Protein AF-0000000084943952 (afdb_homodimer)

Nearest PDB structures (foldseek):
  1yv9-assembly1_B  TM=9.563E-01  e=2.090E-33  Enterococcus faecalis V583
  3epr-assembly1_A  TM=9.615E-01  e=1.352E-32  Streptococcus agalactiae serogroup V
  1wvi-assembly1_D  TM=9.642E-01  e=2.519E-32  Streptococcus mutans UA159
  1ys9-assembly1_A  TM=9.718E-01  e=5.657E-32  Streptococcus pyogenes M1 GAS
  1ydf-assembly1_A  TM=9.696E-01  e=1.531E-31  Streptococcus pneumoniae TIGR4

Secondary structure (DSSP, 8-state):
--SEEEE--BTTTEETTEE-HHHHHHHHHHHHTT--EEEEE---SS-HHHHHHHHHHHSS----GGGEEEHHHHHHHHHHHH----EEEEES-HHHHHHHHHTTPEE-SSS-SEEEE---TT-BHHHHHHHHHHHHTT-EEEES----EE--TTS-EE-HHHHHHHHHHHH--PPEE-STTSHHHHHHHHHHHHHH-TTT---GGGEEEEES-IIIIIHHHHHHT-EEEEESSSS--HHHHTT-SS--SEEESSGGG---/--SEEEE--BTTTEETTEE-HHHHHHHHHHHHTT--EEEEE---SS-HHHHHHHHHHHSS----GGGEEEHHHHHHHHHHHH----EEEEES-HHHHHHHHHTTPEE-SSS-SEEEE---TT-BHHHHHHHHHHHHTT-EEEES----EE--TTS-EE-HHHHHHHHHHHH--PPEE-STTSHHHHHHHHHHHHHH-TTT---GGGEEEEES-IIIIIHHHHHHT-EEEEESSSS--HHHHTT-SS--SEEESSGGG---

Organism: NCBI:txid638301

Structure (mmCIF, N/CA/C/O backbone):
data_AF-0000000084943952-model_v1
#
loop_
_entity.id
_entity.type
_entity.pdbx_description
1 polymer 'HAD hydrolase, TIGR01457 family'
#
loop_
_atom_site.group_PDB
_atom_site.id
_atom_site.type_symbol
_atom_site.label_atom_id
_atom_site.label_alt_id
_atom_site.label_comp_id
_atom_site.label_asym_id
_atom_site.label_entity_id
_atom_site.label_seq_id
_atom_site.pdbx_PDB_ins_code
_atom_site.Cartn_x
_atom_site.Cartn_y
_atom_site.Cartn_z
_atom_site.occupancy
_atom_site.B_iso_or_equiv
_atom_site.auth_seq_id
_atom_site.auth_comp_id
_atom_site.auth_asym_id
_atom_site.auth_atom_id
_atom_site.pdbx_PDB_model_num
ATOM 1 N N . MET A 1 1 ? -8.977 29.422 29.906 1 86.12 1 MET A N 1
ATOM 2 C CA . MET A 1 1 ? -9.055 29.984 28.547 1 86.12 1 MET A CA 1
ATOM 3 C C . MET A 1 1 ? -7.738 29.797 27.812 1 86.12 1 MET A C 1
ATOM 5 O O . MET A 1 1 ? -6.668 30.031 28.375 1 86.12 1 MET A O 1
ATOM 9 N N . TYR A 1 2 ? -7.801 29.281 26.562 1 97.88 2 TYR A N 1
ATOM 10 C CA . TYR A 1 2 ? -6.582 29.016 25.812 1 97.88 2 TYR A CA 1
ATOM 11 C C . TYR A 1 2 ? -6.023 30.312 25.219 1 97.88 2 TYR A C 1
ATOM 13 O O . TYR A 1 2 ? -6.781 31.219 24.859 1 97.88 2 TYR A O 1
ATOM 21 N N . LYS A 1 3 ? -4.734 30.344 25.094 1 98.19 3 LYS A N 1
ATOM 22 C CA . LYS A 1 3 ? -4.07 31.547 24.594 1 98.19 3 LYS A CA 1
ATOM 23 C C . LYS A 1 3 ? -3.959 31.516 23.078 1 98.19 3 LYS A C 1
ATOM 25 O O . LYS A 1 3 ? -3.713 32.562 22.438 1 98.19 3 LYS A O 1
ATOM 30 N N . ALA A 1 4 ? -4.094 30.375 22.5 1 98.62 4 ALA A N 1
ATOM 31 C CA . ALA A 1 4 ? -4.059 30.188 21.047 1 98.62 4 ALA A CA 1
ATOM 32 C C . ALA A 1 4 ? -4.785 28.906 20.641 1 98.62 4 ALA A C 1
ATOM 34 O O . ALA A 1 4 ? -5.156 28.109 21.484 1 98.62 4 ALA A O 1
ATOM 35 N N . TYR A 1 5 ? -4.988 28.766 19.312 1 98.88 5 TYR A N 1
ATOM 36 C CA . TYR A 1 5 ? -5.711 27.594 18.812 1 98.88 5 TYR A CA 1
ATOM 37 C C . TYR A 1 5 ? -5.027 27.031 17.562 1 98.88 5 TYR A C 1
ATOM 39 O O . TYR A 1 5 ? -4.57 27.781 16.703 1 98.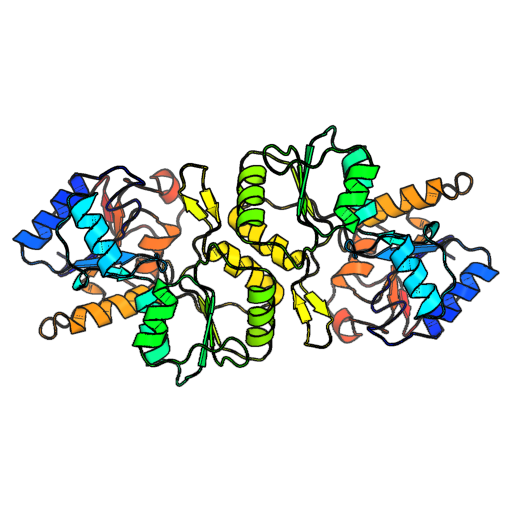88 5 TYR A O 1
ATOM 47 N N . PHE A 1 6 ? -4.816 25.75 17.516 1 98.94 6 PHE A N 1
ATOM 48 C CA . PHE A 1 6 ? -4.598 25.016 16.281 1 98.94 6 PHE A CA 1
ATOM 49 C C . PHE A 1 6 ? -5.918 24.5 15.711 1 98.94 6 PHE A C 1
ATOM 51 O O . PHE A 1 6 ? -6.742 23.953 16.453 1 98.94 6 PHE A O 1
ATOM 58 N N . ILE A 1 7 ? -6.129 24.703 14.43 1 98.94 7 ILE A N 1
ATOM 59 C CA . ILE A 1 7 ? -7.453 24.438 13.883 1 98.94 7 ILE A CA 1
ATOM 60 C C . ILE A 1 7 ? -7.328 23.625 12.594 1 98.94 7 ILE A C 1
ATOM 62 O O . ILE A 1 7 ? -6.598 24.016 11.68 1 98.94 7 ILE A O 1
ATOM 66 N N . ASP A 1 8 ? -8.023 22.5 12.523 1 98.75 8 ASP A N 1
ATOM 67 C CA . ASP A 1 8 ? -8.133 21.719 11.305 1 98.75 8 ASP A CA 1
ATOM 68 C C . ASP A 1 8 ? -8.945 22.453 10.234 1 98.75 8 ASP A C 1
ATOM 70 O O . ASP A 1 8 ? -9.609 23.453 10.539 1 98.75 8 ASP A O 1
ATOM 74 N N . LEU A 1 9 ? -8.828 21.953 8.984 1 98.25 9 LEU A N 1
ATOM 75 C CA . LEU A 1 9 ? -9.555 22.609 7.898 1 98.25 9 LEU A CA 1
ATOM 76 C C . LEU A 1 9 ? -10.75 21.766 7.461 1 98.25 9 LEU A C 1
ATOM 78 O O . LEU A 1 9 ? -11.875 22 7.898 1 98.25 9 LEU A O 1
ATOM 82 N N . ASP A 1 10 ? -10.531 20.656 6.77 1 95.69 10 ASP A N 1
ATOM 83 C CA . ASP A 1 10 ? -11.602 19.844 6.199 1 95.69 10 ASP A CA 1
ATOM 84 C C . ASP A 1 10 ? -12.438 19.188 7.297 1 95.69 10 ASP A C 1
ATOM 86 O O . ASP A 1 10 ? -11.898 18.469 8.141 1 95.69 10 ASP A O 1
ATOM 90 N N . GLY A 1 11 ? -13.625 19.469 7.305 1 96.75 11 GLY A N 1
ATOM 91 C CA . GLY A 1 11 ? -14.539 18.969 8.312 1 96.75 11 GLY A CA 1
ATOM 92 C C . GLY A 1 11 ? -14.703 19.906 9.5 1 96.75 11 GLY A C 1
ATOM 93 O O . GLY A 1 11 ? -15.641 19.766 10.281 1 96.75 11 GLY A O 1
ATOM 94 N N . THR A 1 12 ? -13.781 20.875 9.609 1 98.38 12 THR A N 1
ATOM 95 C CA . THR A 1 12 ? -13.773 21.828 10.727 1 98.38 12 THR A CA 1
ATOM 96 C C . THR A 1 12 ? -14.102 23.234 10.25 1 98.38 12 THR A C 1
ATOM 98 O O . THR A 1 12 ? -15.016 23.875 10.773 1 98.38 12 THR A O 1
ATOM 101 N N . MET A 1 13 ? -13.469 23.688 9.211 1 98.12 13 MET A N 1
ATOM 102 C CA . MET A 1 13 ? -13.703 25.016 8.641 1 98.12 13 MET A CA 1
ATOM 103 C C . MET A 1 13 ? -14.695 24.938 7.484 1 98.12 13 MET A C 1
ATOM 105 O O . MET A 1 13 ? -15.43 25.891 7.223 1 98.12 13 MET A O 1
ATOM 109 N N . TYR A 1 14 ? -14.641 23.859 6.805 1 97.38 14 TYR A N 1
ATOM 110 C CA . TYR A 1 14 ? -15.531 23.562 5.688 1 97.38 14 TYR A CA 1
ATOM 111 C C . TYR A 1 14 ? -15.695 22.047 5.508 1 97.38 14 TYR A C 1
ATOM 113 O O . TYR A 1 14 ? -14.969 21.266 6.109 1 97.38 14 TYR A O 1
ATOM 121 N N . LYS A 1 15 ? -16.672 21.641 4.762 1 93.88 15 LYS A N 1
ATOM 122 C CA . LYS A 1 15 ? -16.906 20.25 4.391 1 93.88 15 LYS A CA 1
ATOM 123 C C . LYS A 1 15 ? -17.078 20.094 2.883 1 93.88 15 LYS A C 1
ATOM 125 O O . LYS A 1 15 ? -18.188 20.281 2.361 1 93.88 15 LYS A O 1
ATOM 130 N N . GLY A 1 16 ? -16.047 19.609 2.26 1 89.94 16 GLY A N 1
ATOM 131 C CA . GLY A 1 16 ? -16.062 19.656 0.805 1 89.94 16 GLY A CA 1
ATOM 132 C C . GLY A 1 16 ? -16.219 21.047 0.249 1 89.94 16 GLY A C 1
ATOM 133 O O . GLY A 1 16 ? -15.398 21.922 0.532 1 89.94 16 GLY A O 1
ATOM 134 N N . LYS A 1 17 ? -17.297 21.234 -0.456 1 91.44 17 LYS A N 1
ATOM 135 C CA . LYS A 1 17 ? -17.547 22.547 -1.031 1 91.44 17 LYS A CA 1
ATOM 136 C C . LYS A 1 17 ? -18.469 23.375 -0.132 1 91.44 17 LYS A C 1
ATOM 138 O O . LYS A 1 17 ? -18.734 24.547 -0.42 1 91.44 17 LYS A O 1
ATOM 143 N N . GLU A 1 18 ? -18.812 22.797 0.955 1 95.12 18 GLU A N 1
ATOM 144 C CA . GLU A 1 18 ? -19.781 23.453 1.821 1 95.12 18 GLU A CA 1
ATOM 145 C C . GLU A 1 18 ? -19.078 24.297 2.896 1 95.12 18 GLU A C 1
ATOM 147 O O . GLU A 1 18 ? -18.156 23.812 3.555 1 95.12 18 GLU A O 1
ATOM 152 N N . ARG A 1 19 ? -19.547 25.422 3.102 1 97.25 19 ARG A N 1
ATOM 153 C CA . ARG A 1 19 ? -19.078 26.312 4.156 1 97.25 19 ARG A CA 1
ATOM 154 C C . ARG A 1 19 ? -19.625 25.906 5.516 1 97.25 19 ARG A C 1
ATOM 156 O O . ARG A 1 19 ? -20.672 25.266 5.594 1 97.25 19 ARG A O 1
ATOM 163 N N . ILE A 1 20 ? -18.922 26.281 6.566 1 98 20 ILE A N 1
ATOM 164 C CA . ILE A 1 20 ? -19.359 26.094 7.941 1 98 20 ILE A CA 1
ATOM 165 C C . ILE A 1 20 ? -19.391 27.438 8.664 1 98 20 ILE A C 1
ATOM 167 O O . ILE A 1 20 ? -18.406 27.844 9.281 1 98 20 ILE A O 1
ATOM 171 N N . PRO A 1 21 ? -20.531 28.094 8.664 1 98.12 21 PRO A N 1
ATOM 172 C CA . PRO A 1 21 ? -20.641 29.469 9.156 1 98.12 21 PRO A CA 1
ATOM 173 C C . PRO A 1 21 ? -20.188 29.609 10.609 1 98.12 21 PRO A C 1
ATOM 175 O O . PRO A 1 21 ? -19.625 30.641 10.984 1 98.12 21 PRO A O 1
ATOM 178 N N . THR A 1 22 ? -20.438 28.641 11.445 1 98.25 22 THR A N 1
ATOM 179 C CA . THR A 1 22 ? -20.062 28.719 12.852 1 98.25 22 THR A CA 1
ATOM 180 C C . THR A 1 22 ? -18.547 28.75 13.008 1 98.25 22 THR A C 1
ATOM 182 O O . THR A 1 22 ? -18.031 29.359 13.938 1 98.25 22 THR A O 1
ATOM 185 N N . ALA A 1 23 ? -17.828 28.109 12.109 1 98.56 23 ALA A N 1
ATOM 186 C CA . ALA A 1 23 ? -16.375 28.141 12.125 1 98.56 23 ALA A CA 1
ATOM 187 C C . ALA A 1 23 ? -15.828 29.484 11.664 1 98.56 23 ALA A C 1
ATOM 189 O O . ALA A 1 23 ? -14.867 30 12.227 1 98.56 23 ALA A O 1
ATOM 190 N N . GLU A 1 24 ? -16.469 30.047 10.617 1 98.38 24 GLU A N 1
ATOM 191 C CA . GLU A 1 24 ? -16.109 31.375 10.141 1 98.38 24 GLU A CA 1
ATOM 192 C C . GLU A 1 24 ? -16.25 32.406 11.25 1 98.38 24 GLU A C 1
ATOM 194 O O . GLU A 1 24 ? -15.367 33.25 11.445 1 98.38 24 GLU A O 1
ATOM 199 N N . ALA A 1 25 ? -17.391 32.281 11.93 1 98.38 25 ALA A N 1
ATOM 200 C CA . ALA A 1 25 ? -17.656 33.219 13.023 1 98.38 25 ALA A CA 1
ATOM 201 C C . ALA A 1 25 ? -16.641 33.031 14.148 1 98.38 25 ALA A C 1
ATOM 203 O O . ALA A 1 25 ? -16.234 34.031 14.789 1 98.38 25 ALA A O 1
ATOM 204 N N . PHE A 1 26 ? -16.266 31.844 14.383 1 98.5 26 PHE A N 1
ATOM 205 C CA . PHE A 1 26 ? -15.266 31.547 15.406 1 98.5 26 PHE A CA 1
ATOM 206 C C . PHE A 1 26 ? -13.945 32.219 15.086 1 98.5 26 PHE A C 1
ATOM 208 O O . PHE A 1 26 ? -13.328 32.844 15.961 1 98.5 26 PHE A O 1
ATOM 215 N N . ILE A 1 27 ? -13.508 32.156 13.82 1 98.75 27 ILE A N 1
ATOM 216 C CA . ILE A 1 27 ? -12.266 32.812 13.398 1 98.75 27 ILE A CA 1
ATOM 217 C C . ILE A 1 27 ? -12.383 34.312 13.57 1 98.75 27 ILE A C 1
ATOM 219 O O . ILE A 1 27 ? -11.445 34.969 14.047 1 98.75 27 ILE A O 1
ATOM 223 N N . LYS A 1 28 ? -13.5 34.875 13.234 1 98.25 28 LYS A N 1
ATOM 224 C CA . LYS A 1 28 ? -13.727 36.281 13.414 1 98.25 28 LYS A CA 1
ATOM 225 C C . LYS A 1 28 ? -13.633 36.688 14.883 1 98.25 28 LYS A C 1
ATOM 227 O O . LYS A 1 28 ? -13.047 37.719 15.211 1 98.25 28 LYS A O 1
ATOM 232 N N . ARG A 1 29 ? -14.219 35.875 15.727 1 98.5 29 ARG A N 1
ATOM 233 C CA . ARG A 1 29 ? -14.148 36.156 17.156 1 98.5 29 ARG A CA 1
ATOM 234 C C . ARG A 1 29 ? -12.711 36.125 17.656 1 98.5 29 ARG A C 1
ATOM 236 O O . ARG A 1 29 ? -12.305 36.938 18.484 1 98.5 29 ARG A O 1
ATOM 243 N N . LEU A 1 30 ? -11.914 35.125 17.172 1 98.62 30 LEU A N 1
ATOM 244 C CA . LEU A 1 30 ? -10.508 35.062 17.547 1 98.62 30 LEU A CA 1
ATOM 245 C C . LEU A 1 30 ? -9.758 36.312 17.094 1 98.62 30 LEU A C 1
ATOM 247 O O . LEU A 1 30 ? -8.953 36.844 17.859 1 98.62 30 LEU A O 1
ATOM 251 N N . GLN A 1 31 ? -10.016 36.719 15.883 1 98.44 31 GLN A N 1
ATOM 252 C CA . GLN A 1 31 ? -9.352 37.906 15.32 1 98.44 31 GLN A CA 1
ATOM 253 C C . GLN A 1 31 ? -9.727 39.156 16.094 1 98.44 31 GLN A C 1
ATOM 255 O O . GLN A 1 31 ? -8.859 39.969 16.422 1 98.44 31 GLN A O 1
ATOM 260 N N . GLU A 1 32 ? -10.969 39.312 16.406 1 98.31 32 GLU A N 1
ATOM 261 C CA . GLU A 1 32 ? -11.445 40.469 17.156 1 98.31 32 GLU A CA 1
ATOM 262 C C . GLU A 1 32 ? -10.836 40.5 18.547 1 98.31 32 GLU A C 1
ATOM 264 O O . GLU A 1 32 ? -10.57 41.594 19.078 1 98.31 32 GLU A O 1
ATOM 269 N N . ALA A 1 33 ? -10.617 39.406 19.094 1 98.06 33 ALA A N 1
ATOM 270 C CA . ALA A 1 33 ? -10.062 39.312 20.453 1 98.06 33 ALA A CA 1
ATOM 271 C C . ALA A 1 33 ? -8.539 39.281 20.406 1 98.06 33 ALA A C 1
ATOM 273 O O . ALA A 1 33 ? -7.891 39.219 21.453 1 98.06 33 ALA A O 1
ATOM 274 N N . ASN A 1 34 ? -7.977 39.281 19.266 1 97.38 34 ASN A N 1
ATOM 275 C CA . ASN A 1 34 ? -6.535 39.188 19.062 1 97.38 34 ASN A CA 1
ATOM 276 C C . ASN A 1 34 ? -5.949 37.906 19.656 1 97.38 34 ASN A C 1
ATOM 278 O O . ASN A 1 34 ? -4.914 37.969 20.328 1 97.38 34 ASN A O 1
ATOM 282 N N . ILE A 1 35 ? -6.652 36.875 19.562 1 98.19 35 ILE A N 1
ATOM 283 C CA . ILE A 1 35 ? -6.172 35.562 19.984 1 98.19 35 ILE A CA 1
ATOM 284 C C . ILE A 1 35 ? -5.543 34.812 18.797 1 98.19 35 ILE A C 1
ATOM 286 O O . ILE A 1 35 ? -6.203 34.594 17.781 1 98.19 35 ILE A O 1
ATOM 290 N N . PRO A 1 36 ? -4.238 34.438 18.922 1 98.31 36 PRO A N 1
ATOM 291 C CA . PRO A 1 36 ? -3.547 33.781 17.797 1 98.31 36 PRO A CA 1
ATOM 292 C C . PRO A 1 36 ? -4.133 32.406 17.469 1 98.31 36 PRO A C 1
ATOM 294 O O . PRO A 1 36 ? -4.621 31.719 18.359 1 98.31 36 PRO A O 1
ATOM 297 N N . PHE A 1 37 ? -4.07 32.062 16.172 1 98.75 37 PHE A N 1
ATOM 298 C CA . PHE A 1 37 ? -4.438 30.719 15.742 1 98.75 37 PHE A CA 1
ATOM 299 C C . PHE A 1 37 ? -3.613 30.297 14.531 1 98.75 37 PHE A C 1
ATOM 301 O O . PHE A 1 37 ? -2.992 31.141 13.875 1 98.75 37 PHE A O 1
ATOM 308 N N . LEU A 1 38 ? -3.539 29.062 14.32 1 98.81 38 LEU A N 1
ATOM 309 C CA . LEU A 1 38 ? -2.887 28.453 13.172 1 98.81 38 LEU A CA 1
ATOM 310 C C . LEU A 1 38 ? -3.75 27.344 12.586 1 98.81 38 LEU A C 1
ATOM 312 O O . LEU A 1 38 ? -4.207 26.453 13.312 1 98.81 38 LEU A O 1
ATOM 316 N N . PHE A 1 39 ? -4.043 27.453 11.281 1 98.94 39 PHE A N 1
ATOM 317 C CA . PHE A 1 39 ? -4.621 26.297 10.609 1 98.94 39 PHE A CA 1
ATOM 318 C C . PHE A 1 39 ? -3.572 25.219 10.391 1 98.94 39 PHE A C 1
ATOM 320 O O . PHE A 1 39 ? -2.551 25.453 9.742 1 98.94 39 PHE A O 1
ATOM 327 N N . VAL A 1 40 ? -3.793 24.016 10.938 1 98.88 40 VAL A N 1
ATOM 328 C CA . VAL A 1 40 ? -2.891 22.875 10.812 1 98.88 40 VAL A CA 1
ATOM 329 C C . VAL A 1 40 ? -3.543 21.797 9.961 1 98.88 40 VAL A C 1
ATOM 331 O O . VAL A 1 40 ? -4.504 21.156 10.383 1 98.88 40 VAL A O 1
ATOM 334 N N . THR A 1 41 ? -3.037 21.609 8.789 1 98.44 41 THR A N 1
ATOM 335 C CA . THR A 1 41 ? -3.695 20.719 7.836 1 98.44 41 THR A CA 1
ATOM 336 C C . THR A 1 41 ? -2.723 19.656 7.316 1 98.44 41 THR A C 1
ATOM 338 O O . THR A 1 41 ? -1.534 19.938 7.148 1 98.44 41 THR A O 1
ATOM 341 N N . ASN A 1 42 ? -3.201 18.438 7.051 1 98.06 42 ASN A N 1
ATOM 342 C CA . ASN A 1 42 ? -2.432 17.344 6.457 1 98.06 42 ASN A CA 1
ATOM 343 C C . ASN A 1 42 ? -2.156 17.594 4.977 1 98.06 42 ASN A C 1
ATOM 345 O O . ASN A 1 42 ? -1.343 16.891 4.367 1 98.06 42 ASN A O 1
ATOM 349 N N . ASN A 1 43 ? -2.756 18.625 4.391 1 96.69 43 ASN A N 1
ATOM 350 C CA . ASN A 1 43 ? -2.641 18.844 2.955 1 96.69 43 ASN A CA 1
ATOM 351 C C . ASN A 1 43 ? -1.252 19.359 2.58 1 96.69 43 ASN A C 1
ATOM 353 O O . ASN A 1 43 ? -0.875 20.469 2.947 1 96.69 43 ASN A O 1
ATOM 357 N N . ALA A 1 44 ? -0.595 18.516 1.814 1 97.25 44 ALA A N 1
ATOM 358 C CA . ALA A 1 44 ? 0.753 18.891 1.398 1 97.25 44 ALA A CA 1
ATOM 359 C C . ALA A 1 44 ? 0.803 19.188 -0.098 1 97.25 44 ALA A C 1
ATOM 361 O O . ALA A 1 44 ? 1.881 19.391 -0.66 1 97.25 44 ALA A O 1
ATOM 362 N N . THR A 1 45 ? -0.364 19.156 -0.757 1 97.5 45 THR A N 1
ATOM 363 C CA . THR A 1 45 ? -0.391 19.391 -2.197 1 97.5 45 THR A CA 1
ATOM 364 C C . THR A 1 45 ? -0.549 20.875 -2.498 1 97.5 45 THR A C 1
ATOM 366 O O . THR A 1 45 ? -0.406 21.297 -3.646 1 97.5 45 THR A O 1
ATOM 369 N N . LYS A 1 46 ? -0.824 21.703 -1.496 1 97.5 46 LYS A N 1
ATOM 370 C CA . LYS A 1 46 ? -0.984 23.141 -1.636 1 97.5 46 LYS A CA 1
ATOM 371 C C . LYS A 1 46 ? 0 23.891 -0.743 1 97.5 46 LYS A C 1
ATOM 373 O O . LYS A 1 46 ? 0.359 23.422 0.334 1 97.5 46 LYS A O 1
ATOM 378 N N . THR A 1 47 ? 0.373 25.062 -1.198 1 97.25 47 THR A N 1
ATOM 379 C CA . THR A 1 47 ? 1.163 25.969 -0.364 1 97.25 47 THR A CA 1
ATOM 380 C C . THR A 1 47 ? 0.282 26.656 0.672 1 97.25 47 THR A C 1
ATOM 382 O O . THR A 1 47 ? -0.937 26.734 0.504 1 97.25 47 THR A O 1
ATOM 385 N N . PRO A 1 48 ? 0.907 27.172 1.716 1 98.19 48 PRO A N 1
ATOM 386 C CA . PRO A 1 48 ? 0.135 27.953 2.691 1 98.19 48 PRO A CA 1
ATOM 387 C C . PRO A 1 48 ? -0.664 29.078 2.051 1 98.19 48 PRO A C 1
ATOM 389 O O . PRO A 1 48 ? -1.821 29.312 2.412 1 98.19 48 PRO A O 1
ATOM 392 N N . GLU A 1 49 ? -0.078 29.688 1.084 1 98.19 49 GLU A N 1
ATOM 393 C CA . GLU A 1 49 ? -0.777 30.781 0.423 1 98.19 49 GLU A CA 1
ATOM 394 C C . GLU A 1 49 ? -1.982 30.281 -0.364 1 98.19 49 GLU A C 1
ATOM 396 O O . GLU A 1 49 ? -3.039 30.906 -0.37 1 98.19 49 GLU A O 1
ATOM 401 N N . GLN A 1 50 ? -1.845 29.188 -1.071 1 98.06 50 GLN A N 1
ATOM 402 C CA . GLN A 1 50 ? -2.961 28.609 -1.813 1 98.06 50 GLN A CA 1
ATOM 403 C C . GLN A 1 50 ? -4.102 28.219 -0.877 1 98.06 50 GLN A C 1
ATOM 405 O O . GLN A 1 50 ? -5.273 28.406 -1.208 1 98.06 50 GLN A O 1
ATOM 410 N N . VAL A 1 51 ? -3.746 27.703 0.252 1 98.25 51 VAL A N 1
ATOM 411 C CA . VAL A 1 51 ? -4.75 27.344 1.243 1 98.25 51 VAL A CA 1
ATOM 412 C C . VAL A 1 51 ? -5.453 28.594 1.759 1 98.25 51 VAL A C 1
ATOM 414 O O . VAL A 1 51 ? -6.684 28.641 1.814 1 98.25 51 VAL A O 1
ATOM 417 N N . ALA A 1 52 ? -4.668 29.609 2.137 1 98.69 52 ALA A N 1
ATOM 418 C CA . ALA A 1 52 ? -5.227 30.859 2.639 1 98.69 52 ALA A CA 1
ATOM 419 C C . ALA A 1 52 ? -6.145 31.5 1.603 1 98.69 52 ALA A C 1
ATOM 421 O O . ALA A 1 52 ? -7.238 31.969 1.937 1 98.69 52 ALA A O 1
ATOM 422 N N . GLN A 1 53 ? -5.684 31.5 0.379 1 98.5 53 GLN A N 1
ATOM 423 C CA . GLN A 1 53 ? -6.473 32.062 -0.708 1 98.5 53 GLN A CA 1
ATOM 424 C C . GLN A 1 53 ? -7.801 31.328 -0.864 1 98.5 53 GLN A C 1
ATOM 426 O O . GLN A 1 53 ? -8.844 31.953 -1.055 1 98.5 53 GLN A O 1
ATOM 431 N N . ASN A 1 54 ? -7.734 30.031 -0.833 1 97.94 54 ASN A N 1
ATOM 432 C CA . ASN A 1 54 ? -8.953 29.234 -0.922 1 97.94 54 ASN A CA 1
ATOM 433 C C . ASN A 1 54 ? -9.938 29.594 0.197 1 97.94 54 ASN A C 1
ATOM 435 O O . ASN A 1 54 ? -11.141 29.688 -0.035 1 97.94 54 ASN A O 1
ATOM 439 N N . LEU A 1 55 ? -9.43 29.781 1.41 1 98.44 55 LEU A N 1
ATOM 440 C CA . LEU A 1 55 ? -10.25 30.141 2.559 1 98.44 55 LEU A CA 1
ATOM 441 C C . LEU A 1 55 ? -10.891 31.516 2.367 1 98.44 55 LEU A C 1
ATOM 443 O O . LEU A 1 55 ? -12.078 31.703 2.668 1 98.44 55 LEU A O 1
ATOM 447 N N . ARG A 1 56 ? -10.141 32.438 1.822 1 98.25 56 ARG A N 1
ATOM 448 C CA . ARG A 1 56 ? -10.641 33.812 1.602 1 98.25 56 ARG A CA 1
ATOM 449 C C . ARG A 1 56 ? -11.703 33.812 0.509 1 98.25 56 ARG A C 1
ATOM 451 O O . ARG A 1 56 ? -12.742 34.469 0.662 1 98.25 56 ARG A O 1
ATOM 458 N N . GLU A 1 57 ? -11.477 33.031 -0.498 1 98.12 57 GLU A N 1
ATOM 459 C CA . GLU A 1 57 ? -12.281 33.156 -1.709 1 98.12 57 GLU A CA 1
ATOM 460 C C . GLU A 1 57 ? -13.508 32.25 -1.65 1 98.12 57 GLU A C 1
ATOM 462 O O . GLU A 1 57 ? -14.57 32.625 -2.172 1 98.12 57 GLU A O 1
ATOM 467 N N . ASN A 1 58 ? -13.352 31.141 -0.985 1 97.12 58 ASN A N 1
ATOM 468 C CA . ASN A 1 58 ? -14.406 30.141 -1.148 1 97.12 58 ASN A CA 1
ATOM 469 C C . ASN A 1 58 ? -15.086 29.828 0.18 1 97.12 58 ASN A C 1
ATOM 471 O O . ASN A 1 58 ? -16.172 29.234 0.204 1 97.12 58 ASN A O 1
ATOM 475 N N . TYR A 1 59 ? -14.5 30.344 1.323 1 96.44 59 TYR A N 1
ATOM 476 C CA . TYR A 1 59 ? -15.055 29.859 2.586 1 96.44 59 TYR A CA 1
ATOM 477 C C . TYR A 1 59 ? -15.195 31 3.584 1 96.44 59 TYR A C 1
ATOM 479 O O . TYR A 1 59 ? -15.234 30.781 4.797 1 96.44 59 TYR A O 1
ATOM 487 N N . GLY A 1 60 ? -15.164 32.219 3.156 1 94.12 60 GLY A N 1
ATOM 488 C CA . GLY A 1 60 ? -15.508 33.406 3.963 1 94.12 60 GLY A CA 1
ATOM 489 C C . GLY A 1 60 ? -14.578 33.594 5.145 1 94.12 60 GLY A C 1
ATOM 490 O O . GLY A 1 60 ? -15 34.062 6.207 1 94.12 60 GLY A O 1
ATOM 491 N N . THR A 1 61 ? -13.43 33.125 5.129 1 97.38 61 THR A N 1
ATOM 492 C CA . THR A 1 61 ? -12.445 33.25 6.203 1 97.38 61 THR A CA 1
ATOM 493 C C . THR A 1 61 ? -11.25 34.094 5.766 1 97.38 61 THR A C 1
ATOM 495 O O . THR A 1 61 ? -10.422 33.625 4.973 1 97.38 61 THR A O 1
ATOM 498 N N . ASN A 1 62 ? -11.172 35.25 6.285 1 97.94 62 ASN A N 1
ATOM 499 C CA . ASN A 1 62 ? -10.102 36.156 5.93 1 97.94 62 ASN A CA 1
ATOM 500 C C . ASN A 1 62 ? -8.82 35.875 6.691 1 97.94 62 ASN A C 1
ATOM 502 O O . ASN A 1 62 ? -8.656 36.281 7.836 1 97.94 62 ASN A O 1
ATOM 506 N N . VAL A 1 63 ? -7.898 35.156 6.008 1 98.56 63 VAL A N 1
ATOM 507 C CA . VAL A 1 63 ? -6.66 34.75 6.648 1 98.56 63 VAL A CA 1
ATOM 508 C C . VAL A 1 63 ? -5.492 34.906 5.676 1 98.56 63 VAL A C 1
ATOM 510 O O . VAL A 1 63 ? -5.703 35.094 4.477 1 98.56 63 VAL A O 1
ATOM 513 N N . GLU A 1 64 ? -4.301 34.875 6.203 1 98.25 64 GLU A N 1
ATOM 514 C CA . GLU A 1 64 ? -3.072 34.969 5.418 1 98.25 64 GLU A CA 1
ATOM 515 C C . GLU A 1 64 ? -2.27 33.656 5.492 1 98.25 64 GLU A C 1
ATOM 517 O O . GLU A 1 64 ? -2.537 32.812 6.34 1 98.25 64 GLU A O 1
ATOM 522 N N . ALA A 1 65 ? -1.297 33.562 4.637 1 98.44 65 ALA A N 1
ATOM 523 C CA . ALA A 1 65 ? -0.44 32.406 4.562 1 98.44 65 ALA A CA 1
ATOM 524 C C . ALA A 1 65 ? 0.203 32.094 5.914 1 98.44 65 ALA A C 1
ATOM 526 O O . ALA A 1 65 ? 0.409 30.938 6.266 1 98.44 65 ALA A O 1
ATOM 527 N N . ALA A 1 66 ? 0.482 33.125 6.68 1 98.25 66 ALA A N 1
ATOM 528 C CA . ALA A 1 66 ? 1.179 32.969 7.953 1 98.25 66 ALA A CA 1
ATOM 529 C C . ALA A 1 66 ? 0.306 32.281 8.984 1 98.25 66 ALA A C 1
ATOM 531 O O . ALA A 1 66 ? 0.802 31.797 10.016 1 98.25 66 ALA A O 1
ATOM 532 N N . GLU A 1 67 ? -0.979 32.125 8.711 1 98.69 67 GLU A N 1
ATOM 533 C CA . GLU A 1 67 ? -1.893 31.453 9.633 1 98.69 67 GLU A CA 1
ATOM 534 C C . GLU A 1 67 ? -2.145 30.016 9.203 1 98.69 67 GLU A C 1
ATOM 536 O O . GLU A 1 67 ? -2.996 29.328 9.773 1 98.69 67 GLU A O 1
ATOM 541 N N . VAL A 1 68 ? -1.398 29.578 8.164 1 98.81 68 VAL A N 1
ATOM 542 C CA . VAL A 1 68 ? -1.577 28.234 7.633 1 98.81 68 VAL A CA 1
ATOM 543 C C . VAL A 1 68 ? -0.282 27.438 7.793 1 98.81 68 VAL A C 1
ATOM 545 O O . VAL A 1 68 ? 0.792 27.906 7.406 1 98.81 68 VAL A O 1
ATOM 548 N N . TYR A 1 69 ? -0.405 26.297 8.383 1 98.75 69 TYR A N 1
ATOM 549 C CA . TYR A 1 69 ? 0.706 25.375 8.586 1 98.75 69 TYR A CA 1
ATOM 550 C C . TYR A 1 69 ? 0.365 23.984 8.055 1 98.75 69 TYR A C 1
ATOM 552 O O . TYR A 1 69 ? -0.42 23.25 8.664 1 98.75 69 TYR A O 1
ATOM 560 N N . THR A 1 70 ? 0.963 23.609 6.902 1 98.62 70 THR A N 1
ATOM 561 C CA . THR A 1 70 ? 0.633 22.359 6.219 1 98.62 70 THR A CA 1
ATOM 562 C C . THR A 1 70 ? 1.602 21.25 6.617 1 98.62 70 THR A C 1
ATOM 564 O O . THR A 1 70 ? 2.684 21.516 7.141 1 98.62 70 THR A O 1
ATOM 567 N N . SER A 1 71 ? 1.174 20.031 6.34 1 98.75 71 SER A N 1
ATOM 568 C CA . SER A 1 71 ? 2.061 18.891 6.59 1 98.75 71 SER A CA 1
ATOM 569 C C . SER A 1 71 ? 3.312 18.969 5.723 1 98.75 71 SER A C 1
ATOM 571 O O . SER A 1 71 ? 4.371 18.469 6.109 1 98.75 71 SER A O 1
ATOM 573 N N . GLY A 1 72 ? 3.23 19.641 4.57 1 98.62 72 GLY A N 1
ATOM 574 C CA . GLY A 1 72 ? 4.406 19.891 3.748 1 98.62 72 GLY A CA 1
ATOM 575 C C . GLY A 1 72 ? 5.426 20.797 4.414 1 98.62 72 GLY A C 1
ATOM 576 O O . GLY A 1 72 ? 6.613 20.469 4.461 1 98.62 72 GLY A O 1
ATOM 577 N N . VAL A 1 73 ? 4.93 21.922 4.941 1 98.5 73 VAL A N 1
ATOM 578 C CA . VAL A 1 73 ? 5.801 22.859 5.652 1 98.5 73 VAL A CA 1
ATOM 579 C C . VAL A 1 73 ? 6.422 22.156 6.859 1 98.5 73 VAL A C 1
ATOM 581 O O . VAL A 1 73 ? 7.629 22.266 7.098 1 98.5 73 VAL A O 1
ATOM 584 N N . ALA A 1 74 ? 5.57 21.422 7.578 1 98.75 74 ALA A N 1
ATOM 585 C CA . ALA A 1 74 ? 6.027 20.688 8.766 1 98.75 74 ALA A CA 1
ATOM 586 C C . ALA A 1 74 ? 7.133 19.703 8.406 1 98.75 74 ALA A C 1
ATOM 588 O O . ALA A 1 74 ? 8.109 19.562 9.141 1 98.75 74 ALA A O 1
ATOM 589 N N . ALA A 1 75 ? 6.984 18.984 7.289 1 98.81 75 ALA A N 1
ATOM 590 C CA . ALA A 1 75 ? 7.969 17.984 6.859 1 98.81 75 ALA A CA 1
ATOM 591 C C . ALA A 1 75 ? 9.312 18.641 6.559 1 98.81 75 ALA A C 1
ATOM 593 O O . ALA A 1 75 ? 10.359 18.156 6.996 1 98.81 75 ALA A O 1
ATOM 594 N N . VAL A 1 76 ? 9.273 19.734 5.871 1 98.56 76 VAL A N 1
ATOM 595 C CA . VAL A 1 76 ? 10.5 20.438 5.504 1 98.56 76 VAL A CA 1
ATOM 596 C C . VAL A 1 76 ? 11.172 20.984 6.758 1 98.56 76 VAL A C 1
ATOM 598 O O . VAL A 1 76 ? 12.391 20.875 6.914 1 98.56 76 VAL A O 1
ATOM 601 N N . ASP A 1 77 ? 10.367 21.578 7.672 1 98.12 77 ASP A N 1
ATOM 602 C CA . ASP A 1 77 ? 10.906 22.078 8.93 1 98.12 77 ASP A CA 1
ATOM 603 C C . ASP A 1 77 ? 11.57 20.953 9.727 1 98.12 77 ASP A C 1
ATOM 605 O O . ASP A 1 77 ? 12.656 21.125 10.289 1 98.12 77 ASP A O 1
ATOM 609 N N . TYR A 1 78 ? 10.906 19.812 9.797 1 98.62 78 TYR A N 1
ATOM 610 C CA . TYR A 1 78 ? 11.414 18.656 10.523 1 98.62 78 TYR A CA 1
ATOM 611 C C . TYR A 1 78 ? 12.727 18.172 9.938 1 98.62 78 TYR A C 1
ATOM 613 O O . TYR A 1 78 ? 13.68 17.891 10.672 1 98.62 78 TYR A O 1
ATOM 621 N N . ILE A 1 79 ? 12.805 18.047 8.586 1 98.69 79 ILE A N 1
ATOM 622 C CA . ILE A 1 79 ? 14.008 17.594 7.91 1 98.69 79 ILE A CA 1
ATOM 623 C C . ILE A 1 79 ? 15.164 18.547 8.203 1 98.69 79 ILE A C 1
ATOM 625 O O . ILE A 1 79 ? 16.266 18.109 8.562 1 98.69 79 ILE A O 1
ATOM 629 N N . LYS A 1 80 ? 14.891 19.844 8.125 1 97.44 80 LYS A N 1
ATOM 630 C CA . LYS A 1 80 ? 15.906 20.859 8.359 1 97.44 80 LYS A CA 1
ATOM 631 C C . LYS A 1 80 ? 16.484 20.734 9.766 1 97.44 80 LYS A C 1
ATOM 633 O O . LYS A 1 80 ? 17.688 20.922 9.969 1 97.44 80 LYS A O 1
ATOM 638 N N . SER A 1 81 ? 15.656 20.391 10.688 1 96.69 81 SER A N 1
ATOM 639 C CA . SER A 1 81 ? 16.047 20.438 12.094 1 96.69 81 SER A CA 1
ATOM 640 C C . SER A 1 81 ? 16.672 19.109 12.531 1 96.69 81 SER A C 1
ATOM 642 O O . SER A 1 81 ? 17.438 19.078 13.492 1 96.69 81 SER A O 1
ATOM 644 N N . HIS A 1 82 ? 16.453 18 11.805 1 97.62 82 HIS A N 1
ATOM 645 C CA . HIS A 1 82 ? 16.812 16.703 12.375 1 97.62 82 HIS A CA 1
ATOM 646 C C . HIS A 1 82 ? 17.797 15.953 11.477 1 97.62 82 HIS A C 1
ATOM 648 O O . HIS A 1 82 ? 18.453 15.008 11.922 1 97.62 82 HIS A O 1
ATOM 654 N N . TYR A 1 83 ? 17.844 16.359 10.164 1 97.31 83 TYR A N 1
ATOM 655 C CA . TYR A 1 83 ? 18.625 15.555 9.234 1 97.31 83 TYR A CA 1
ATOM 656 C C . TYR A 1 83 ? 19.609 16.438 8.445 1 97.31 83 TYR A C 1
ATOM 658 O O . TYR A 1 83 ? 19.188 17.312 7.691 1 97.31 83 TYR A O 1
ATOM 666 N N . PRO A 1 84 ? 20.875 16.234 8.625 1 96.81 84 PRO A N 1
ATOM 667 C CA . PRO A 1 84 ? 21.875 16.953 7.836 1 96.81 84 PRO A CA 1
ATOM 668 C C . PRO A 1 84 ? 22.047 16.375 6.43 1 96.81 84 PRO A C 1
ATOM 670 O O . PRO A 1 84 ? 23.141 15.938 6.062 1 96.81 84 PRO A O 1
ATOM 673 N N . VAL A 1 85 ? 21.016 16.375 5.629 1 97.94 85 VAL A N 1
ATOM 674 C CA . VAL A 1 85 ? 21.031 15.82 4.281 1 97.94 85 VAL A CA 1
ATOM 675 C C . VAL A 1 85 ? 20.984 16.953 3.252 1 97.94 85 VAL A C 1
ATOM 677 O O . VAL A 1 85 ? 20.656 18.094 3.59 1 97.94 85 VAL A O 1
ATOM 680 N N . GLU A 1 86 ? 21.328 16.656 2.051 1 97.94 86 GLU A N 1
ATOM 681 C CA . GLU A 1 86 ? 21.297 17.625 0.959 1 97.94 86 GLU A CA 1
ATOM 682 C C . GLU A 1 86 ? 20.375 17.156 -0.164 1 97.94 86 GLU A C 1
ATOM 684 O O . GLU A 1 86 ? 19.641 17.969 -0.759 1 97.94 86 GLU A O 1
ATOM 689 N N . ARG A 1 87 ? 20.422 15.852 -0.498 1 98.69 87 ARG A N 1
ATOM 690 C CA . ARG A 1 87 ? 19.719 15.281 -1.638 1 98.69 87 ARG A CA 1
ATOM 691 C C . ARG A 1 87 ? 18.438 14.586 -1.192 1 98.69 87 ARG A C 1
ATOM 693 O O . ARG A 1 87 ? 18.484 13.641 -0.397 1 98.69 87 ARG A O 1
ATOM 700 N N . ILE A 1 88 ? 17.344 15.07 -1.676 1 98.94 88 ILE A N 1
ATOM 701 C CA . ILE A 1 88 ? 16.031 14.539 -1.288 1 98.94 88 ILE A CA 1
ATOM 702 C C . ILE A 1 88 ? 15.273 14.094 -2.531 1 98.94 88 ILE A C 1
ATOM 704 O O . ILE A 1 88 ? 15.195 14.828 -3.52 1 98.94 88 ILE A O 1
ATOM 708 N N . MET A 1 89 ? 14.828 12.852 -2.559 1 98.94 89 MET A N 1
ATOM 709 C CA . MET A 1 89 ? 13.82 12.438 -3.525 1 98.94 89 MET A CA 1
ATOM 710 C C . MET A 1 89 ? 12.414 12.758 -3.02 1 98.94 89 MET A C 1
ATOM 712 O O . MET A 1 89 ? 12.07 12.43 -1.886 1 98.94 89 MET A O 1
ATOM 716 N N . VAL A 1 90 ? 11.672 13.461 -3.84 1 98.94 90 VAL A N 1
ATOM 717 C CA . VAL A 1 90 ? 10.305 13.789 -3.459 1 98.94 90 VAL A CA 1
ATOM 718 C C . VAL A 1 90 ? 9.32 13 -4.32 1 98.94 90 VAL A C 1
ATOM 720 O O . VAL A 1 90 ? 9.359 13.086 -5.551 1 98.94 90 VAL A O 1
ATOM 723 N N . ILE A 1 91 ? 8.57 12.156 -3.699 1 98.88 91 ILE A N 1
ATOM 724 C CA . ILE A 1 91 ? 7.328 11.672 -4.289 1 98.88 91 ILE A CA 1
ATOM 725 C C . ILE A 1 91 ? 6.176 12.586 -3.889 1 98.88 91 ILE A C 1
ATOM 727 O O . ILE A 1 91 ? 5.645 12.484 -2.781 1 98.88 91 ILE A O 1
ATOM 731 N N . GLY A 1 92 ? 5.758 13.445 -4.695 1 98.75 92 GLY A N 1
ATOM 732 C CA . GLY A 1 92 ? 4.781 14.477 -4.379 1 98.75 92 GLY A CA 1
ATOM 733 C C . GLY A 1 92 ? 4.551 15.453 -5.52 1 98.75 92 GLY A C 1
ATOM 734 O O . GLY A 1 92 ? 5.254 15.414 -6.531 1 98.75 92 GLY A O 1
ATOM 735 N N . GLU A 1 93 ? 3.623 16.281 -5.395 1 98.38 93 GLU A N 1
ATOM 736 C CA . GLU A 1 93 ? 3.246 17.234 -6.422 1 98.38 93 GLU A CA 1
ATOM 737 C C . GLU A 1 93 ? 4.098 18.5 -6.332 1 98.38 93 GLU A C 1
ATOM 739 O O . GLU A 1 93 ? 4.996 18.594 -5.492 1 98.38 93 GLU A O 1
ATOM 744 N N . GLU A 1 94 ? 3.889 19.438 -7.191 1 97.75 94 GLU A N 1
ATOM 745 C CA . GLU A 1 94 ? 4.777 20.578 -7.41 1 97.75 94 GLU A CA 1
ATOM 746 C C . GLU A 1 94 ? 4.945 21.391 -6.133 1 97.75 94 GLU A C 1
ATOM 748 O O . GLU A 1 94 ? 6.039 21.891 -5.848 1 97.75 94 GLU A O 1
ATOM 753 N N . ALA A 1 95 ? 3.922 21.562 -5.336 1 97.19 95 ALA A N 1
ATOM 754 C CA . ALA A 1 95 ? 3.965 22.406 -4.148 1 97.19 95 ALA A CA 1
ATOM 755 C C . ALA A 1 95 ? 5.031 21.922 -3.168 1 97.19 95 ALA A C 1
ATOM 757 O O . ALA A 1 95 ? 5.84 22.719 -2.678 1 97.19 95 ALA A O 1
ATOM 758 N N . ILE A 1 96 ? 5.113 20.625 -2.893 1 98.25 96 ILE A N 1
ATOM 759 C CA . ILE A 1 96 ? 6.062 20.078 -1.93 1 98.25 96 ILE A CA 1
ATOM 760 C C . ILE A 1 96 ? 7.465 20.078 -2.533 1 98.25 96 ILE A C 1
ATOM 762 O O . ILE A 1 96 ? 8.453 20.297 -1.828 1 98.25 96 ILE A O 1
ATOM 766 N N . LYS A 1 97 ? 7.59 19.828 -3.824 1 98.38 97 LYS A N 1
ATOM 767 C CA . LYS A 1 97 ? 8.891 19.891 -4.492 1 98.38 97 LYS A CA 1
ATOM 768 C C . LYS A 1 97 ? 9.477 21.297 -4.391 1 98.38 97 LYS A C 1
ATOM 770 O O . LYS A 1 97 ? 10.664 21.469 -4.094 1 98.38 97 LYS A O 1
ATOM 775 N N . ASN A 1 98 ? 8.641 22.266 -4.605 1 97.38 98 ASN A N 1
ATOM 776 C CA . ASN A 1 98 ? 9.078 23.641 -4.523 1 97.38 98 ASN A CA 1
ATOM 777 C C . ASN A 1 98 ? 9.484 24.031 -3.098 1 97.38 98 ASN A C 1
ATOM 779 O O . ASN A 1 98 ? 10.445 24.766 -2.896 1 97.38 98 ASN A O 1
ATOM 783 N N . GLN A 1 99 ? 8.727 23.578 -2.16 1 97.19 99 GLN A N 1
ATOM 784 C CA . GLN A 1 99 ? 9.047 23.844 -0.763 1 97.19 99 GLN A CA 1
ATOM 785 C C . GLN A 1 99 ? 10.406 23.266 -0.395 1 97.19 99 GLN A C 1
ATOM 787 O O . GLN A 1 99 ? 11.195 23.906 0.303 1 97.19 99 GLN A O 1
ATOM 792 N N . VAL A 1 100 ? 10.719 22.078 -0.875 1 98.38 100 VAL A N 1
ATOM 793 C CA . VAL A 1 100 ? 11.984 21.406 -0.613 1 98.38 100 VAL A CA 1
ATOM 794 C C . VAL A 1 100 ? 13.133 22.188 -1.245 1 98.38 100 VAL A C 1
ATOM 796 O O . VAL A 1 100 ? 14.156 22.438 -0.604 1 98.38 100 VAL A O 1
ATOM 799 N N . LYS A 1 101 ? 12.906 22.672 -2.457 1 98.19 101 LYS A N 1
ATOM 800 C CA . LYS A 1 101 ? 13.922 23.453 -3.156 1 98.19 101 LYS A CA 1
ATOM 801 C C . LYS A 1 101 ? 14.164 24.797 -2.457 1 98.19 101 LYS A C 1
ATOM 803 O O . LYS A 1 101 ? 15.312 25.203 -2.262 1 98.19 101 LYS A O 1
ATOM 808 N N . THR A 1 102 ? 13.102 25.406 -2.117 1 97.19 102 THR A N 1
ATOM 809 C CA . THR A 1 102 ? 13.18 26.719 -1.487 1 97.19 102 THR A CA 1
ATOM 810 C C . THR A 1 102 ? 13.898 26.641 -0.145 1 97.19 102 THR A C 1
ATOM 812 O O . THR A 1 102 ? 14.57 27.578 0.267 1 97.19 102 THR A O 1
ATOM 815 N N . ALA A 1 103 ? 13.805 25.516 0.5 1 97.19 103 ALA A N 1
ATOM 816 C CA . ALA A 1 103 ? 14.43 25.297 1.8 1 97.19 103 ALA A CA 1
ATOM 817 C C . ALA A 1 103 ? 15.93 25.031 1.648 1 97.19 103 ALA A C 1
ATOM 819 O O . ALA A 1 103 ? 16.656 24.938 2.643 1 97.19 103 ALA A O 1
ATOM 820 N N . GLY A 1 104 ? 16.422 24.844 0.415 1 97.81 104 GLY A N 1
ATOM 821 C CA . GLY A 1 104 ? 17.859 24.734 0.171 1 97.81 104 GLY A CA 1
ATOM 822 C C . GLY A 1 104 ? 18.297 23.312 -0.139 1 97.81 104 GLY A C 1
ATOM 823 O O . GLY A 1 104 ? 19.5 23.047 -0.281 1 97.81 104 GLY A O 1
ATOM 824 N N . PHE A 1 105 ? 17.359 22.406 -0.277 1 98.56 105 PHE A N 1
ATOM 825 C CA . PHE A 1 105 ? 17.703 21.031 -0.599 1 98.56 105 PHE A CA 1
ATOM 826 C C . PHE A 1 105 ? 17.781 20.828 -2.107 1 98.56 105 PHE A C 1
ATOM 828 O O . PHE A 1 105 ? 17.203 21.609 -2.873 1 98.56 105 PHE A O 1
ATOM 835 N N . THR A 1 106 ? 18.469 19.781 -2.521 1 98.56 106 THR A N 1
ATOM 836 C CA . THR A 1 106 ? 18.578 19.391 -3.922 1 98.56 106 THR A CA 1
ATOM 837 C C . THR A 1 106 ? 17.688 18.188 -4.211 1 98.56 106 THR A C 1
ATOM 839 O O . THR A 1 106 ? 17.766 17.156 -3.539 1 98.56 106 THR A O 1
ATOM 842 N N . LEU A 1 107 ? 16.844 18.344 -5.176 1 98.62 107 LEU A N 1
ATOM 843 C CA . LEU A 1 107 ? 16.047 17.203 -5.613 1 98.62 107 LEU A CA 1
ATOM 844 C C . LEU A 1 107 ? 16.906 16.188 -6.34 1 98.62 107 LEU A C 1
ATOM 846 O O . LEU A 1 107 ? 17.609 16.531 -7.289 1 98.62 107 LEU A O 1
ATOM 850 N N . ASP A 1 108 ? 16.859 14.914 -5.875 1 98.5 108 ASP A N 1
ATOM 851 C CA . ASP A 1 108 ? 17.672 13.852 -6.453 1 98.5 108 ASP A CA 1
ATOM 852 C C . ASP A 1 108 ? 16.906 12.523 -6.465 1 98.5 108 ASP A C 1
ATOM 854 O O . ASP A 1 108 ? 16.672 11.93 -5.41 1 98.5 108 ASP A O 1
ATOM 858 N N . SER A 1 109 ? 16.594 12.008 -7.605 1 97.25 109 SER A N 1
ATOM 859 C CA . SER A 1 109 ? 15.852 10.758 -7.715 1 97.25 109 SER A CA 1
ATOM 860 C C . SER A 1 109 ? 16.781 9.562 -7.895 1 97.25 109 SER A C 1
ATOM 862 O O . SER A 1 109 ? 16.328 8.414 -7.871 1 97.25 109 SER A O 1
ATOM 864 N N . GLU A 1 110 ? 18.078 9.789 -8.023 1 97.06 110 GLU A N 1
ATOM 865 C CA . GLU A 1 110 ? 19.016 8.719 -8.344 1 97.06 110 GLU A CA 1
ATOM 866 C C . GLU A 1 110 ? 19.781 8.266 -7.094 1 97.06 110 GLU A C 1
ATOM 868 O O . GLU A 1 110 ? 19.891 7.066 -6.832 1 97.06 110 GLU A O 1
ATOM 873 N N . ASN A 1 111 ? 20.25 9.305 -6.383 1 97.25 111 ASN A N 1
ATOM 874 C CA . ASN A 1 111 ? 21.016 8.977 -5.18 1 97.25 111 ASN A CA 1
ATOM 875 C C . ASN A 1 111 ? 20.562 9.828 -3.992 1 97.25 111 ASN A C 1
ATOM 877 O O . ASN A 1 111 ? 21.359 10.555 -3.406 1 97.25 111 ASN A O 1
ATOM 881 N N . PRO A 1 112 ? 19.344 9.648 -3.568 1 98.81 112 PRO A N 1
ATOM 882 C CA . PRO A 1 112 ? 18.859 10.469 -2.449 1 98.81 112 PRO A CA 1
ATOM 883 C C . PRO A 1 112 ? 19.344 9.953 -1.096 1 98.81 112 PRO A C 1
ATOM 885 O O . PRO A 1 112 ? 19.594 8.75 -0.938 1 98.81 112 PRO A O 1
ATOM 888 N N . GLU A 1 113 ? 19.453 10.828 -0.163 1 98.81 113 GLU A N 1
ATOM 889 C CA . GLU A 1 113 ? 19.734 10.492 1.229 1 98.81 113 GLU A CA 1
ATOM 890 C C . GLU A 1 113 ? 18.438 10.32 2.021 1 98.81 113 GLU A C 1
ATOM 892 O O . GLU A 1 113 ? 18.438 9.703 3.088 1 98.81 113 GLU A O 1
ATOM 897 N N . LEU A 1 114 ? 17.406 10.914 1.452 1 98.88 114 LEU A N 1
ATOM 898 C CA . LEU A 1 114 ? 16.078 10.938 2.084 1 98.88 114 LEU A CA 1
ATOM 899 C C . LEU A 1 114 ? 14.977 10.906 1.037 1 98.88 114 LEU A C 1
ATOM 901 O O . LEU A 1 114 ? 15.086 11.547 -0.008 1 98.88 114 LEU A O 1
ATOM 905 N N . VAL A 1 115 ? 13.984 10.055 1.269 1 98.94 115 VAL A N 1
ATOM 906 C CA . VAL A 1 115 ? 12.773 10.039 0.461 1 98.94 115 VAL A CA 1
ATOM 907 C C . VAL A 1 115 ? 11.625 10.688 1.232 1 98.94 115 VAL A C 1
ATOM 909 O O . VAL A 1 115 ? 11.234 10.211 2.295 1 98.94 115 VAL A O 1
ATOM 912 N N . LEU A 1 116 ? 11.188 11.859 0.739 1 98.94 116 LEU A N 1
ATOM 913 C CA . LEU A 1 116 ? 9.992 12.523 1.251 1 98.94 116 LEU A CA 1
ATOM 914 C C . LEU A 1 116 ? 8.773 12.195 0.398 1 98.94 116 LEU A C 1
ATOM 916 O O . LEU A 1 116 ? 8.688 12.609 -0.759 1 98.94 116 LEU A O 1
ATOM 920 N N . GLN A 1 117 ? 7.898 11.453 0.989 1 98.94 117 GLN A N 1
ATOM 921 C CA . GLN A 1 117 ? 6.727 10.992 0.255 1 98.94 117 GLN A CA 1
ATOM 922 C C . GLN A 1 117 ? 5.484 11.789 0.652 1 98.94 117 GLN A C 1
ATOM 924 O O . GLN A 1 117 ? 5.211 11.977 1.841 1 98.94 117 GLN A O 1
ATOM 929 N N . SER A 1 118 ? 4.777 12.281 -0.299 1 98.81 118 SER A N 1
ATOM 930 C CA . SER A 1 118 ? 3.488 12.953 -0.199 1 98.81 118 SER A CA 1
ATOM 931 C C . SER A 1 118 ? 2.492 12.391 -1.21 1 98.81 118 SER A C 1
ATOM 933 O O . SER A 1 118 ? 2.74 11.344 -1.818 1 98.81 118 SER A O 1
ATOM 935 N N . LEU A 1 119 ? 1.329 13.008 -1.264 1 98.75 119 LEU A N 1
ATOM 936 C CA . LEU A 1 119 ? 0.4 12.648 -2.328 1 98.75 119 LEU A CA 1
ATOM 937 C C . LEU A 1 119 ? 0.934 13.086 -3.688 1 98.75 119 LEU A C 1
ATOM 939 O O . LEU A 1 119 ? 1.447 14.195 -3.828 1 98.75 119 LEU A O 1
ATOM 943 N N . ASP A 1 120 ? 0.862 12.281 -4.633 1 98.75 120 ASP A N 1
ATOM 944 C CA . ASP A 1 120 ? 1.221 12.547 -6.02 1 98.75 120 ASP A CA 1
ATOM 945 C C . ASP A 1 120 ? 0.263 11.844 -6.98 1 98.75 120 ASP A C 1
ATOM 947 O O . ASP A 1 120 ? 0.429 10.664 -7.273 1 98.75 120 ASP A O 1
ATOM 951 N N . ARG A 1 121 ? -0.673 12.578 -7.547 1 98.31 121 ARG A N 1
ATOM 952 C CA . ARG A 1 121 ? -1.704 11.984 -8.398 1 98.31 121 ARG A CA 1
ATOM 953 C C . ARG A 1 121 ? -1.146 11.633 -9.773 1 98.31 121 ARG A C 1
ATOM 955 O O . ARG A 1 121 ? -1.836 11.016 -10.586 1 98.31 121 ARG A O 1
ATOM 962 N N . ASN A 1 122 ? 0.173 11.844 -10 1 98.31 122 ASN A N 1
ATOM 963 C CA . ASN A 1 122 ? 0.821 11.484 -11.258 1 98.31 122 ASN A CA 1
ATOM 964 C C . ASN A 1 122 ? 1.909 10.43 -11.047 1 98.31 122 ASN A C 1
ATOM 966 O O . ASN A 1 122 ? 2.68 10.133 -11.961 1 98.31 122 ASN A O 1
ATOM 970 N N . VAL A 1 123 ? 2.016 9.891 -9.898 1 98.56 123 VAL A N 1
ATOM 971 C CA . VAL A 1 123 ? 3.084 8.953 -9.562 1 98.56 123 VAL A CA 1
ATOM 972 C C . VAL A 1 123 ? 2.943 7.691 -10.414 1 98.56 123 VAL A C 1
ATOM 974 O O . VAL A 1 123 ? 1.829 7.27 -10.734 1 98.56 123 VAL A O 1
ATOM 977 N N . THR A 1 124 ? 4.066 7.078 -10.797 1 98.31 124 THR A N 1
ATOM 978 C CA . THR A 1 124 ? 4.098 5.84 -11.578 1 98.31 124 THR A CA 1
ATOM 979 C C . THR A 1 124 ? 4.801 4.73 -10.797 1 98.31 124 THR A C 1
ATOM 981 O O . THR A 1 124 ? 5.469 4.996 -9.797 1 98.31 124 THR A O 1
ATOM 984 N N . TYR A 1 125 ? 4.68 3.502 -11.32 1 98.69 125 TYR A N 1
ATOM 985 C CA . TYR A 1 125 ? 5.426 2.381 -10.758 1 98.69 125 TYR A CA 1
ATOM 986 C C . TYR A 1 125 ? 6.922 2.664 -10.766 1 98.69 125 TYR A C 1
ATOM 988 O O . TYR A 1 125 ? 7.629 2.342 -9.805 1 98.69 125 TYR A O 1
ATOM 996 N N . LYS A 1 126 ? 7.41 3.262 -11.812 1 98.12 126 LYS A N 1
ATOM 997 C CA . LYS A 1 126 ? 8.836 3.529 -11.945 1 98.12 126 LYS A CA 1
ATOM 998 C C . LYS A 1 126 ? 9.32 4.488 -10.859 1 98.12 126 LYS A C 1
ATOM 1000 O O . LYS A 1 126 ? 10.43 4.328 -10.336 1 98.12 126 LYS A O 1
ATOM 1005 N N . ASP A 1 127 ? 8.523 5.512 -10.562 1 98.56 127 ASP A N 1
ATOM 1006 C CA . ASP A 1 127 ? 8.852 6.418 -9.469 1 98.56 127 ASP A CA 1
ATOM 1007 C C . ASP A 1 127 ? 8.961 5.66 -8.148 1 98.56 127 ASP A C 1
ATOM 1009 O O . ASP A 1 127 ? 9.898 5.871 -7.379 1 98.56 127 ASP A O 1
ATOM 1013 N N . LEU A 1 128 ? 7.992 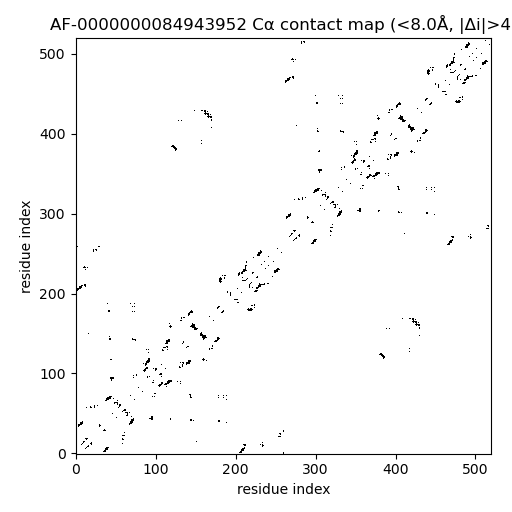4.773 -7.953 1 98.88 128 LEU A N 1
ATOM 1014 C CA . LEU A 1 128 ? 7.918 4.047 -6.691 1 98.88 128 LEU A CA 1
ATOM 1015 C C . LEU A 1 128 ? 9.008 2.982 -6.609 1 98.88 128 LEU A C 1
ATOM 1017 O O . LEU A 1 128 ? 9.508 2.678 -5.523 1 98.88 128 LEU A O 1
ATOM 1021 N N . GLU A 1 129 ? 9.375 2.439 -7.777 1 98.75 129 GLU A N 1
ATOM 1022 C CA . GLU A 1 129 ? 10.516 1.532 -7.84 1 98.75 129 GLU A CA 1
ATOM 1023 C C . GLU A 1 129 ? 11.797 2.221 -7.383 1 98.75 129 GLU A C 1
ATOM 1025 O O . GLU A 1 129 ? 12.547 1.672 -6.574 1 98.75 129 GLU A O 1
ATOM 1030 N N . LYS A 1 130 ? 12.031 3.443 -7.871 1 98.69 130 LYS A N 1
ATOM 1031 C CA . LYS A 1 130 ? 13.211 4.203 -7.461 1 98.69 130 LYS A CA 1
ATOM 1032 C C . LYS A 1 130 ? 13.188 4.492 -5.965 1 98.69 130 LYS A C 1
ATOM 1034 O O . LYS A 1 130 ? 14.203 4.355 -5.281 1 98.69 130 LYS A O 1
ATOM 1039 N N . ALA A 1 131 ? 12.047 4.891 -5.484 1 98.94 131 ALA A N 1
ATOM 1040 C CA . ALA A 1 131 ? 11.898 5.176 -4.059 1 98.94 131 ALA A CA 1
ATOM 1041 C C . ALA A 1 131 ? 12.164 3.928 -3.221 1 98.94 131 ALA A C 1
ATOM 1043 O O . ALA A 1 131 ? 12.82 4 -2.182 1 98.94 131 ALA A O 1
ATOM 1044 N N . THR A 1 132 ? 11.617 2.785 -3.686 1 98.94 132 THR A N 1
ATOM 1045 C CA . THR A 1 132 ? 11.805 1.515 -2.994 1 98.94 132 THR A CA 1
ATOM 1046 C C . THR A 1 132 ? 13.289 1.184 -2.867 1 98.94 132 THR A C 1
ATOM 1048 O O . THR A 1 132 ? 13.766 0.861 -1.777 1 98.94 132 THR A O 1
ATOM 1051 N N . LEU A 1 133 ? 13.984 1.278 -3.977 1 98.75 133 LEU A N 1
ATOM 1052 C CA . LEU A 1 133 ? 15.398 0.938 -3.986 1 98.75 133 LEU A CA 1
ATOM 1053 C C . LEU A 1 133 ? 16.188 1.892 -3.1 1 98.75 133 LEU A C 1
ATOM 1055 O O . LEU A 1 133 ? 17.109 1.468 -2.383 1 98.75 133 LEU A O 1
ATOM 1059 N N . ALA A 1 134 ? 15.836 3.209 -3.105 1 98.81 134 ALA A N 1
ATOM 1060 C CA . ALA A 1 134 ? 16.516 4.203 -2.277 1 98.81 134 ALA A CA 1
ATOM 1061 C C . ALA A 1 134 ? 16.297 3.918 -0.793 1 98.81 134 ALA A C 1
ATOM 1063 O O . ALA A 1 134 ? 17.25 3.93 -0.011 1 98.81 134 ALA A O 1
ATOM 1064 N N . ILE A 1 135 ? 15.094 3.633 -0.387 1 98.88 135 ILE A N 1
ATOM 1065 C CA . ILE A 1 135 ? 14.75 3.375 1.008 1 98.88 135 ILE A CA 1
ATOM 1066 C C . ILE A 1 135 ? 15.438 2.092 1.476 1 98.88 135 ILE A C 1
ATOM 1068 O O . ILE A 1 135 ? 16.031 2.057 2.555 1 98.88 135 ILE A O 1
ATOM 1072 N N . ARG A 1 136 ? 15.406 1.064 0.654 1 98.31 136 ARG A N 1
ATOM 1073 C CA . ARG A 1 136 ? 16.078 -0.189 0.987 1 98.31 136 ARG A CA 1
ATOM 1074 C C . ARG A 1 136 ? 17.578 0.004 1.076 1 98.31 136 ARG A C 1
ATOM 1076 O O . ARG A 1 136 ? 18.25 -0.686 1.843 1 98.31 136 ARG A O 1
ATOM 1083 N N . GLY A 1 137 ? 18.047 0.949 0.284 1 97.81 137 GLY A N 1
ATOM 1084 C CA . GLY A 1 137 ? 19.469 1.246 0.282 1 97.81 137 GLY A CA 1
ATOM 1085 C C . GLY A 1 137 ? 19.906 2.09 1.465 1 97.81 137 GLY A C 1
ATOM 1086 O O . GLY A 1 137 ? 21.094 2.408 1.605 1 97.81 137 GLY A O 1
ATOM 1087 N N . GLY A 1 138 ? 18.969 2.561 2.287 1 98.06 138 GLY A N 1
ATOM 1088 C CA . GLY A 1 138 ? 19.359 3.23 3.518 1 98.06 138 GLY A CA 1
ATOM 1089 C C . GLY A 1 138 ? 18.844 4.656 3.607 1 98.06 138 GLY A C 1
ATOM 1090 O O . GLY A 1 138 ? 19.016 5.316 4.637 1 98.06 138 GLY A O 1
ATOM 1091 N N . ALA A 1 139 ? 18.203 5.176 2.576 1 98.75 139 ALA A N 1
ATOM 1092 C CA . ALA A 1 139 ? 17.641 6.527 2.643 1 98.75 139 ALA A CA 1
ATOM 1093 C C . ALA A 1 139 ? 16.594 6.637 3.742 1 98.75 139 ALA A C 1
ATOM 1095 O O . ALA A 1 139 ? 15.797 5.719 3.939 1 98.75 139 ALA A O 1
ATOM 1096 N N . THR A 1 140 ? 16.578 7.766 4.465 1 98.88 140 THR A N 1
ATOM 1097 C CA . THR A 1 140 ? 15.539 8.039 5.445 1 98.88 140 THR A CA 1
ATOM 1098 C C . THR A 1 140 ? 14.172 8.141 4.762 1 98.88 140 THR A C 1
ATOM 1100 O O . THR A 1 140 ? 14.062 8.695 3.666 1 98.88 140 THR A O 1
ATOM 1103 N N . TYR A 1 141 ? 13.203 7.609 5.309 1 98.94 141 TYR A N 1
ATOM 1104 C CA . TYR A 1 141 ? 11.859 7.582 4.727 1 98.94 141 TYR A CA 1
ATOM 1105 C C . TYR A 1 141 ? 10.883 8.391 5.566 1 98.94 141 TYR A C 1
ATOM 1107 O O . TYR A 1 141 ? 10.531 7.988 6.68 1 98.94 141 TYR A O 1
ATOM 1115 N N . ILE A 1 142 ? 10.43 9.562 5.07 1 98.94 142 ILE A N 1
ATOM 1116 C CA . ILE A 1 142 ? 9.508 10.477 5.738 1 98.94 142 ILE A CA 1
ATOM 1117 C C . ILE A 1 142 ? 8.266 10.672 4.875 1 98.94 142 ILE A C 1
ATOM 1119 O O . ILE A 1 142 ? 8.359 10.789 3.652 1 98.94 142 ILE A O 1
ATOM 1123 N N . VAL A 1 143 ? 7.074 10.688 5.445 1 98.94 143 VAL A N 1
ATOM 1124 C CA . VAL A 1 143 ? 5.832 10.945 4.719 1 98.94 143 VAL A CA 1
ATOM 1125 C C . VAL A 1 143 ? 5.117 12.148 5.324 1 98.94 143 VAL A C 1
ATOM 1127 O O . VAL A 1 143 ? 5.133 12.344 6.539 1 98.94 143 VAL A O 1
ATOM 1130 N N . THR A 1 144 ? 4.492 12.922 4.492 1 98.88 144 THR A N 1
ATOM 1131 C CA . THR A 1 144 ? 3.809 14.117 4.977 1 98.88 144 THR A CA 1
ATOM 1132 C C . THR A 1 144 ? 2.568 13.742 5.781 1 98.88 144 THR A C 1
ATOM 1134 O O . THR A 1 144 ? 2.291 14.352 6.816 1 98.88 144 THR A O 1
ATOM 1137 N N . ASN A 1 145 ? 1.835 12.844 5.305 1 98.56 145 ASN A N 1
ATOM 1138 C CA . ASN A 1 145 ? 0.645 12.352 5.988 1 98.56 145 ASN A CA 1
ATOM 1139 C C . ASN A 1 145 ? 0.261 10.953 5.512 1 98.56 145 ASN A C 1
ATOM 1141 O O . ASN A 1 145 ? 0.789 10.469 4.512 1 98.56 145 ASN A O 1
ATOM 1145 N N . ILE A 1 146 ? -0.651 10.297 6.23 1 98.56 146 ILE A N 1
ATOM 1146 C CA . ILE A 1 146 ? -1.001 8.922 5.891 1 98.56 146 ILE A CA 1
ATOM 1147 C C . ILE A 1 146 ? -2.506 8.82 5.656 1 98.56 146 ILE A C 1
ATOM 1149 O O . ILE A 1 146 ? -3.107 7.77 5.906 1 98.56 146 ILE A O 1
ATOM 1153 N N . ASP A 1 147 ? -3.15 9.969 5.23 1 97.88 147 ASP A N 1
ATOM 1154 C CA . ASP A 1 147 ? -4.562 9.891 4.867 1 97.88 147 ASP A CA 1
ATOM 1155 C C . ASP A 1 147 ? -4.797 8.836 3.791 1 97.88 147 ASP A C 1
ATOM 1157 O O . ASP A 1 147 ? -4.176 8.875 2.729 1 97.88 147 ASP A O 1
ATOM 1161 N N . SER A 1 148 ? -5.758 7.938 4.047 1 98.25 148 SER A N 1
ATOM 1162 C CA . SER A 1 148 ? -5.969 6.832 3.117 1 98.25 148 SER A CA 1
ATOM 1163 C C . SER A 1 148 ? -6.645 7.309 1.838 1 98.25 148 SER A C 1
ATOM 1165 O O . SER A 1 148 ? -6.305 6.855 0.743 1 98.25 148 SER A O 1
ATOM 1167 N N . ASN A 1 149 ? -7.598 8.242 2.043 1 97.5 149 ASN A N 1
ATOM 1168 C CA . ASN A 1 149 ? -8.406 8.719 0.929 1 97.5 149 ASN A CA 1
ATOM 1169 C C . ASN A 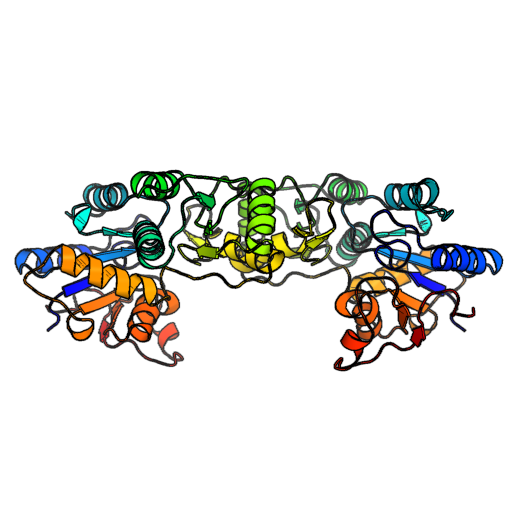1 149 ? -8.617 10.234 1 1 97.5 149 ASN A C 1
ATOM 1171 O O . ASN A 1 149 ? -8.438 10.844 2.055 1 97.5 149 ASN A O 1
ATOM 1175 N N . LEU A 1 150 ? -8.977 10.766 -0.105 1 94.25 150 LEU A N 1
ATOM 1176 C CA . LEU A 1 150 ? -9.445 12.141 -0.261 1 94.25 150 LEU A CA 1
ATOM 1177 C C . LEU A 1 150 ? -10.859 12.172 -0.83 1 94.25 150 LEU A C 1
ATOM 1179 O O . LEU A 1 150 ? -11.195 11.383 -1.715 1 94.25 150 LEU A O 1
ATOM 1183 N N . PRO A 1 151 ? -11.602 13.039 -0.278 1 89.75 151 PRO A N 1
ATOM 1184 C CA . PRO A 1 151 ? -12.922 13.203 -0.892 1 89.75 151 PRO A CA 1
ATOM 1185 C C . PRO A 1 151 ? -12.852 13.781 -2.305 1 89.75 151 PRO A C 1
ATOM 1187 O O . PRO A 1 151 ? -12 14.625 -2.588 1 89.75 151 PRO A O 1
ATOM 1190 N N . SER A 1 152 ? -13.672 13.273 -3.184 1 90.31 152 SER A N 1
ATOM 1191 C CA . SER A 1 152 ? -13.828 13.789 -4.539 1 90.31 152 SER A CA 1
ATOM 1192 C C . SER A 1 152 ? -15.266 13.641 -5.023 1 90.31 152 SER A C 1
ATOM 1194 O O . SER A 1 152 ? -16.094 13.016 -4.359 1 90.31 152 SER A O 1
ATOM 1196 N N . GLU A 1 153 ? -15.547 14.258 -6.105 1 90.25 153 GLU A N 1
ATOM 1197 C CA . GLU A 1 153 ? -16.891 14.156 -6.684 1 90.25 153 GLU A CA 1
ATOM 1198 C C . GLU A 1 153 ? -17.203 12.719 -7.09 1 90.25 153 GLU A C 1
ATOM 1200 O O . GLU A 1 153 ? -18.359 12.312 -7.105 1 90.25 153 GLU A O 1
ATOM 1205 N N . LYS A 1 154 ? -16.234 11.961 -7.371 1 91.25 154 LYS A N 1
ATOM 1206 C CA . LYS A 1 154 ? -16.406 10.578 -7.812 1 91.25 154 LYS A CA 1
ATOM 1207 C C . LYS A 1 154 ? -16.484 9.625 -6.625 1 91.25 154 LYS A C 1
ATOM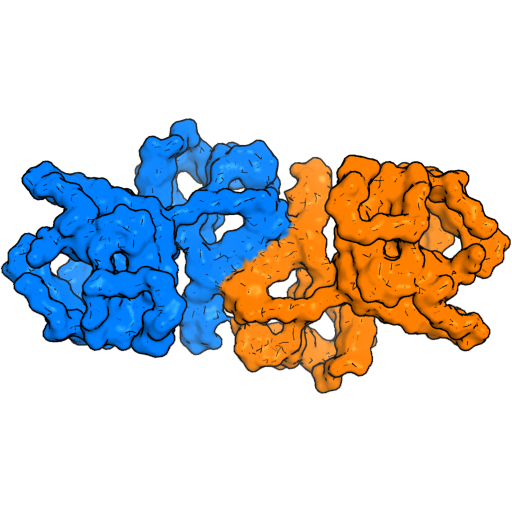 1209 O O . LYS A 1 154 ? -16.828 8.453 -6.785 1 91.25 154 LYS A O 1
ATOM 1214 N N . GLY A 1 155 ? -16.203 10.109 -5.5 1 93.75 155 GLY A N 1
ATOM 1215 C CA . GLY A 1 155 ? -16.031 9.297 -4.309 1 93.75 155 GLY A CA 1
ATOM 1216 C C . GLY A 1 155 ? -14.664 9.43 -3.678 1 93.75 155 GLY A C 1
ATOM 1217 O O . GLY A 1 155 ? -13.852 10.258 -4.105 1 93.75 155 GLY A O 1
ATOM 1218 N N . PRO A 1 156 ? -14.422 8.688 -2.658 1 96.19 156 PRO A N 1
ATOM 1219 C CA . PRO A 1 156 ? -13.109 8.758 -2.002 1 96.19 156 PRO A CA 1
ATOM 1220 C C . PRO A 1 156 ? -11.984 8.188 -2.861 1 96.19 156 PRO A C 1
ATOM 1222 O O . PRO A 1 156 ? -11.984 6.996 -3.174 1 96.19 156 PRO A O 1
ATOM 1225 N N . VAL A 1 157 ? -11.078 8.992 -3.244 1 98.12 157 VAL A N 1
ATOM 1226 C CA . VAL A 1 157 ? -9.953 8.562 -4.07 1 98.12 157 VAL A CA 1
ATOM 1227 C C . VAL A 1 157 ? -8.719 8.359 -3.199 1 98.12 157 VAL A C 1
ATOM 1229 O O . VAL A 1 157 ? -8.664 8.844 -2.066 1 98.12 157 VAL A O 1
ATOM 1232 N N . PRO A 1 158 ? -7.691 7.637 -3.699 1 98.81 158 PRO A N 1
ATOM 1233 C CA . PRO A 1 158 ? -6.523 7.328 -2.867 1 98.81 158 PRO A CA 1
ATOM 1234 C C . PRO A 1 158 ? -5.773 8.578 -2.412 1 98.81 158 PRO A C 1
ATOM 1236 O O . PRO A 1 158 ? -5.57 9.5 -3.201 1 98.81 158 PRO A O 1
ATOM 1239 N N . GLY A 1 159 ? -5.422 8.578 -1.139 1 98.62 159 GLY A N 1
ATOM 1240 C CA . GLY A 1 159 ? -4.59 9.641 -0.6 1 98.62 159 GLY A CA 1
ATOM 1241 C C . GLY A 1 159 ? -3.125 9.266 -0.5 1 98.62 159 GLY A C 1
ATOM 1242 O O . GLY A 1 159 ? -2.693 8.273 -1.088 1 98.62 159 GLY A O 1
ATOM 1243 N N . SER A 1 160 ? -2.389 10.086 0.273 1 98.81 160 SER A N 1
ATOM 1244 C CA . SER A 1 160 ? -0.962 9.859 0.482 1 98.81 160 SER A CA 1
ATOM 1245 C C . SER A 1 160 ? -0.714 8.516 1.153 1 98.81 160 SER A C 1
ATOM 1247 O O . SER A 1 160 ? 0.279 7.84 0.864 1 98.81 160 SER A O 1
ATOM 1249 N N . GLY A 1 161 ? -1.596 8.117 2.018 1 98.88 161 GLY A N 1
ATOM 1250 C CA . GLY A 1 161 ? -1.462 6.867 2.75 1 98.88 161 GLY A CA 1
ATOM 1251 C C . GLY A 1 161 ? -1.465 5.648 1.851 1 98.88 161 GLY A C 1
ATOM 1252 O O . GLY A 1 161 ? -0.853 4.629 2.178 1 98.88 161 GLY A O 1
ATOM 1253 N N . ALA A 1 162 ? -2.209 5.727 0.739 1 98.94 162 ALA A N 1
ATOM 1254 C CA . ALA A 1 162 ? -2.207 4.621 -0.212 1 98.94 162 ALA A CA 1
ATOM 1255 C C . ALA A 1 162 ? -0.817 4.41 -0.806 1 98.94 162 ALA A C 1
ATOM 1257 O O . ALA A 1 162 ? -0.361 3.271 -0.944 1 98.94 162 ALA A O 1
ATOM 1258 N N . ILE A 1 163 ? -0.138 5.512 -1.137 1 98.94 163 ILE A N 1
ATOM 1259 C CA . ILE A 1 163 ? 1.229 5.438 -1.642 1 98.94 163 ILE A CA 1
ATOM 1260 C C . ILE A 1 163 ? 2.148 4.875 -0.56 1 98.94 163 ILE A C 1
ATOM 1262 O O . ILE A 1 163 ? 3.021 4.051 -0.846 1 98.94 163 ILE A O 1
ATOM 1266 N N . THR A 1 164 ? 1.905 5.266 0.679 1 98.94 164 THR A N 1
ATOM 1267 C CA . THR A 1 164 ? 2.656 4.734 1.81 1 98.94 164 THR A CA 1
ATOM 1268 C C . THR A 1 164 ? 2.475 3.223 1.916 1 98.94 164 THR A C 1
ATOM 1270 O O . THR A 1 164 ? 3.428 2.496 2.205 1 98.94 164 THR A O 1
ATOM 1273 N N . GLY A 1 165 ? 1.201 2.771 1.727 1 98.94 165 GLY A N 1
ATOM 1274 C CA . GLY A 1 165 ? 0.948 1.34 1.743 1 98.94 165 GLY A CA 1
ATOM 1275 C C . GLY A 1 165 ? 1.797 0.573 0.747 1 98.94 165 GLY A C 1
ATOM 1276 O O . GLY A 1 165 ? 2.352 -0.478 1.074 1 98.94 165 GLY A O 1
ATOM 1277 N N . PHE A 1 166 ? 1.913 1.129 -0.47 1 98.94 166 PHE A N 1
ATOM 1278 C CA . PHE A 1 166 ? 2.758 0.543 -1.504 1 98.94 166 PHE A CA 1
ATOM 1279 C C . PHE A 1 166 ? 4.203 0.446 -1.031 1 98.94 166 PHE A C 1
ATOM 1281 O O . PHE A 1 166 ? 4.812 -0.624 -1.094 1 98.94 166 PHE A O 1
ATOM 1288 N N . LEU A 1 167 ? 4.734 1.513 -0.51 1 98.94 167 LEU A N 1
ATOM 1289 C CA . LEU A 1 167 ? 6.156 1.59 -0.183 1 98.94 167 LEU A CA 1
ATOM 1290 C C . LEU A 1 167 ? 6.473 0.771 1.064 1 98.94 167 LEU A C 1
ATOM 1292 O O . LEU A 1 167 ? 7.555 0.192 1.175 1 98.94 167 LEU A O 1
ATOM 1296 N N . LYS A 1 168 ? 5.539 0.738 2.02 1 98.94 168 LYS A N 1
ATOM 1297 C CA . LYS A 1 168 ? 5.766 -0.079 3.209 1 98.94 168 LYS A CA 1
ATOM 1298 C C . LYS A 1 168 ? 5.926 -1.552 2.842 1 98.94 168 LYS A C 1
ATOM 1300 O O . LYS A 1 168 ? 6.816 -2.232 3.357 1 98.94 168 LYS A O 1
ATOM 1305 N N . VAL A 1 169 ? 5.059 -2.025 1.957 1 98.88 169 VAL A N 1
ATOM 1306 C CA . VAL A 1 169 ? 5.125 -3.424 1.543 1 98.88 169 VAL A CA 1
ATOM 1307 C C . VAL A 1 169 ? 6.426 -3.682 0.79 1 98.88 169 VAL A C 1
ATOM 1309 O O . VAL A 1 169 ? 7.109 -4.68 1.037 1 98.88 169 VAL A O 1
ATOM 1312 N N . ALA A 1 170 ? 6.844 -2.771 -0.053 1 98.81 170 ALA A N 1
ATOM 1313 C CA . ALA A 1 170 ? 7.98 -2.961 -0.949 1 98.81 170 ALA A CA 1
ATOM 1314 C C . ALA A 1 170 ? 9.305 -2.799 -0.201 1 98.81 170 ALA A C 1
ATOM 1316 O O . ALA A 1 170 ? 10.328 -3.33 -0.625 1 98.81 170 ALA A O 1
ATOM 1317 N N . THR A 1 171 ? 9.305 -2.037 0.935 1 98.81 171 THR A N 1
ATOM 1318 C CA . THR A 1 171 ? 10.562 -1.711 1.594 1 98.81 171 THR A CA 1
ATOM 1319 C C . THR A 1 171 ? 10.648 -2.393 2.957 1 98.81 171 THR A C 1
ATOM 1321 O O . THR A 1 171 ? 11.742 -2.541 3.512 1 98.81 171 THR A O 1
ATOM 1324 N N . GLN A 1 172 ? 9.469 -2.701 3.547 1 98.06 172 GLN A N 1
ATOM 1325 C CA . GLN A 1 172 ? 9.367 -3.199 4.914 1 98.06 172 GLN A CA 1
ATOM 1326 C C . GLN A 1 172 ? 9.922 -2.186 5.91 1 98.06 172 GLN A C 1
ATOM 1328 O O . GLN A 1 172 ? 10.477 -2.564 6.941 1 98.06 172 GLN A O 1
ATOM 1333 N N . VAL A 1 173 ? 9.867 -0.936 5.559 1 98.69 173 VAL A N 1
ATOM 1334 C CA . VAL A 1 173 ? 10.328 0.149 6.418 1 98.69 173 VAL A CA 1
ATOM 1335 C C . VAL A 1 173 ? 9.148 1.008 6.855 1 98.69 173 VAL A C 1
ATOM 1337 O O . VAL A 1 173 ? 8.289 1.355 6.039 1 98.69 173 VAL A O 1
ATOM 1340 N N . GLU A 1 174 ? 9.016 1.244 8.148 1 98.75 174 GLU A N 1
ATOM 1341 C CA . GLU A 1 174 ? 8.031 2.184 8.672 1 98.75 174 GLU A CA 1
ATOM 1342 C C . GLU A 1 174 ? 8.508 3.625 8.531 1 98.75 174 GLU A C 1
ATOM 1344 O O . GLU A 1 174 ? 9.602 3.973 8.992 1 98.75 174 GLU A O 1
ATOM 1349 N N . PRO A 1 175 ? 7.738 4.449 7.938 1 98.88 175 PRO A N 1
ATOM 1350 C CA . PRO A 1 175 ? 8.18 5.836 7.777 1 98.88 175 PRO A CA 1
ATOM 1351 C C . PRO A 1 175 ? 7.992 6.664 9.047 1 98.88 175 PRO A C 1
ATOM 1353 O O . PRO A 1 175 ? 7.238 6.27 9.938 1 98.88 175 PRO A O 1
ATOM 1356 N N . ILE A 1 176 ? 8.75 7.758 9.062 1 98.88 176 ILE A N 1
ATOM 1357 C CA . ILE A 1 176 ? 8.422 8.828 9.992 1 98.88 176 ILE A CA 1
ATOM 1358 C C . ILE A 1 176 ? 7.227 9.625 9.469 1 98.88 176 ILE A C 1
ATOM 1360 O O . ILE A 1 176 ? 7.285 10.188 8.367 1 98.88 176 ILE A O 1
ATOM 1364 N N . VAL A 1 177 ? 6.18 9.641 10.188 1 98.94 177 VAL A N 1
ATOM 1365 C CA . VAL A 1 177 ? 4.961 10.336 9.781 1 98.94 177 VAL A CA 1
ATOM 1366 C C . VAL A 1 177 ? 4.934 11.734 10.406 1 98.94 177 VAL A C 1
ATOM 1368 O O . VAL A 1 177 ? 5.055 11.875 11.625 1 98.94 177 VAL A O 1
ATOM 1371 N N . ILE A 1 178 ? 4.699 12.734 9.555 1 98.88 178 ILE A N 1
ATOM 1372 C CA . ILE A 1 178 ? 4.781 14.117 10 1 98.88 178 ILE A CA 1
ATOM 1373 C C . ILE A 1 178 ? 3.396 14.609 10.414 1 98.88 178 ILE A C 1
ATOM 1375 O O . ILE A 1 178 ? 3.23 15.172 11.5 1 98.88 178 ILE A O 1
ATOM 1379 N N . GLY A 1 179 ? 2.404 14.391 9.562 1 98.88 179 GLY A N 1
ATOM 1380 C CA . GLY A 1 179 ? 1.075 14.953 9.75 1 98.88 179 GLY A CA 1
ATOM 1381 C C . GLY A 1 179 ? 0.269 14.234 10.82 1 98.88 179 GLY A C 1
ATOM 1382 O O . GLY A 1 179 ? 0.735 13.258 11.398 1 98.88 179 GLY A O 1
ATOM 1383 N N . LYS A 1 180 ? -0.992 14.773 11.008 1 98.81 180 LYS A N 1
ATOM 1384 C CA . LYS A 1 180 ? -1.916 14.172 11.961 1 98.81 180 LYS A CA 1
ATOM 1385 C C . LYS A 1 180 ? -2.262 12.742 11.562 1 98.81 180 LYS A C 1
ATOM 1387 O O . LYS A 1 180 ? -2.48 12.453 10.383 1 98.81 180 LYS A O 1
ATOM 1392 N N . PRO A 1 181 ? -2.174 11.852 12.625 1 98.38 181 PRO A N 1
ATOM 1393 C CA . PRO A 1 181 ? -2.283 12.016 14.078 1 98.38 181 PRO A CA 1
ATOM 1394 C C . PRO A 1 181 ? -0.921 12.133 14.766 1 98.38 181 PRO A C 1
ATOM 1396 O O . PRO A 1 181 ? -0.846 12.164 15.992 1 98.38 181 PRO A O 1
ATOM 1399 N N . SER A 1 182 ? 0.181 12.172 13.984 1 98.56 182 SER A N 1
ATOM 1400 C CA . SER A 1 182 ? 1.501 12.297 14.594 1 98.56 182 SER A CA 1
ATOM 1401 C C . SER A 1 182 ? 1.61 13.578 15.422 1 98.56 182 SER A C 1
ATOM 1403 O O . SER A 1 182 ? 1.113 14.625 15.016 1 98.56 182 SER A O 1
ATOM 1405 N N . SER A 1 183 ? 2.34 13.453 16.5 1 98.44 183 SER A N 1
ATOM 1406 C CA . SER A 1 183 ? 2.555 14.617 17.344 1 98.44 183 SER A CA 1
ATOM 1407 C C . SER A 1 183 ? 3.607 15.547 16.75 1 98.44 183 SER A C 1
ATOM 1409 O O . SER A 1 183 ? 3.744 16.703 17.172 1 98.44 183 SER A O 1
ATOM 1411 N N . ILE A 1 184 ? 4.312 15.117 15.773 1 98.75 184 ILE A N 1
ATOM 1412 C CA . ILE A 1 184 ? 5.414 15.875 15.195 1 98.75 184 ILE A CA 1
ATOM 1413 C C . ILE A 1 184 ? 4.887 17.188 14.617 1 98.75 184 ILE A C 1
ATOM 1415 O O . ILE A 1 184 ? 5.48 18.25 14.828 1 98.75 184 ILE A O 1
ATOM 1419 N N . ILE A 1 185 ? 3.766 17.094 13.945 1 98.81 185 ILE A N 1
ATOM 1420 C CA . ILE A 1 185 ? 3.242 18.312 13.32 1 98.81 185 ILE A CA 1
ATOM 1421 C C . ILE A 1 185 ? 2.775 19.281 14.398 1 98.81 185 ILE A C 1
ATOM 1423 O O . ILE A 1 185 ? 2.865 20.5 14.219 1 98.81 185 ILE A O 1
ATOM 1427 N N . MET A 1 186 ? 2.299 18.812 15.547 1 98.75 186 MET A N 1
ATOM 1428 C CA . MET A 1 186 ? 1.878 19.688 16.641 1 98.75 186 MET A CA 1
ATOM 1429 C C . MET A 1 186 ? 3.07 20.422 17.234 1 98.75 186 MET A C 1
ATOM 1431 O O . MET A 1 186 ? 3.002 21.641 17.469 1 98.75 186 MET A O 1
ATOM 1435 N N . GLU A 1 187 ? 4.102 19.688 17.438 1 98.5 187 GLU A N 1
ATOM 1436 C CA . GLU A 1 187 ? 5.328 20.281 17.969 1 98.5 187 GLU A CA 1
ATOM 1437 C C . GLU A 1 187 ? 5.887 21.328 17.016 1 98.5 187 GLU A C 1
ATOM 1439 O O . GLU A 1 187 ? 6.25 22.422 17.422 1 98.5 187 GLU A O 1
ATOM 1444 N N . SER A 1 188 ? 5.934 20.984 15.742 1 98.44 188 SER A N 1
ATOM 1445 C CA . SER A 1 188 ? 6.438 21.906 14.727 1 98.44 188 SER A CA 1
ATOM 1446 C C . SER A 1 188 ? 5.555 23.141 14.609 1 98.44 188 SER A C 1
ATOM 1448 O O . SER A 1 188 ? 6.055 24.25 14.422 1 98.44 188 SER A O 1
ATOM 1450 N N . ALA A 1 189 ? 4.273 22.906 14.672 1 98.75 189 ALA A N 1
ATOM 1451 C CA . ALA A 1 189 ? 3.328 24.016 14.609 1 98.75 189 ALA A CA 1
ATOM 1452 C C . ALA A 1 189 ? 3.514 24.969 15.789 1 98.75 189 ALA A C 1
ATOM 1454 O O . ALA A 1 189 ? 3.416 26.188 15.641 1 98.75 189 ALA A O 1
ATOM 1455 N N . LEU A 1 190 ? 3.748 24.438 16.984 1 98.62 190 LEU A N 1
ATOM 1456 C CA . LEU A 1 190 ? 3.998 25.25 18.156 1 98.62 190 LEU A CA 1
ATOM 1457 C C . LEU A 1 190 ? 5.258 26.094 17.984 1 98.62 190 LEU A C 1
ATOM 1459 O O . LEU A 1 190 ? 5.262 27.281 18.297 1 98.62 190 LEU A O 1
ATOM 1463 N N . ASP A 1 191 ? 6.305 25.438 17.5 1 98.06 191 ASP A N 1
ATOM 1464 C CA . ASP A 1 191 ? 7.539 26.172 17.219 1 98.06 191 ASP A CA 1
ATOM 1465 C C . ASP A 1 191 ? 7.301 27.297 16.219 1 98.06 191 ASP A C 1
ATOM 1467 O O . ASP A 1 191 ? 7.781 28.422 16.422 1 98.06 191 ASP A O 1
ATOM 1471 N N . TYR A 1 192 ? 6.605 27 15.211 1 98.06 192 TYR A N 1
ATOM 1472 C CA . TYR A 1 192 ? 6.281 27.984 14.18 1 98.06 192 TYR A CA 1
ATOM 1473 C C . TYR A 1 192 ? 5.504 29.156 14.773 1 98.06 192 TYR A C 1
ATOM 1475 O O . TYR A 1 192 ? 5.82 30.312 14.5 1 98.06 192 TYR A O 1
ATOM 1483 N N . LEU A 1 193 ? 4.504 28.828 15.578 1 98.31 193 LEU A N 1
ATOM 1484 C CA . LEU A 1 193 ? 3.705 29.875 16.219 1 98.31 193 LEU A CA 1
ATOM 1485 C C . LEU A 1 193 ? 4.578 30.781 17.062 1 98.31 193 LEU A C 1
ATOM 1487 O O . LEU A 1 193 ? 4.422 32 17.031 1 98.31 193 LEU A O 1
ATOM 1491 N N . ASN A 1 194 ? 5.438 30.172 17.781 1 98.06 194 ASN A N 1
ATOM 1492 C CA . ASN A 1 194 ? 6.316 30.953 18.656 1 98.06 194 ASN A CA 1
ATOM 1493 C C . ASN A 1 194 ? 7.258 31.844 17.859 1 98.06 194 ASN A C 1
ATOM 1495 O O . ASN A 1 194 ? 7.664 32.906 18.328 1 98.06 194 ASN A O 1
ATOM 1499 N N . THR A 1 195 ? 7.605 31.438 16.656 1 97.12 195 THR A N 1
ATOM 1500 C CA . THR A 1 195 ? 8.422 32.281 15.805 1 97.12 195 THR A CA 1
ATOM 1501 C C . THR A 1 195 ? 7.629 33.5 15.344 1 97.12 195 THR A C 1
ATOM 1503 O O . THR A 1 195 ? 8.195 34.594 15.141 1 97.12 195 THR A O 1
ATOM 1506 N N . LYS A 1 196 ? 6.359 33.344 15.219 1 96.38 196 LYS A N 1
ATOM 1507 C CA . LYS A 1 196 ? 5.492 34.438 14.766 1 96.38 196 LYS A CA 1
ATOM 1508 C C . LYS A 1 196 ? 5.176 35.406 15.898 1 96.38 196 LYS A C 1
ATOM 1510 O O . LYS A 1 196 ? 4.906 36.594 15.656 1 96.38 196 LYS A O 1
ATOM 1515 N N . PHE A 1 197 ? 5.223 34.844 17.109 1 96.5 197 PHE A N 1
ATOM 1516 C CA . PHE A 1 197 ? 4.961 35.625 18.312 1 96.5 197 PHE A CA 1
ATOM 1517 C C . PHE A 1 197 ? 6.109 35.5 19.312 1 96.5 197 PHE A C 1
ATOM 1519 O O . PHE A 1 197 ? 5.922 34.969 20.406 1 96.5 197 PHE A O 1
ATOM 1526 N N . PRO A 1 198 ? 7.168 36.094 19.031 1 94.25 198 PRO A N 1
ATOM 1527 C CA . PRO A 1 198 ? 8.383 35.844 19.812 1 94.25 198 PRO A CA 1
ATOM 1528 C C . PRO A 1 198 ? 8.258 36.281 21.266 1 94.25 198 PRO A C 1
ATOM 1530 O O . PRO A 1 198 ? 8.977 35.781 22.141 1 94.25 198 PRO A O 1
ATOM 1533 N N . ASN A 1 199 ? 7.32 37.094 21.578 1 94.69 199 ASN A N 1
ATOM 1534 C CA . ASN A 1 199 ? 7.191 37.625 22.922 1 94.69 199 ASN A CA 1
ATOM 1535 C C . ASN A 1 199 ? 6.191 36.812 23.75 1 94.69 199 ASN A C 1
ATOM 1537 O O . ASN A 1 199 ? 6.07 37 24.953 1 94.69 199 ASN A O 1
ATOM 1541 N N . SER A 1 200 ? 5.441 35.906 23.219 1 92.38 200 SER A N 1
ATOM 1542 C CA . SER A 1 200 ? 4.379 35.188 23.906 1 92.38 200 SER A CA 1
ATOM 1543 C C . SER A 1 200 ? 4.898 33.906 24.516 1 92.38 200 SER A C 1
ATOM 1545 O O . SER A 1 200 ? 4.434 33.469 25.562 1 92.38 200 SER A O 1
ATOM 1547 N N . HIS A 1 201 ? 5.867 33.156 23.891 1 94.44 201 HIS A N 1
ATOM 1548 C CA . HIS A 1 201 ? 6.445 31.891 24.328 1 94.44 201 HIS A CA 1
ATOM 1549 C C . HIS A 1 201 ? 5.355 30.875 24.672 1 94.44 201 HIS A C 1
ATOM 1551 O O . HIS A 1 201 ? 5.336 30.328 25.766 1 94.44 201 HIS A O 1
ATOM 1557 N N . PHE A 1 202 ? 4.516 30.516 23.781 1 97.88 202 PHE A N 1
ATOM 1558 C CA . PHE A 1 202 ? 3.428 29.562 23.953 1 97.88 202 PHE A CA 1
ATOM 1559 C C . PHE A 1 202 ? 3.975 28.188 24.297 1 97.88 202 PHE A C 1
ATOM 1561 O O . PHE A 1 202 ? 4.992 27.766 23.734 1 97.88 202 PHE A O 1
ATOM 1568 N N . SER A 1 203 ? 3.361 27.469 25.25 1 98.06 203 SER A N 1
ATOM 1569 C CA . SER A 1 203 ? 3.566 26.047 25.484 1 98.06 203 SER A CA 1
ATOM 1570 C C . SER A 1 203 ? 2.348 25.234 25.062 1 98.06 203 SER A C 1
ATOM 1572 O O . SER A 1 203 ? 1.312 25.797 24.703 1 98.06 203 SER A O 1
ATOM 1574 N N . LYS A 1 204 ? 2.434 23.906 25.031 1 97.88 204 LYS A N 1
ATOM 1575 C CA . LYS A 1 204 ? 1.342 23.047 24.578 1 97.88 204 LYS A CA 1
ATOM 1576 C C . LYS A 1 204 ? 0.113 23.219 25.469 1 97.88 204 LYS A C 1
ATOM 1578 O O . LYS A 1 204 ? -1.019 23.031 25.016 1 97.88 204 LYS A O 1
ATOM 1583 N N . GLU A 1 205 ? 0.309 23.672 26.719 1 97.81 205 GLU A N 1
ATOM 1584 C CA . GLU A 1 205 ? -0.795 23.859 27.656 1 97.81 205 GLU A CA 1
ATOM 1585 C C . GLU A 1 205 ? -1.607 25.109 27.328 1 97.81 205 GLU A C 1
ATOM 1587 O O . GLU A 1 205 ? -2.744 25.25 27.781 1 97.81 205 GLU A O 1
ATOM 1592 N N . ASP A 1 206 ? -0.992 25.969 26.562 1 98.06 206 ASP A N 1
ATOM 1593 C CA . ASP A 1 206 ? -1.631 27.234 26.219 1 98.06 206 ASP A CA 1
ATOM 1594 C C . ASP A 1 206 ? -2.545 27.078 25 1 98.06 206 ASP A C 1
ATOM 1596 O O . ASP A 1 206 ? -3.322 27.984 24.688 1 98.06 206 ASP A O 1
ATOM 1600 N N . ILE A 1 207 ? -2.465 25.938 24.297 1 98.5 207 ILE A N 1
ATOM 1601 C CA . ILE A 1 207 ? -3.055 25.828 22.969 1 98.5 207 ILE A CA 1
ATOM 1602 C C . ILE A 1 207 ? -4.023 24.656 22.938 1 98.5 207 ILE A C 1
ATOM 1604 O O . ILE A 1 207 ? -3.771 23.609 23.562 1 98.5 207 ILE A O 1
ATOM 1608 N N . ALA A 1 208 ? -5.137 24.812 22.266 1 98.75 208 ALA A N 1
ATOM 1609 C CA . ALA A 1 208 ? -6.062 23.719 22.031 1 98.75 208 ALA A CA 1
ATOM 1610 C C . ALA A 1 208 ? -6.113 23.344 20.547 1 98.75 208 ALA A C 1
ATOM 1612 O O . ALA A 1 208 ? -6.094 24.234 19.688 1 98.75 208 ALA A O 1
ATOM 1613 N N . MET A 1 209 ? -6.145 22.078 20.25 1 98.94 209 MET A N 1
ATOM 1614 C CA . MET A 1 209 ? -6.34 21.562 18.891 1 98.94 209 MET A CA 1
ATOM 1615 C C . MET A 1 209 ? -7.824 21.375 18.594 1 98.94 209 MET A C 1
ATOM 1617 O O . MET A 1 209 ? -8.492 20.562 19.25 1 98.94 209 MET A O 1
ATOM 1621 N N . VAL A 1 210 ? -8.312 22.109 17.625 1 98.94 210 VAL A N 1
ATOM 1622 C CA . VAL A 1 210 ? -9.703 22.031 17.203 1 98.94 210 VAL A CA 1
ATOM 1623 C C . VAL A 1 210 ? -9.805 21.141 15.961 1 98.94 210 VAL A C 1
ATOM 1625 O O . VAL A 1 210 ? -9.094 21.359 14.977 1 98.94 210 VAL A O 1
ATOM 1628 N N . GLY A 1 211 ? -10.633 20.141 15.992 1 98.69 211 GLY A N 1
ATOM 1629 C CA . GLY A 1 211 ? -10.797 19.312 14.812 1 98.69 211 GLY A CA 1
ATOM 1630 C C . GLY A 1 211 ? -12.047 18.453 14.852 1 98.69 211 GLY A C 1
ATOM 1631 O O . GLY A 1 211 ? -12.695 18.344 15.891 1 98.69 211 GLY A O 1
ATOM 1632 N N . ASP A 1 212 ? -12.406 17.875 13.734 1 98.5 212 ASP A N 1
ATOM 1633 C CA . ASP A 1 212 ? -13.633 17.094 13.594 1 98.5 212 ASP A CA 1
ATOM 1634 C C . ASP A 1 212 ? -13.32 15.594 13.523 1 98.5 212 ASP A C 1
ATOM 1636 O O . ASP A 1 212 ? -14.227 14.766 13.633 1 98.5 212 ASP A O 1
ATOM 1640 N N . ASN A 1 213 ? -12.094 15.227 13.32 1 97.75 213 ASN A N 1
ATOM 1641 C CA . ASN A 1 213 ? -11.695 13.836 13.148 1 97.75 213 ASN A CA 1
ATOM 1642 C C . ASN A 1 213 ? -10.953 13.305 14.367 1 97.75 213 ASN A C 1
ATOM 1644 O O . ASN A 1 213 ? -9.82 13.719 14.641 1 97.75 213 ASN A O 1
ATOM 1648 N N . TYR A 1 214 ? -11.539 12.375 15.094 1 98.19 214 TYR A N 1
ATOM 1649 C CA . TYR A 1 214 ? -10.945 11.836 16.312 1 98.19 214 TYR A CA 1
ATOM 1650 C C . TYR A 1 214 ? -9.617 11.164 16.031 1 98.19 214 TYR A C 1
ATOM 1652 O O . TYR A 1 214 ? -8.648 11.336 16.766 1 98.19 214 TYR A O 1
ATOM 1660 N N . GLN A 1 215 ? -9.523 10.461 14.922 1 96.88 215 GLN A N 1
ATOM 1661 C CA . GLN A 1 215 ? -8.375 9.609 14.641 1 96.88 215 GLN A CA 1
ATOM 1662 C C . GLN A 1 215 ? -7.164 10.438 14.211 1 96.88 215 GLN A C 1
ATOM 1664 O O . GLN A 1 215 ? -6.023 9.977 14.305 1 96.88 215 GLN A O 1
ATOM 1669 N N . THR A 1 216 ? -7.477 11.656 13.688 1 97.81 216 THR A N 1
ATOM 1670 C CA . THR A 1 216 ? -6.355 12.469 13.227 1 97.81 216 THR A CA 1
ATOM 1671 C C . THR A 1 216 ? -6.16 13.68 14.125 1 97.81 216 THR A C 1
ATOM 1673 O O . THR A 1 216 ? -5.297 13.68 15.008 1 97.81 216 THR A O 1
ATOM 1676 N N . ASP A 1 217 ? -7.086 14.594 14.172 1 98.62 217 ASP A N 1
ATOM 1677 C CA . ASP A 1 217 ? -6.949 15.852 14.898 1 98.62 217 ASP A CA 1
ATOM 1678 C C . ASP A 1 217 ? -6.832 15.617 16.406 1 98.62 217 ASP A C 1
ATOM 1680 O O . ASP A 1 217 ? -5.875 16.078 17.031 1 98.62 217 ASP A O 1
ATOM 1684 N N . ILE A 1 218 ? -7.793 14.891 16.953 1 98.62 218 ILE A N 1
ATOM 1685 C CA . ILE A 1 218 ? -7.887 14.711 18.406 1 98.62 218 ILE A CA 1
ATOM 1686 C C . ILE A 1 218 ? -6.738 13.828 18.891 1 98.62 218 ILE A C 1
ATOM 1688 O O . ILE A 1 218 ? -6.09 14.141 19.891 1 98.62 218 ILE A O 1
ATOM 1692 N N . GLN A 1 219 ? -6.445 12.852 18.094 1 98.56 219 GLN A N 1
ATOM 1693 C CA . GLN A 1 219 ? -5.336 11.984 18.484 1 98.56 219 GLN A CA 1
ATOM 1694 C C . GLN A 1 219 ? -4.008 12.734 18.422 1 98.56 219 GLN A C 1
ATOM 1696 O O . GLN A 1 219 ? -3.125 12.492 19.25 1 98.56 219 GLN A O 1
ATOM 1701 N N . ALA A 1 220 ? -3.822 13.617 17.406 1 98.69 220 ALA A N 1
ATOM 1702 C CA . ALA A 1 220 ? -2.602 14.422 17.344 1 98.69 220 ALA A CA 1
ATOM 1703 C C . ALA A 1 220 ? -2.432 15.258 18.609 1 98.69 220 ALA A C 1
ATOM 1705 O O . ALA A 1 220 ? -1.337 15.336 19.172 1 98.69 220 ALA A O 1
ATOM 1706 N N . GLY A 1 221 ? -3.51 15.867 19.047 1 98.69 221 GLY A N 1
ATOM 1707 C CA . GLY A 1 221 ? -3.477 16.641 20.266 1 98.69 221 GLY A CA 1
ATOM 1708 C C . GLY A 1 221 ? -3.184 15.812 21.5 1 98.69 221 GLY A C 1
ATOM 1709 O O . GLY A 1 221 ? -2.309 16.156 22.297 1 98.69 221 GLY A O 1
ATOM 1710 N N . ILE A 1 222 ? -3.895 14.688 21.625 1 98.31 222 ILE A N 1
ATOM 1711 C CA . ILE A 1 222 ? -3.74 13.789 22.766 1 98.31 222 ILE A CA 1
ATOM 1712 C C . ILE A 1 222 ? -2.301 13.289 22.844 1 98.31 222 ILE A C 1
ATOM 1714 O O . ILE A 1 222 ? -1.659 13.359 23.891 1 98.31 222 ILE A O 1
ATOM 1718 N N . GLN A 1 223 ? -1.774 12.875 21.734 1 98.06 223 GLN A N 1
ATOM 1719 C CA . GLN A 1 223 ? -0.429 12.312 21.688 1 98.06 223 GLN A CA 1
ATOM 1720 C C . GLN A 1 223 ? 0.619 13.367 22.031 1 98.06 223 GLN A C 1
ATOM 1722 O O . GLN A 1 223 ? 1.658 13.047 22.625 1 98.06 223 GLN A O 1
ATOM 1727 N N . TYR A 1 224 ? 0.351 14.562 21.672 1 98.44 224 TYR A N 1
ATOM 1728 C CA . TYR A 1 224 ? 1.291 15.641 21.938 1 98.44 224 TYR A CA 1
ATOM 1729 C C . TYR A 1 224 ? 1.14 16.156 23.375 1 98.44 224 TYR A C 1
ATOM 1731 O O . TYR A 1 224 ? 2.012 16.859 23.891 1 98.44 224 TYR A O 1
ATOM 1739 N N . GLY A 1 225 ? -0.006 15.844 24 1 98.12 225 GLY A N 1
ATOM 1740 C CA . GLY A 1 225 ? -0.294 16.359 25.328 1 98.12 225 GLY A CA 1
ATOM 1741 C C . GLY A 1 225 ? -0.968 17.719 25.312 1 98.12 225 GLY A C 1
ATOM 1742 O O . GLY A 1 225 ? -0.75 18.531 26.219 1 98.12 225 GLY A O 1
ATOM 1743 N N . MET A 1 226 ? -1.652 17.984 24.281 1 97.88 226 MET A N 1
ATOM 1744 C CA . MET A 1 226 ? -2.398 19.219 24.078 1 97.88 226 MET A CA 1
ATOM 1745 C C . MET A 1 226 ? -3.891 19 24.297 1 97.88 226 MET A C 1
ATOM 1747 O O . MET A 1 226 ? -4.422 17.938 23.969 1 97.88 226 MET A O 1
ATOM 1751 N N . ASP A 1 227 ? -4.57 19.969 24.875 1 98.69 227 ASP A N 1
ATOM 1752 C CA . ASP A 1 227 ? -6.027 19.891 24.969 1 98.69 227 ASP A CA 1
ATOM 1753 C C . ASP A 1 227 ? -6.672 19.906 23.578 1 98.69 227 ASP A C 1
ATOM 1755 O O . ASP A 1 227 ? -6.105 20.453 22.641 1 98.69 227 ASP A O 1
ATOM 1759 N N . THR A 1 228 ? -7.832 19.266 23.516 1 98.81 228 THR A N 1
ATOM 1760 C CA . THR A 1 228 ? -8.5 19.141 22.219 1 98.81 228 THR A CA 1
ATOM 1761 C C . THR A 1 228 ? -9.953 19.594 22.328 1 98.81 228 THR A C 1
ATOM 1763 O O . THR A 1 228 ? -10.594 19.406 23.359 1 98.81 228 THR A O 1
ATOM 1766 N N . ILE A 1 229 ? -10.391 20.25 21.312 1 98.81 229 ILE A N 1
ATOM 1767 C CA . ILE A 1 229 ? -11.789 20.625 21.125 1 98.81 229 ILE A CA 1
ATOM 1768 C C . ILE A 1 229 ? -12.352 19.906 19.906 1 98.81 229 ILE A C 1
ATOM 1770 O O . ILE A 1 229 ? -12.102 20.312 18.766 1 98.81 229 ILE A O 1
ATOM 1774 N N . MET A 1 230 ? -13.133 18.891 20.156 1 98.62 230 MET A N 1
ATOM 1775 C CA . MET A 1 230 ? -13.734 18.125 19.062 1 98.62 230 MET A CA 1
ATOM 1776 C C . MET A 1 230 ? -15.062 18.734 18.641 1 98.62 230 MET A C 1
ATOM 1778 O O . MET A 1 230 ? -15.922 19.031 19.484 1 98.62 230 MET A O 1
ATOM 1782 N N . VAL A 1 231 ? -15.172 18.953 17.359 1 98.69 231 VAL A N 1
ATOM 1783 C CA . VAL A 1 231 ? -16.438 19.422 16.812 1 98.69 231 VAL A CA 1
ATOM 1784 C C . VAL A 1 231 ? -17.109 18.297 16.016 1 98.69 231 VAL A C 1
ATOM 1786 O O . VAL A 1 231 ? -16.438 17.375 15.547 1 98.69 231 VAL A O 1
ATOM 1789 N N . LEU A 1 232 ? -18.422 18.328 15.867 1 97.94 232 LEU A N 1
ATOM 1790 C CA . LEU A 1 232 ? -19.188 17.266 15.203 1 97.94 232 LEU A CA 1
ATOM 1791 C C . LEU A 1 232 ? -19.688 17.734 13.844 1 97.94 232 LEU A C 1
ATOM 1793 O O . LEU A 1 232 ? -20.797 17.359 13.43 1 97.94 232 LEU A O 1
ATOM 1797 N N . THR A 1 233 ? -18.875 18.531 13.18 1 97.25 233 THR A N 1
ATOM 1798 C CA . THR A 1 233 ? -19.281 19.141 11.914 1 97.25 233 THR A CA 1
ATOM 1799 C C . THR A 1 233 ? -18.719 18.344 10.734 1 97.25 233 THR A C 1
ATOM 1801 O O . THR A 1 233 ? -19.062 18.625 9.578 1 97.25 233 THR A O 1
ATOM 1804 N N . GLY A 1 234 ? -17.891 17.359 11.07 1 95.75 234 GLY A N 1
ATOM 1805 C CA . GLY A 1 234 ? -17.188 16.688 9.977 1 95.75 234 GLY A CA 1
ATOM 1806 C C . GLY A 1 234 ? -17.234 15.18 10.078 1 95.75 234 GLY A C 1
ATOM 1807 O O . GLY A 1 234 ? -18.312 14.594 10.141 1 95.75 234 GLY A O 1
ATOM 1808 N N . PHE A 1 235 ? -16.188 14.539 10.266 1 92.75 235 PHE A N 1
ATOM 1809 C CA . PHE A 1 235 ? -15.969 13.117 10.031 1 92.75 235 PHE A CA 1
ATOM 1810 C C . PHE A 1 235 ? -16.5 12.281 11.188 1 92.75 235 PHE A C 1
ATOM 1812 O O . PHE A 1 235 ? -17.281 11.359 10.984 1 92.75 235 PHE A O 1
ATOM 1819 N N . SER A 1 236 ? -16.125 12.562 12.406 1 94.62 236 SER A N 1
ATOM 1820 C CA . SER A 1 236 ? -16.469 11.734 13.555 1 94.62 236 SER A CA 1
ATOM 1821 C C . SER A 1 236 ? -17.844 12.102 14.109 1 94.62 236 SER A C 1
ATOM 1823 O O . SER A 1 236 ? -18.281 13.25 13.992 1 94.62 236 SER A O 1
ATOM 1825 N N . THR A 1 237 ? -18.516 11.094 14.656 1 95.38 237 THR A N 1
ATOM 1826 C CA . THR A 1 237 ? -19.828 11.266 15.281 1 95.38 237 THR A CA 1
ATOM 1827 C C . THR A 1 237 ? -19.75 10.945 16.766 1 95.38 237 THR A C 1
ATOM 1829 O O . THR A 1 237 ? -18.719 10.508 17.266 1 95.38 237 THR A O 1
ATOM 1832 N N . LYS A 1 238 ? -20.828 11.188 17.391 1 95.25 238 LYS A N 1
ATOM 1833 C CA . LYS A 1 238 ? -20.891 10.844 18.797 1 95.25 238 LYS A CA 1
ATOM 1834 C C . LYS A 1 238 ? -20.688 9.344 19 1 95.25 238 LYS A C 1
ATOM 1836 O O . LYS A 1 238 ? -20.109 8.922 20 1 95.25 238 LYS A O 1
ATOM 1841 N N . GLU A 1 239 ? -21.188 8.617 18.109 1 94.75 239 GLU A N 1
ATOM 1842 C CA . GLU A 1 239 ? -21.062 7.168 18.188 1 94.75 239 GLU A CA 1
ATOM 1843 C C . GLU A 1 239 ? -19.594 6.738 18.141 1 94.75 239 GLU A C 1
ATOM 1845 O O . GLU A 1 239 ? -19.203 5.777 18.797 1 94.75 239 GLU A O 1
ATOM 1850 N N . THR A 1 240 ? -18.797 7.465 17.312 1 92.19 240 THR A N 1
ATOM 1851 C CA . THR A 1 240 ? -17.359 7.191 17.188 1 92.19 240 THR A CA 1
ATOM 1852 C C . THR A 1 240 ? -16.672 7.328 18.531 1 92.19 240 THR A C 1
ATOM 1854 O O . THR A 1 240 ? -15.68 6.648 18.797 1 92.19 240 THR A O 1
ATOM 1857 N N . LEU A 1 241 ? -17.203 8.117 19.391 1 95.5 241 LEU A N 1
ATOM 1858 C CA . LEU A 1 241 ? -16.547 8.5 20.625 1 95.5 241 LEU A 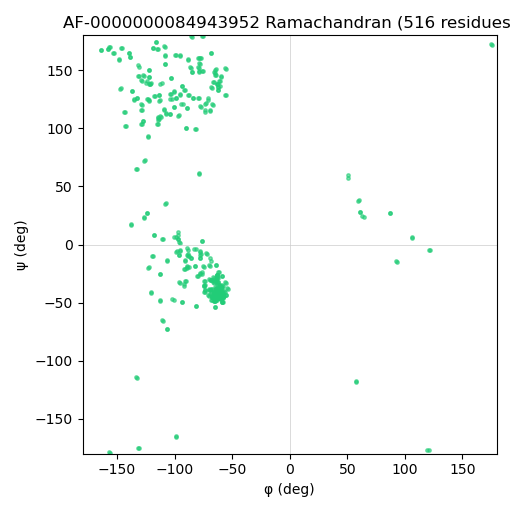CA 1
ATOM 1859 C C . LEU A 1 241 ? -16.906 7.551 21.766 1 95.5 241 LEU A C 1
ATOM 1861 O O . LEU A 1 241 ? -16.266 7.547 22.812 1 95.5 241 LEU A O 1
ATOM 1865 N N . LEU A 1 242 ? -17.953 6.699 21.562 1 93.69 242 LEU A N 1
ATOM 1866 C CA . LEU A 1 242 ? -18.453 5.824 22.609 1 93.69 242 LEU A CA 1
ATOM 1867 C C . LEU A 1 242 ? -17.391 4.809 23.031 1 93.69 242 LEU A C 1
ATOM 1869 O O . LEU A 1 242 ? -17.344 4.41 24.188 1 93.69 242 LEU A O 1
ATOM 1873 N N . ASN A 1 243 ? -16.453 4.426 22.156 1 90.62 243 ASN A N 1
ATOM 1874 C CA . ASN A 1 243 ? -15.555 3.326 22.469 1 90.62 243 ASN A CA 1
ATOM 1875 C C . ASN A 1 243 ? -14.094 3.738 22.312 1 90.62 243 ASN A C 1
ATOM 1877 O O . ASN A 1 243 ? -13.211 2.887 22.156 1 90.62 243 ASN A O 1
ATOM 1881 N N . VAL A 1 244 ? -13.922 5.027 22.406 1 94.94 244 VAL A N 1
ATOM 1882 C CA . VAL A 1 244 ? -12.523 5.434 22.234 1 94.94 244 VAL A CA 1
ATOM 1883 C C . VAL A 1 244 ? -11.805 5.363 23.578 1 94.94 244 VAL A C 1
ATOM 1885 O O . VAL A 1 244 ? -12.43 5.445 24.625 1 94.94 244 VAL A O 1
ATOM 1888 N N . GLU A 1 245 ? -10.508 5.141 23.562 1 93.81 245 GLU A N 1
ATOM 1889 C CA . GLU A 1 245 ? -9.695 4.977 24.766 1 93.81 245 GLU A CA 1
ATOM 1890 C C . GLU A 1 245 ? -9.594 6.281 25.562 1 93.81 245 GLU A C 1
ATOM 1892 O O . GLU A 1 245 ? -9.711 6.281 26.781 1 93.81 245 GLU A O 1
ATOM 1897 N N . GLU A 1 246 ? -9.297 7.387 24.906 1 97.31 246 GLU A N 1
ATOM 1898 C CA . GLU A 1 246 ? -9.172 8.711 25.516 1 97.31 246 GLU A CA 1
ATOM 1899 C C . GLU A 1 246 ? -10.141 9.703 24.875 1 97.31 246 GLU A C 1
ATOM 1901 O O . GLU A 1 246 ? -10.117 9.898 23.656 1 97.31 246 GLU A O 1
ATOM 1906 N N . GLN A 1 247 ? -10.93 10.258 25.672 1 98 247 GLN A N 1
ATOM 1907 C CA . GLN A 1 247 ? -11.914 11.219 25.188 1 98 247 GLN A CA 1
ATOM 1908 C C . GLN A 1 247 ? -11.266 12.562 24.859 1 98 247 GLN A C 1
ATOM 1910 O O . GLN A 1 247 ? -10.242 12.914 25.453 1 98 247 GLN A O 1
ATOM 1915 N N . PRO A 1 248 ? -11.859 13.297 23.844 1 98.44 248 PRO A N 1
ATOM 1916 C CA . PRO A 1 248 ? -11.406 14.68 23.688 1 98.44 248 PRO A CA 1
ATOM 1917 C C . PRO A 1 248 ? -11.547 15.492 24.969 1 98.44 248 PRO A C 1
ATOM 1919 O O . PRO A 1 248 ? -12.422 15.195 25.797 1 98.44 248 PRO A O 1
ATOM 1922 N N . THR A 1 249 ? -10.664 16.531 25.188 1 98.56 249 THR A N 1
ATOM 1923 C CA . THR A 1 249 ? -10.797 17.406 26.344 1 98.56 249 THR A CA 1
ATOM 1924 C C . THR A 1 249 ? -12.164 18.078 26.375 1 98.56 249 THR A C 1
ATOM 1926 O O . THR A 1 249 ? -12.789 18.172 27.438 1 98.56 249 THR A O 1
ATOM 1929 N N . HIS A 1 250 ? -12.594 18.562 25.234 1 98.31 250 HIS A N 1
ATOM 1930 C CA . HIS A 1 250 ? -13.898 19.203 25.062 1 98.31 250 HIS A CA 1
ATOM 1931 C C . HIS A 1 250 ? -14.617 18.641 23.844 1 98.31 250 HIS A C 1
ATOM 1933 O O . HIS A 1 250 ? -13.977 18.281 22.844 1 98.31 250 HIS A O 1
ATOM 1939 N N . LEU A 1 251 ? -15.906 18.547 23.938 1 98.25 251 LEU A N 1
ATOM 1940 C CA . LEU A 1 251 ? -16.766 18.141 22.844 1 98.25 251 LEU A CA 1
ATOM 1941 C C . LEU A 1 251 ? -17.906 19.141 22.656 1 98.25 251 LEU A C 1
ATOM 1943 O O . LEU A 1 251 ? -18.656 19.422 23.594 1 98.25 251 LEU A O 1
ATOM 1947 N N . VAL A 1 252 ? -17.969 19.719 21.484 1 98.31 252 VAL A N 1
ATOM 1948 C CA . VAL A 1 252 ? -19.062 20.625 21.188 1 98.31 252 VAL A CA 1
ATOM 1949 C C . VAL A 1 252 ? -19.672 20.281 19.828 1 98.31 252 VAL A C 1
ATOM 1951 O O . VAL A 1 252 ? -18.984 19.734 18.953 1 98.31 252 VAL A O 1
ATOM 1954 N N . GLU A 1 253 ? -20.938 20.609 19.609 1 97.94 253 GLU A N 1
ATOM 1955 C CA . GLU A 1 253 ? -21.609 20.328 18.344 1 97.94 253 GLU A CA 1
ATOM 1956 C C . GLU A 1 253 ? -20.953 21.094 17.203 1 97.94 253 GLU A C 1
ATOM 1958 O O . GLU A 1 253 ? -20.781 20.547 16.109 1 97.94 253 GLU A O 1
ATOM 1963 N N . ASP A 1 254 ? -20.719 22.312 17.438 1 98.19 254 ASP A N 1
ATOM 1964 C CA . ASP A 1 254 ? -20 23.203 16.516 1 98.19 254 ASP A CA 1
ATOM 1965 C C . ASP A 1 254 ? -19.375 24.375 17.266 1 98.19 254 ASP A C 1
ATOM 1967 O O . ASP A 1 254 ? -19.469 24.453 18.5 1 98.19 254 ASP A O 1
ATOM 1971 N N . LEU A 1 255 ? -18.688 25.281 16.547 1 98.56 255 LEU A N 1
ATOM 1972 C CA . LEU A 1 255 ? -17.859 26.281 17.203 1 98.56 255 LEU A CA 1
ATOM 1973 C C . LEU A 1 255 ? -18.688 27.453 17.688 1 98.56 255 LEU A C 1
ATOM 1975 O O . LEU A 1 255 ? -18.188 28.344 18.375 1 98.56 255 LEU A O 1
ATOM 1979 N N . SER A 1 256 ? -20.031 27.469 17.391 1 98.25 256 SER A N 1
ATOM 1980 C CA . SER A 1 256 ? -20.922 28.438 18 1 98.25 256 SER A CA 1
ATOM 1981 C C . SER A 1 256 ? -21.109 28.156 19.484 1 98.25 256 SER A C 1
ATOM 1983 O O . SER A 1 256 ? -21.531 29.031 20.25 1 98.25 256 SER A O 1
ATOM 1985 N N . LYS A 1 257 ? -20.781 26.922 19.844 1 98.12 257 LYS A N 1
ATOM 1986 C CA . LYS A 1 257 ? -20.969 26.5 21.219 1 98.12 257 LYS A CA 1
ATOM 1987 C C . LYS A 1 257 ? -19.672 26.625 22.016 1 98.12 257 LYS A C 1
ATOM 1989 O O . LYS A 1 257 ? -19.594 26.156 23.156 1 98.12 257 LYS A O 1
ATOM 1994 N N . TRP A 1 258 ? -18.656 27.266 21.469 1 98.25 258 TRP A N 1
ATOM 1995 C CA . TRP A 1 258 ? -17.375 27.438 22.156 1 98.25 258 TRP A CA 1
ATOM 1996 C C . TRP A 1 258 ? -17.125 28.906 22.484 1 98.25 258 TRP A C 1
ATOM 1998 O O . TRP A 1 258 ? -17.125 29.766 21.594 1 98.25 258 TRP A O 1
ATOM 2008 N N . ASN A 1 259 ? -16.906 29.156 23.75 1 95.88 259 ASN A N 1
ATOM 2009 C CA . ASN A 1 259 ? -16.625 30.516 24.188 1 95.88 259 ASN A CA 1
ATOM 2010 C C . ASN A 1 259 ? -15.125 30.75 24.406 1 95.88 259 ASN A C 1
ATOM 2012 O O . ASN A 1 259 ? -14.461 29.938 25.062 1 95.88 259 ASN A O 1
ATOM 2016 N N . ILE A 1 260 ? -14.648 31.875 23.828 1 95.88 260 ILE A N 1
ATOM 2017 C CA . ILE A 1 260 ? -13.227 32.156 23.969 1 95.88 260 ILE A CA 1
ATOM 2018 C C . ILE A 1 260 ? -13.023 33.125 25.141 1 95.88 260 ILE A C 1
ATOM 2020 O O . ILE A 1 260 ? -13.93 33.906 25.484 1 95.88 260 ILE A O 1
ATOM 2024 N N . MET B 1 1 ? 5.465 -43.094 -1.292 1 86.25 1 MET B N 1
ATOM 2025 C CA . MET B 1 1 ? 5.918 -42.438 -2.518 1 86.25 1 MET B CA 1
ATOM 2026 C C . MET B 1 1 ? 4.789 -41.625 -3.154 1 86.25 1 MET B C 1
ATOM 2028 O O . MET B 1 1 ? 3.652 -42.094 -3.227 1 86.25 1 MET B O 1
ATOM 2032 N N . TYR B 1 2 ? 5.078 -40.375 -3.531 1 97.94 2 TYR B N 1
ATOM 2033 C CA . TYR B 1 2 ? 4.039 -39.5 -4.086 1 97.94 2 TYR B CA 1
ATOM 2034 C C . TYR B 1 2 ? 3.771 -39.844 -5.547 1 97.94 2 TYR B C 1
ATOM 2036 O O . TYR B 1 2 ? 4.68 -40.281 -6.27 1 97.94 2 TYR B O 1
ATOM 2044 N N . LYS B 1 3 ? 2.557 -39.656 -5.941 1 98.19 3 LYS B N 1
ATOM 2045 C CA . LYS B 1 3 ? 2.15 -40 -7.301 1 98.19 3 LYS B CA 1
ATOM 2046 C C . LYS B 1 3 ? 2.383 -38.844 -8.266 1 98.19 3 LYS B C 1
ATOM 2048 O O . LYS B 1 3 ? 2.393 -39.031 -9.477 1 98.19 3 LYS B O 1
ATOM 2053 N N . ALA B 1 4 ? 2.516 -37.688 -7.75 1 98.62 4 ALA B N 1
ATOM 2054 C CA . ALA B 1 4 ? 2.785 -36.469 -8.531 1 98.62 4 ALA B CA 1
ATOM 2055 C C . ALA B 1 4 ? 3.445 -35.406 -7.68 1 98.62 4 ALA B C 1
ATOM 2057 O O . ALA B 1 4 ? 3.535 -35.531 -6.457 1 98.62 4 ALA B O 1
ATOM 2058 N N . TYR B 1 5 ? 3.924 -34.344 -8.352 1 98.88 5 TYR B N 1
ATOM 2059 C CA . TYR B 1 5 ? 4.617 -33.25 -7.637 1 98.88 5 TYR B CA 1
ATOM 2060 C C . TYR B 1 5 ? 4.176 -31.891 -8.1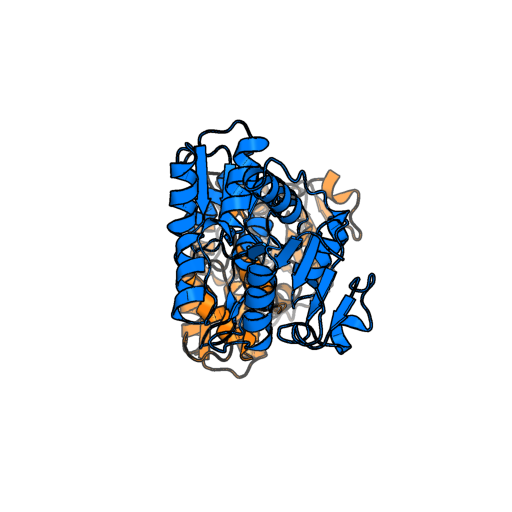41 1 98.88 5 TYR B C 1
ATOM 2062 O O . TYR B 1 5 ? 4.004 -31.703 -9.344 1 98.88 5 TYR B O 1
ATOM 2070 N N . PHE B 1 6 ? 3.854 -30.984 -7.27 1 98.94 6 PHE B N 1
ATOM 2071 C CA . PHE B 1 6 ? 3.844 -29.562 -7.555 1 98.94 6 PHE B CA 1
ATOM 2072 C C . PHE B 1 6 ? 5.191 -28.938 -7.219 1 98.94 6 PHE B C 1
ATOM 2074 O O . PHE B 1 6 ? 5.766 -29.203 -6.164 1 98.94 6 PHE B O 1
ATOM 2081 N N . ILE B 1 7 ? 5.703 -28.141 -8.125 1 98.94 7 ILE B N 1
ATOM 2082 C CA . ILE B 1 7 ? 7.086 -27.688 -7.98 1 98.94 7 ILE B CA 1
ATOM 2083 C C . ILE B 1 7 ? 7.168 -26.188 -8.211 1 98.94 7 ILE B C 1
ATOM 2085 O O . ILE B 1 7 ? 6.707 -25.672 -9.234 1 98.94 7 ILE B O 1
ATOM 2089 N N . ASP B 1 8 ? 7.746 -25.453 -7.266 1 98.75 8 ASP B N 1
ATOM 2090 C CA . ASP B 1 8 ? 8.039 -24.031 -7.418 1 98.75 8 ASP B CA 1
ATOM 2091 C C . ASP B 1 8 ? 9.141 -23.812 -8.461 1 98.75 8 ASP B C 1
ATOM 2093 O O . ASP B 1 8 ? 9.82 -24.766 -8.859 1 98.75 8 ASP B O 1
ATOM 2097 N N . LEU B 1 9 ? 9.266 -22.547 -8.906 1 98.19 9 LEU B N 1
ATOM 2098 C CA . LEU B 1 9 ? 10.281 -22.25 -9.906 1 98.19 9 LEU B CA 1
ATOM 2099 C C . LEU B 1 9 ? 11.445 -21.484 -9.281 1 98.19 9 LEU B C 1
ATOM 2101 O O . LEU B 1 9 ? 12.469 -22.078 -8.93 1 98.19 9 LEU B O 1
ATOM 2105 N N . ASP B 1 10 ? 11.273 -20.203 -8.945 1 95.62 10 ASP B N 1
ATOM 2106 C CA . ASP B 1 10 ? 12.352 -19.359 -8.453 1 95.62 10 ASP B CA 1
ATOM 2107 C C . ASP B 1 10 ? 12.852 -19.828 -7.09 1 95.62 10 ASP B C 1
ATOM 2109 O O . ASP B 1 10 ? 12.062 -19.938 -6.145 1 95.62 10 ASP B O 1
ATOM 2113 N N . GLY B 1 11 ? 14.039 -20.141 -7.035 1 96.69 11 GLY B N 1
ATOM 2114 C CA . GLY B 1 11 ? 14.656 -20.656 -5.82 1 96.69 11 GLY B CA 1
ATOM 2115 C C . GLY B 1 11 ? 14.633 -22.172 -5.734 1 96.69 11 GLY B C 1
ATOM 2116 O O . GLY B 1 11 ? 15.359 -22.75 -4.93 1 96.69 11 GLY B O 1
ATOM 2117 N N . THR B 1 12 ? 13.82 -22.812 -6.594 1 98.31 12 THR B N 1
ATOM 2118 C CA . THR B 1 12 ? 13.656 -24.266 -6.59 1 98.31 12 THR B CA 1
ATOM 2119 C C . THR B 1 12 ? 14.227 -24.875 -7.867 1 98.31 12 THR B C 1
ATOM 2121 O O . THR B 1 12 ? 15.062 -25.781 -7.809 1 98.31 12 THR B O 1
ATOM 2124 N N . MET B 1 13 ? 13.891 -24.328 -9 1 98.12 13 MET B N 1
ATOM 2125 C CA . MET B 1 13 ? 14.383 -24.812 -10.289 1 98.12 13 MET B CA 1
ATOM 2126 C C . MET B 1 13 ? 15.594 -24 -10.742 1 98.12 13 MET B C 1
ATOM 2128 O O . MET B 1 13 ? 16.453 -24.5 -11.461 1 98.12 13 MET B O 1
ATOM 2132 N N . TYR B 1 14 ? 15.578 -22.766 -10.375 1 97.31 14 TYR B N 1
ATOM 2133 C CA . TYR B 1 14 ? 16.656 -21.828 -10.664 1 97.31 14 TYR B CA 1
ATOM 2134 C C . TYR B 1 14 ? 16.719 -20.719 -9.617 1 97.31 14 TYR B C 1
ATOM 2136 O O . TYR B 1 14 ? 15.789 -20.578 -8.812 1 97.31 14 TYR B O 1
ATOM 2144 N N . LYS B 1 15 ? 17.781 -20 -9.555 1 93.75 15 LYS B N 1
ATOM 2145 C CA . LYS B 1 15 ? 17.953 -18.828 -8.695 1 93.75 15 LYS B CA 1
ATOM 2146 C C . LYS B 1 15 ? 18.453 -17.625 -9.5 1 93.75 15 LYS B C 1
ATOM 2148 O O . LYS B 1 15 ? 19.656 -17.453 -9.703 1 93.75 15 LYS B O 1
ATOM 2153 N N . GLY B 1 16 ? 17.531 -16.719 -9.766 1 89.69 16 GLY B N 1
ATOM 2154 C CA . GLY B 1 16 ? 17.875 -15.672 -10.703 1 89.69 16 GLY B CA 1
ATOM 2155 C C . GLY B 1 16 ? 18.297 -16.203 -12.062 1 89.69 16 GLY B C 1
ATOM 2156 O O . GLY B 1 16 ? 17.531 -16.906 -12.719 1 89.69 16 GLY B O 1
ATOM 2157 N N . LYS B 1 17 ? 19.516 -15.906 -12.398 1 91.44 17 LYS B N 1
ATOM 2158 C CA . LYS B 1 17 ? 20.031 -16.375 -13.688 1 91.44 17 LYS B CA 1
ATOM 2159 C C . LYS B 1 17 ? 20.797 -17.672 -13.523 1 91.44 17 LYS B C 1
ATOM 2161 O O . LYS B 1 17 ? 21.266 -18.25 -14.508 1 91.44 17 LYS B O 1
ATOM 2166 N N . GLU B 1 18 ? 20.844 -18.141 -12.336 1 95 18 GLU B N 1
ATOM 2167 C CA . GLU B 1 18 ? 21.656 -19.312 -12.062 1 95 18 GLU B CA 1
ATOM 2168 C C . GLU B 1 18 ? 20.828 -20.594 -12.164 1 95 18 GLU B C 1
ATOM 2170 O O . GLU B 1 18 ? 19.719 -20.672 -11.609 1 95 18 GLU B O 1
ATOM 2175 N N . ARG B 1 19 ? 21.359 -21.547 -12.773 1 97.19 19 ARG B N 1
ATOM 2176 C CA . ARG B 1 19 ? 20.75 -22.859 -12.883 1 97.19 19 ARG B CA 1
ATOM 2177 C C . ARG B 1 19 ? 20.938 -23.656 -11.594 1 97.19 19 ARG B C 1
ATOM 2179 O O . ARG B 1 19 ? 21.875 -23.406 -10.836 1 97.19 19 ARG B O 1
ATOM 2186 N N . ILE B 1 20 ? 20.047 -24.625 -11.383 1 97.94 20 ILE B N 1
ATOM 2187 C CA . ILE B 1 20 ? 20.141 -25.578 -10.281 1 97.94 20 ILE B CA 1
ATOM 2188 C C . ILE B 1 20 ? 20.156 -27 -10.82 1 97.94 20 ILE B C 1
ATOM 2190 O O . ILE B 1 20 ? 19.094 -27.625 -10.953 1 97.94 20 ILE B O 1
ATOM 2194 N N . PRO B 1 21 ? 21.328 -27.547 -11.039 1 98.06 21 PRO B N 1
ATOM 2195 C CA . PRO B 1 21 ? 21.469 -28.828 -11.727 1 98.06 21 PRO B CA 1
ATOM 2196 C C . PRO B 1 21 ? 20.719 -29.969 -11.016 1 98.06 21 PRO B C 1
ATOM 2198 O O . PRO B 1 21 ? 20.188 -30.859 -11.672 1 98.06 21 PRO B O 1
ATOM 2201 N N . THR B 1 22 ? 20.656 -29.969 -9.711 1 98.25 22 THR B N 1
ATOM 2202 C CA . THR B 1 22 ? 19.984 -31.031 -8.969 1 98.25 22 THR B CA 1
ATOM 2203 C C . THR B 1 22 ? 18.484 -31.016 -9.234 1 98.25 22 THR B C 1
ATOM 2205 O O . THR B 1 22 ? 17.844 -32.062 -9.227 1 98.25 22 THR B O 1
ATOM 2208 N N . ALA B 1 23 ? 17.938 -29.844 -9.5 1 98.56 23 ALA B N 1
ATOM 2209 C CA . ALA B 1 23 ? 16.516 -29.719 -9.828 1 98.56 23 ALA B CA 1
ATOM 2210 C C . ALA B 1 23 ? 16.234 -30.219 -11.25 1 98.56 23 ALA B C 1
ATOM 2212 O O . ALA B 1 23 ? 15.234 -30.875 -11.492 1 98.56 23 ALA B O 1
ATOM 2213 N N . GLU B 1 24 ? 17.156 -29.875 -12.172 1 98.38 24 GLU B N 1
ATOM 2214 C CA . GLU B 1 24 ? 17.047 -30.359 -13.539 1 98.38 24 GLU B CA 1
ATOM 2215 C C . GLU B 1 24 ? 17.047 -31.891 -13.586 1 98.38 24 GLU B C 1
ATOM 2217 O O . GLU B 1 24 ? 16.219 -32.5 -14.273 1 98.38 24 GLU B O 1
ATOM 2222 N N . ALA B 1 25 ? 17.969 -32.438 -12.812 1 98.38 25 ALA B N 1
ATOM 2223 C CA . ALA B 1 25 ? 18.094 -33.875 -12.75 1 98.38 25 ALA B CA 1
ATOM 2224 C C . ALA B 1 25 ? 16.828 -34.5 -12.148 1 98.38 25 ALA B C 1
ATOM 2226 O O . ALA B 1 25 ? 16.406 -35.594 -12.562 1 98.38 25 ALA B O 1
ATOM 2227 N N . PHE B 1 26 ? 16.281 -33.844 -11.188 1 98.5 26 PHE B N 1
ATOM 2228 C CA . PHE B 1 26 ? 15.062 -34.312 -10.555 1 98.5 26 PHE B CA 1
ATOM 2229 C C . PHE B 1 26 ? 13.922 -34.406 -11.562 1 98.5 26 PHE B C 1
ATOM 2231 O O . PHE B 1 26 ? 13.195 -35.375 -11.609 1 98.5 26 PHE B O 1
ATOM 2238 N N . ILE B 1 27 ? 13.773 -33.375 -12.406 1 98.75 27 ILE B N 1
ATOM 2239 C CA . ILE B 1 27 ? 12.734 -33.344 -13.43 1 98.75 27 ILE B CA 1
ATOM 2240 C C . ILE B 1 27 ? 12.961 -34.5 -14.422 1 98.75 27 ILE B C 1
ATOM 2242 O O . ILE B 1 27 ? 12.016 -35.188 -14.812 1 98.75 27 ILE B O 1
ATOM 2246 N N . LYS B 1 28 ? 14.18 -34.719 -14.781 1 98.31 28 LYS B N 1
ATOM 2247 C CA . LYS B 1 28 ? 14.5 -35.812 -15.688 1 98.31 28 LYS B CA 1
ATOM 2248 C C . LYS B 1 28 ? 14.125 -37.156 -15.078 1 98.31 28 LYS B C 1
ATOM 2250 O O . LYS B 1 28 ? 13.594 -38.031 -15.766 1 98.31 28 LYS B O 1
ATOM 2255 N N . ARG B 1 29 ? 14.43 -37.312 -13.812 1 98.5 29 ARG B N 1
ATOM 2256 C CA . ARG B 1 29 ? 14.062 -38.531 -13.133 1 98.5 29 ARG B CA 1
ATOM 2257 C C . ARG B 1 29 ? 12.555 -38.75 -13.117 1 98.5 29 ARG B C 1
ATOM 2259 O O . ARG B 1 29 ? 12.062 -39.844 -13.297 1 98.5 29 ARG B O 1
ATOM 2266 N N . LEU B 1 30 ? 11.781 -37.656 -12.867 1 98.62 30 LEU B N 1
ATOM 2267 C CA . LEU B 1 30 ? 10.328 -37.75 -12.891 1 98.62 30 LEU B CA 1
ATOM 2268 C C . LEU B 1 30 ? 9.828 -38.156 -14.273 1 98.62 30 LEU B C 1
ATOM 2270 O O . LEU B 1 30 ? 8.945 -39 -14.391 1 98.62 30 LEU B O 1
ATOM 2274 N N . GLN B 1 31 ? 10.398 -37.562 -15.289 1 98.44 31 GLN B N 1
ATOM 2275 C CA . GLN B 1 31 ? 10 -37.844 -16.672 1 98.44 31 GLN B CA 1
ATOM 2276 C C . GLN B 1 31 ? 10.32 -39.281 -17.047 1 98.44 31 GLN B C 1
ATOM 2278 O O . GLN B 1 31 ? 9.492 -39.969 -17.641 1 98.44 31 GLN B O 1
ATOM 2283 N N . GLU B 1 32 ? 11.492 -39.719 -16.672 1 98.31 32 GLU B N 1
ATOM 2284 C CA . GLU B 1 32 ? 11.898 -41.094 -16.953 1 98.31 32 GLU B CA 1
ATOM 2285 C C . GLU B 1 32 ? 11 -42.125 -16.25 1 98.31 32 GLU B C 1
ATOM 2287 O O . GLU B 1 32 ? 10.727 -43.188 -16.781 1 98.31 32 GLU B O 1
ATOM 2292 N N . ALA B 1 33 ? 10.547 -41.781 -15.125 1 98.12 33 ALA B N 1
ATOM 2293 C CA . ALA B 1 33 ? 9.695 -42.656 -14.328 1 98.12 33 ALA B CA 1
ATOM 2294 C C . ALA B 1 33 ? 8.219 -42.469 -14.68 1 98.12 33 ALA B C 1
ATOM 2296 O O . ALA B 1 33 ? 7.352 -43.125 -14.117 1 98.12 33 ALA B O 1
ATOM 2297 N N . ASN B 1 34 ? 7.93 -41.531 -15.531 1 97.44 34 ASN B N 1
ATOM 2298 C CA . ASN B 1 34 ? 6.57 -41.188 -15.922 1 97.44 34 ASN B CA 1
ATOM 2299 C C . ASN B 1 34 ? 5.734 -40.75 -14.727 1 97.44 34 ASN B C 1
ATOM 2301 O O . ASN B 1 34 ? 4.586 -41.156 -14.578 1 97.44 34 ASN B O 1
ATOM 2305 N N . ILE B 1 35 ? 6.328 -40.031 -13.836 1 98.19 35 ILE B N 1
ATOM 2306 C CA . ILE B 1 35 ? 5.629 -39.438 -12.703 1 98.19 35 ILE B CA 1
ATOM 2307 C C . ILE B 1 35 ? 5.207 -38 -13.047 1 98.19 35 ILE B C 1
ATOM 2309 O O . ILE B 1 35 ? 6.051 -37.156 -13.367 1 98.19 35 ILE B O 1
ATOM 2313 N N . PRO B 1 36 ? 3.879 -37.719 -12.992 1 98.31 36 PRO B N 1
ATOM 2314 C CA . PRO B 1 36 ? 3.393 -36.375 -13.359 1 98.31 36 PRO B CA 1
ATOM 2315 C C . PRO B 1 36 ? 3.889 -35.281 -12.422 1 98.31 36 PRO B C 1
ATOM 2317 O O . PRO B 1 36 ? 4.09 -35.531 -11.227 1 98.31 36 PRO B O 1
ATOM 2320 N N . PHE B 1 37 ? 4.09 -34.094 -12.977 1 98.75 37 PHE B N 1
ATOM 2321 C CA . PHE B 1 37 ? 4.402 -32.938 -12.172 1 98.75 37 PHE B CA 1
ATOM 2322 C C . PHE B 1 37 ? 3.836 -31.656 -12.805 1 98.75 37 PHE B C 1
ATOM 2324 O O . PHE B 1 37 ? 3.473 -31.656 -13.984 1 98.75 37 PHE B O 1
ATOM 2331 N N . LEU B 1 38 ? 3.678 -30.672 -12.039 1 98.81 38 LEU B N 1
ATOM 2332 C CA . LEU B 1 38 ? 3.242 -29.344 -12.453 1 98.81 38 LEU B CA 1
ATOM 2333 C C . LEU B 1 38 ? 4.098 -28.266 -11.797 1 98.81 38 LEU B C 1
ATOM 2335 O O . LEU B 1 38 ? 4.285 -28.281 -10.578 1 98.81 38 LEU B O 1
ATOM 2339 N N . PHE B 1 39 ? 4.684 -27.406 -12.641 1 98.94 39 PHE B N 1
ATOM 2340 C CA . PHE B 1 39 ? 5.273 -26.188 -12.07 1 98.94 39 PHE B CA 1
ATOM 2341 C C . PHE B 1 39 ? 4.191 -25.219 -11.633 1 98.94 39 PHE B C 1
ATOM 2343 O O . PHE B 1 39 ? 3.363 -24.797 -12.445 1 98.94 39 PHE B O 1
ATOM 2350 N N . VAL B 1 40 ? 4.16 -24.844 -10.352 1 98.88 40 VAL B N 1
ATOM 2351 C CA . VAL B 1 40 ? 3.195 -23.906 -9.781 1 98.88 40 VAL B CA 1
ATOM 2352 C C . VAL B 1 40 ? 3.906 -22.625 -9.367 1 98.88 40 VAL B C 1
ATOM 2354 O O . VAL B 1 40 ? 4.672 -22.625 -8.398 1 98.88 40 VAL B O 1
ATOM 2357 N N . THR B 1 41 ? 3.658 -21.562 -10.062 1 98.44 41 THR B N 1
ATOM 2358 C CA . THR B 1 41 ? 4.418 -20.344 -9.844 1 98.44 41 THR B CA 1
ATOM 2359 C C . THR B 1 41 ? 3.482 -19.156 -9.609 1 98.44 41 THR B C 1
ATOM 2361 O O . THR B 1 41 ? 2.398 -19.094 -10.195 1 98.44 41 THR B O 1
ATOM 2364 N N . ASN B 1 42 ? 3.881 -18.203 -8.766 1 98.06 42 ASN B N 1
ATOM 2365 C CA . ASN B 1 42 ? 3.154 -16.953 -8.5 1 98.06 42 ASN B CA 1
ATOM 2366 C C . ASN B 1 42 ? 3.252 -15.992 -9.672 1 98.06 42 ASN B C 1
ATOM 2368 O O . ASN B 1 42 ? 2.543 -14.984 -9.711 1 98.06 42 ASN B O 1
ATOM 2372 N N . ASN B 1 43 ? 4.062 -16.297 -10.672 1 96.69 43 ASN B N 1
ATOM 2373 C CA . ASN B 1 43 ? 4.301 -15.367 -11.773 1 96.69 43 ASN B CA 1
ATOM 2374 C C . ASN B 1 43 ? 3.094 -15.281 -12.703 1 96.69 43 ASN B C 1
ATOM 2376 O O . ASN B 1 43 ? 2.773 -16.25 -13.406 1 96.69 43 ASN B O 1
ATOM 2380 N N . ALA B 1 44 ? 2.525 -14.094 -12.688 1 97.25 44 ALA B N 1
ATOM 2381 C CA . ALA B 1 44 ? 1.352 -13.891 -13.531 1 97.25 44 ALA B CA 1
ATOM 2382 C C . ALA B 1 44 ? 1.671 -12.961 -14.703 1 97.25 44 ALA B C 1
ATOM 2384 O O . ALA B 1 44 ? 0.776 -12.578 -15.453 1 97.25 44 ALA B O 1
ATOM 2385 N N . THR B 1 45 ? 2.951 -12.57 -14.82 1 97.44 45 THR B N 1
ATOM 2386 C CA . THR B 1 45 ? 3.328 -11.656 -15.891 1 97.44 45 THR B CA 1
ATOM 2387 C C . THR B 1 45 ? 3.701 -12.438 -17.156 1 97.44 45 THR B C 1
ATOM 2389 O O . THR B 1 45 ? 3.867 -11.844 -18.219 1 97.44 45 THR B O 1
ATOM 2392 N N . LYS B 1 46 ? 3.83 -13.758 -17.078 1 97.5 46 LYS B N 1
ATOM 2393 C CA . LYS B 1 46 ? 4.168 -14.617 -18.203 1 97.5 46 LYS B CA 1
ATOM 2394 C C . LYS B 1 46 ? 3.092 -15.68 -18.438 1 97.5 46 LYS B C 1
ATOM 2396 O O . LYS B 1 46 ? 2.451 -16.125 -17.484 1 97.5 46 LYS B O 1
ATOM 2401 N N . THR B 1 47 ? 2.955 -16.078 -19.672 1 97.25 47 THR B N 1
ATOM 2402 C CA . THR B 1 47 ? 2.094 -17.203 -20 1 97.25 47 THR B CA 1
ATOM 2403 C C . THR B 1 47 ? 2.787 -18.531 -19.672 1 97.25 47 THR B C 1
ATOM 2405 O O . THR B 1 47 ? 4.012 -18.578 -19.562 1 97.25 47 THR B O 1
ATOM 2408 N N . PRO B 1 48 ? 2 -19.578 -19.547 1 98.19 48 PRO B N 1
ATOM 2409 C CA . PRO B 1 48 ? 2.607 -20.906 -19.328 1 98.19 48 PRO B CA 1
ATOM 2410 C C . PRO B 1 48 ? 3.643 -21.25 -20.406 1 98.19 48 PRO B C 1
ATOM 2412 O O . PRO B 1 48 ? 4.707 -21.797 -20.094 1 98.19 48 PRO B O 1
ATOM 2415 N N . GLU B 1 49 ? 3.355 -20.859 -21.594 1 98.19 49 GLU B N 1
ATOM 2416 C CA . GLU B 1 49 ? 4.293 -21.172 -22.672 1 98.19 49 GLU B CA 1
ATOM 2417 C C . GLU B 1 49 ? 5.586 -20.375 -22.516 1 98.19 49 GLU B C 1
ATOM 2419 O O . GLU B 1 49 ? 6.676 -20.891 -22.75 1 98.19 49 GLU B O 1
ATOM 2424 N N . GLN B 1 50 ? 5.504 -19.109 -22.172 1 98.06 50 GLN B N 1
ATOM 2425 C CA . GLN B 1 50 ? 6.695 -18.297 -21.953 1 98.06 50 GLN B CA 1
ATOM 2426 C C . GLN B 1 50 ? 7.551 -18.844 -20.828 1 98.06 50 GLN B C 1
ATOM 2428 O O . GLN B 1 50 ? 8.781 -18.844 -20.906 1 98.06 50 GLN B O 1
ATOM 2433 N N . VAL B 1 51 ? 6.895 -19.312 -19.812 1 98.25 51 VAL B N 1
ATOM 2434 C CA . VAL B 1 51 ? 7.609 -19.922 -18.688 1 98.25 51 VAL B CA 1
ATOM 2435 C C . VAL B 1 51 ? 8.305 -21.203 -19.141 1 98.25 51 VAL B C 1
ATOM 2437 O O . VAL B 1 51 ? 9.484 -21.406 -18.875 1 98.25 51 VAL B O 1
ATOM 2440 N N . ALA B 1 52 ? 7.562 -22.062 -19.844 1 98.69 52 ALA B N 1
ATOM 2441 C CA . ALA B 1 52 ? 8.117 -23.328 -20.328 1 98.69 52 ALA B CA 1
ATOM 2442 C C . ALA B 1 52 ? 9.305 -23.078 -21.25 1 98.69 52 ALA B C 1
ATOM 2444 O O . ALA B 1 52 ? 10.336 -23.734 -21.141 1 98.69 52 ALA B O 1
ATOM 2445 N N . GLN B 1 53 ? 9.125 -22.109 -22.109 1 98.5 53 GLN B N 1
ATOM 2446 C CA . GLN B 1 53 ? 10.195 -21.75 -23.047 1 98.5 53 GLN B CA 1
ATOM 2447 C C . GLN B 1 53 ? 11.445 -21.281 -22.297 1 98.5 53 GLN B C 1
ATOM 2449 O O . GLN B 1 53 ? 12.562 -21.672 -22.656 1 98.5 53 GLN B O 1
ATOM 2454 N N . ASN B 1 54 ? 11.242 -20.453 -21.328 1 97.94 54 ASN B N 1
ATOM 2455 C CA . ASN B 1 54 ? 12.367 -19.984 -20.516 1 97.94 54 ASN B CA 1
ATOM 2456 C C . ASN B 1 54 ? 13.094 -21.156 -19.844 1 97.94 54 ASN B C 1
ATOM 2458 O O . ASN B 1 54 ? 14.328 -21.172 -19.797 1 97.94 54 ASN B O 1
ATOM 2462 N N . LEU B 1 55 ? 12.352 -22.125 -19.359 1 98.38 55 LEU B N 1
ATOM 2463 C CA . LEU B 1 55 ? 12.93 -23.312 -18.703 1 98.38 55 LEU B CA 1
ATOM 2464 C C . LEU B 1 55 ? 13.734 -24.125 -19.703 1 98.38 55 LEU B C 1
ATOM 2466 O O . LEU B 1 55 ? 14.828 -24.609 -19.391 1 98.38 55 LEU B O 1
ATOM 2470 N N . ARG B 1 56 ? 13.234 -24.266 -20.922 1 98.19 56 ARG B N 1
ATOM 2471 C CA . ARG B 1 56 ? 13.906 -25.031 -21.953 1 98.19 56 ARG B CA 1
ATOM 2472 C C . ARG B 1 56 ? 15.188 -24.344 -22.406 1 98.19 56 ARG B C 1
ATOM 2474 O O . ARG B 1 56 ? 16.234 -24.984 -22.562 1 98.19 56 ARG B O 1
ATOM 2481 N N . GLU B 1 57 ? 15.102 -23.062 -22.5 1 98.06 57 GLU B N 1
ATOM 2482 C CA . GLU B 1 57 ? 16.172 -22.312 -23.188 1 98.06 57 GLU B CA 1
ATOM 2483 C C . GLU B 1 57 ? 17.25 -21.891 -22.203 1 98.06 57 GLU B C 1
ATOM 2485 O O . GLU B 1 57 ? 18.438 -21.859 -22.547 1 98.06 57 GLU B O 1
ATOM 2490 N N . ASN B 1 58 ? 16.844 -21.641 -20.984 1 97 58 ASN B N 1
ATOM 2491 C CA . ASN B 1 58 ? 17.797 -20.969 -20.109 1 97 58 ASN B CA 1
ATOM 2492 C C . ASN B 1 58 ? 18.125 -21.828 -18.875 1 97 58 ASN B C 1
ATOM 2494 O O . ASN B 1 58 ? 19.109 -21.562 -18.188 1 97 58 ASN B O 1
ATOM 2498 N N . TYR B 1 59 ? 17.344 -22.953 -18.688 1 96.38 59 TYR B N 1
ATOM 2499 C CA . TYR B 1 59 ? 17.562 -23.641 -17.406 1 96.38 59 TYR B CA 1
ATOM 2500 C C . TYR B 1 59 ? 17.594 -25.141 -17.609 1 96.38 59 TYR B C 1
ATOM 2502 O O . TYR B 1 59 ? 17.328 -25.906 -16.672 1 96.38 59 TYR B O 1
ATOM 2510 N N . GLY B 1 60 ? 17.766 -25.625 -18.797 1 94 60 GLY B N 1
ATOM 2511 C CA . GLY B 1 60 ? 18.047 -27.031 -19.078 1 94 60 GLY B CA 1
ATOM 2512 C C . GLY B 1 60 ? 16.891 -27.938 -18.688 1 94 60 GLY B C 1
ATOM 2513 O O . GLY B 1 60 ? 17.109 -29.078 -18.266 1 94 60 GLY B O 1
ATOM 2514 N N . THR B 1 61 ? 15.742 -27.516 -18.609 1 97.38 61 THR B N 1
ATOM 2515 C CA . THR B 1 61 ? 14.555 -28.281 -18.234 1 97.38 61 THR B CA 1
ATOM 2516 C C . THR B 1 61 ? 13.594 -28.391 -19.406 1 97.38 61 THR B C 1
ATOM 2518 O O . THR B 1 61 ? 12.922 -27.422 -19.766 1 97.38 61 THR B O 1
ATOM 2521 N N . ASN B 1 62 ? 13.516 -29.547 -19.969 1 97.88 62 ASN B N 1
ATOM 2522 C CA . ASN B 1 62 ? 12.656 -29.781 -21.125 1 97.88 62 ASN B CA 1
ATOM 2523 C C . ASN B 1 62 ? 11.211 -30.016 -20.703 1 97.88 62 ASN B C 1
ATOM 2525 O O . ASN B 1 62 ? 10.836 -31.125 -20.344 1 97.88 62 ASN B O 1
ATOM 2529 N N . VAL B 1 63 ? 10.398 -28.953 -20.812 1 98.56 63 VAL B N 1
ATOM 2530 C CA . VAL B 1 63 ? 9.008 -29.031 -20.375 1 98.56 63 VAL B CA 1
ATOM 2531 C C . VAL B 1 63 ? 8.117 -28.281 -21.375 1 98.56 63 VAL B C 1
ATOM 2533 O O . VAL B 1 63 ? 8.609 -27.531 -22.219 1 98.56 63 VAL B O 1
ATOM 2536 N N . GLU B 1 64 ? 6.84 -28.516 -21.281 1 98.19 64 GLU B N 1
ATOM 2537 C CA . GLU B 1 64 ? 5.836 -27.875 -22.125 1 98.19 64 GLU B CA 1
ATOM 2538 C C . GLU B 1 64 ? 4.906 -26.984 -21.281 1 98.19 64 GLU B C 1
ATOM 2540 O O . GLU B 1 64 ? 4.887 -27.094 -20.062 1 98.19 64 GLU B O 1
ATOM 2545 N N . ALA B 1 65 ? 4.148 -26.203 -21.969 1 98.44 65 ALA B N 1
ATOM 2546 C CA . ALA B 1 65 ? 3.213 -25.281 -21.328 1 98.44 65 ALA B CA 1
ATOM 2547 C C . ALA B 1 65 ? 2.256 -26.016 -20.406 1 98.44 65 ALA B C 1
ATOM 2549 O O . ALA B 1 65 ? 1.854 -25.5 -19.375 1 98.44 65 ALA B O 1
ATOM 2550 N N . ALA B 1 66 ? 1.923 -27.234 -20.75 1 98.19 66 ALA B N 1
ATOM 2551 C CA . ALA B 1 66 ? 0.948 -28.031 -20.016 1 98.19 66 ALA B CA 1
ATOM 2552 C C . ALA B 1 66 ? 1.485 -28.422 -18.641 1 98.19 66 ALA B C 1
ATOM 2554 O O . ALA B 1 66 ? 0.724 -28.828 -17.75 1 98.19 66 ALA B O 1
ATOM 2555 N N . GLU B 1 67 ? 2.781 -28.266 -18.422 1 98.69 67 GLU B N 1
ATOM 2556 C CA . GLU B 1 67 ? 3.387 -28.594 -17.125 1 98.69 67 GLU B CA 1
ATOM 2557 C C . GLU B 1 67 ? 3.57 -27.344 -16.266 1 98.69 67 GLU B C 1
ATOM 2559 O O . GLU B 1 67 ? 4.18 -27.406 -15.203 1 98.69 67 GLU B O 1
ATOM 2564 N N . VAL B 1 68 ? 3.043 -26.203 -16.766 1 98.81 68 VAL B N 1
ATOM 2565 C CA . VAL B 1 68 ? 3.195 -24.938 -16.062 1 98.81 68 VAL B CA 1
ATOM 2566 C C . VAL B 1 68 ? 1.821 -24.406 -15.656 1 98.81 68 VAL B C 1
ATOM 2568 O O . VAL B 1 68 ? 0.917 -24.312 -16.484 1 98.81 68 VAL B O 1
ATOM 2571 N N . TYR B 1 69 ? 1.685 -24.094 -14.414 1 98.75 69 TYR B N 1
ATOM 2572 C CA . TYR B 1 69 ? 0.468 -23.516 -13.844 1 98.75 69 TYR B CA 1
ATOM 2573 C C . TYR B 1 69 ? 0.774 -22.25 -13.07 1 98.75 69 TYR B C 1
ATOM 2575 O O . TYR B 1 69 ? 1.324 -22.297 -11.969 1 98.75 69 TYR B O 1
ATOM 2583 N N . THR B 1 70 ? 0.421 -21.078 -13.641 1 98.62 70 THR B N 1
ATOM 2584 C CA . THR B 1 70 ? 0.765 -19.781 -13.07 1 98.62 70 THR B CA 1
ATOM 2585 C C . THR B 1 70 ? -0.379 -19.25 -12.211 1 98.62 70 THR B C 1
ATOM 2587 O O . THR B 1 70 ? -1.518 -19.703 -12.336 1 98.62 70 THR B O 1
ATOM 2590 N N . SER B 1 71 ? -0.028 -18.281 -11.375 1 98.75 71 SER B N 1
ATOM 2591 C CA . SER B 1 71 ? -1.061 -17.641 -10.578 1 98.75 71 SER B CA 1
ATOM 2592 C C . SER B 1 71 ? -2.074 -16.922 -11.453 1 98.75 71 SER B C 1
ATOM 2594 O O . SER B 1 71 ? -3.238 -16.766 -11.078 1 98.75 71 SER B O 1
ATOM 2596 N N . GLY B 1 72 ? -1.672 -16.5 -12.664 1 98.62 72 GLY B N 1
ATOM 2597 C CA . GLY B 1 72 ? -2.604 -15.922 -13.625 1 98.62 72 GLY B CA 1
ATOM 2598 C C . GLY B 1 72 ? -3.645 -16.906 -14.109 1 98.62 72 GLY B C 1
ATOM 2599 O O . GLY B 1 72 ? -4.84 -16.609 -14.109 1 98.62 72 GLY B O 1
ATOM 2600 N N . VAL B 1 73 ? -3.164 -18.109 -14.508 1 98.5 73 VAL B N 1
ATOM 2601 C CA . VAL B 1 73 ? -4.07 -19.156 -14.945 1 98.5 73 VAL B CA 1
ATOM 2602 C C . VAL B 1 73 ? -5.02 -19.531 -13.812 1 98.5 73 VAL B C 1
ATOM 2604 O O . VAL B 1 73 ? -6.227 -19.656 -14.016 1 98.5 73 VAL B O 1
ATOM 2607 N N . ALA B 1 74 ? -4.438 -19.672 -12.625 1 98.75 74 ALA B N 1
ATOM 2608 C CA . ALA B 1 74 ? -5.223 -20.031 -11.445 1 98.75 74 ALA B CA 1
ATOM 2609 C C . ALA B 1 74 ? -6.316 -19 -11.18 1 98.75 74 ALA B C 1
ATOM 2611 O O . ALA B 1 74 ? -7.441 -19.359 -10.828 1 98.75 74 ALA B O 1
ATOM 2612 N N . ALA B 1 75 ? -5.988 -17.703 -11.312 1 98.81 75 ALA B N 1
ATOM 2613 C CA . ALA B 1 75 ? -6.945 -16.641 -11.062 1 98.81 75 ALA B CA 1
ATOM 2614 C C . ALA B 1 75 ? -8.117 -16.703 -12.039 1 98.81 75 ALA B C 1
ATOM 2616 O O . ALA B 1 75 ? -9.281 -16.609 -11.633 1 98.81 75 ALA B O 1
ATOM 2617 N N . VAL B 1 76 ? -7.805 -16.906 -13.273 1 98.56 76 VAL B N 1
ATOM 2618 C CA . VAL B 1 76 ? -8.836 -16.969 -14.305 1 98.56 76 VAL B CA 1
ATOM 2619 C C . VAL B 1 76 ? -9.719 -18.203 -14.078 1 98.56 76 VAL B C 1
ATOM 2621 O O . VAL B 1 76 ? -10.945 -18.109 -14.164 1 98.56 76 VAL B O 1
ATOM 2624 N N . ASP B 1 77 ? -9.086 -19.344 -13.758 1 98.12 77 ASP B N 1
ATOM 2625 C CA . ASP B 1 77 ? -9.844 -20.562 -13.461 1 98.12 77 ASP B CA 1
ATOM 2626 C C . ASP B 1 77 ? -10.781 -20.344 -12.273 1 98.12 77 ASP B C 1
ATOM 2628 O O . ASP B 1 77 ? -11.938 -20.781 -12.305 1 98.12 77 ASP B O 1
ATOM 2632 N N . TYR B 1 78 ? -10.273 -19.719 -11.234 1 98.56 78 TYR B N 1
ATOM 2633 C CA . TYR B 1 78 ? -11.047 -19.453 -10.023 1 98.56 78 TYR B CA 1
ATOM 2634 C C . TYR B 1 78 ? -12.242 -18.562 -10.328 1 98.56 78 TYR B C 1
ATOM 2636 O O . TYR B 1 78 ? -13.352 -18.828 -9.875 1 98.56 78 TYR B O 1
ATOM 2644 N N . ILE B 1 79 ? -12.016 -17.469 -11.109 1 98.69 79 ILE B N 1
ATOM 2645 C CA . ILE B 1 79 ? -13.086 -16.531 -11.453 1 98.69 79 ILE B CA 1
ATOM 2646 C C . ILE B 1 79 ? -14.172 -17.25 -12.25 1 98.69 79 ILE B C 1
ATOM 2648 O O . ILE B 1 79 ? -15.359 -17.125 -11.945 1 98.69 79 ILE B O 1
ATOM 2652 N N . LYS B 1 80 ? -13.75 -18.078 -13.195 1 97.38 80 LYS B N 1
ATOM 2653 C CA . LYS B 1 80 ? -14.688 -18.828 -14.031 1 97.38 80 LYS B CA 1
ATOM 2654 C C . LYS B 1 80 ? -15.57 -19.734 -13.195 1 97.38 80 LYS B C 1
ATOM 2656 O O . LYS B 1 80 ? -16.766 -19.875 -13.469 1 97.38 80 LYS B O 1
ATOM 2661 N N . SER B 1 81 ? -15.008 -20.281 -12.172 1 96.69 81 SER B N 1
ATOM 2662 C CA . SER B 1 81 ? -15.703 -21.312 -11.414 1 96.69 81 SER B CA 1
ATOM 2663 C C . SER B 1 81 ? -16.547 -20.703 -10.297 1 96.69 81 SER B C 1
ATOM 2665 O O . SER B 1 81 ? -17.516 -21.312 -9.836 1 96.69 81 SER B O 1
ATOM 2667 N N . HIS B 1 82 ? -16.281 -19.453 -9.859 1 97.56 82 HIS B N 1
ATOM 2668 C CA . HIS B 1 82 ? -16.891 -18.984 -8.617 1 97.56 82 HIS B CA 1
ATOM 2669 C C . HIS B 1 82 ? -17.703 -17.719 -8.844 1 97.56 82 HIS B C 1
ATOM 2671 O O . HIS B 1 82 ? -18.547 -17.375 -8.016 1 97.56 82 HIS B O 1
ATOM 2677 N N . TYR B 1 83 ? -17.422 -17 -9.984 1 97.25 83 TYR B N 1
ATOM 2678 C CA . TYR B 1 83 ? -18.062 -15.703 -10.148 1 97.25 83 TYR B CA 1
ATOM 2679 C C . TYR B 1 83 ? -18.734 -15.586 -11.508 1 97.25 83 TYR B C 1
ATOM 2681 O O . TYR B 1 83 ? -18.078 -15.641 -12.547 1 97.25 83 TYR B O 1
ATOM 2689 N N . PRO B 1 84 ? -20.031 -15.453 -11.539 1 96.75 84 PRO B N 1
ATOM 2690 C CA . PRO B 1 84 ? -20.75 -15.234 -12.797 1 96.75 84 PRO B CA 1
ATOM 2691 C C . PRO B 1 84 ? -20.656 -13.789 -13.281 1 96.75 84 PRO B C 1
ATOM 2693 O O . PRO B 1 84 ? -21.672 -13.125 -13.453 1 96.75 84 PRO B O 1
ATOM 2696 N N . VAL B 1 85 ? -19.484 -13.297 -13.555 1 97.88 85 VAL B N 1
ATOM 2697 C CA . VAL B 1 85 ? -19.25 -11.922 -13.992 1 97.88 85 VAL B CA 1
ATOM 2698 C C . VAL B 1 85 ? -18.859 -11.906 -15.461 1 97.88 85 VAL B C 1
ATOM 2700 O O . VAL B 1 85 ? -18.5 -12.945 -16.031 1 97.88 85 VAL B O 1
ATOM 2703 N N . GLU B 1 86 ? -18.953 -10.789 -16.078 1 97.94 86 GLU B N 1
ATOM 2704 C CA . GLU B 1 86 ? -18.562 -10.617 -17.484 1 97.94 86 GLU B CA 1
ATOM 2705 C C . GLU B 1 86 ? -17.469 -9.57 -17.625 1 97.94 86 GLU B C 1
ATOM 2707 O O . GLU B 1 86 ? -16.562 -9.727 -18.453 1 97.94 86 GLU B O 1
ATOM 2712 N N . ARG B 1 87 ? -17.578 -8.461 -16.875 1 98.69 87 ARG B N 1
ATOM 2713 C CA . ARG B 1 87 ? -16.703 -7.309 -17 1 98.69 87 ARG B CA 1
ATOM 2714 C C . ARG B 1 87 ? -15.633 -7.312 -15.914 1 98.69 87 ARG B C 1
ATOM 2716 O O . ARG B 1 87 ? -15.945 -7.277 -14.727 1 98.69 87 ARG B O 1
ATOM 2723 N N . ILE B 1 88 ? -14.406 -7.379 -16.328 1 98.94 88 ILE B N 1
ATOM 2724 C CA . ILE B 1 88 ? -13.289 -7.453 -15.406 1 98.94 88 ILE B CA 1
ATOM 2725 C C . ILE B 1 88 ? -12.312 -6.309 -15.68 1 98.94 88 ILE B C 1
ATOM 2727 O O . ILE B 1 88 ? -11.945 -6.062 -16.828 1 98.94 88 ILE B O 1
ATOM 2731 N N . MET B 1 89 ? -12 -5.516 -14.672 1 98.94 89 MET B N 1
ATOM 2732 C CA . MET B 1 89 ? -10.852 -4.621 -14.734 1 98.94 89 MET B CA 1
ATOM 2733 C C . MET B 1 89 ? -9.57 -5.355 -14.352 1 98.94 89 MET B C 1
ATOM 2735 O O . MET B 1 89 ? -9.523 -6.016 -13.305 1 98.94 89 MET B O 1
ATOM 2739 N N . VAL B 1 90 ? -8.602 -5.285 -15.219 1 98.94 90 VAL B N 1
ATOM 2740 C CA . VAL B 1 90 ? -7.324 -5.93 -14.922 1 98.94 90 VAL B CA 1
ATOM 2741 C C . VAL B 1 90 ? -6.258 -4.867 -14.656 1 98.94 90 VAL B C 1
ATOM 2743 O O . VAL B 1 90 ? -6.012 -4.004 -15.5 1 98.94 90 VAL B O 1
ATOM 2746 N N . ILE B 1 91 ? -5.766 -4.852 -13.477 1 98.88 91 ILE B N 1
ATOM 2747 C CA . ILE B 1 91 ? -4.48 -4.219 -13.203 1 98.88 91 ILE B CA 1
ATOM 2748 C C . ILE B 1 91 ? -3.355 -5.238 -13.375 1 98.88 91 ILE B C 1
ATOM 2750 O O . ILE B 1 91 ? -3.098 -6.043 -12.484 1 98.88 91 ILE B O 1
ATOM 2754 N N . GLY B 1 92 ? -2.68 -5.25 -14.43 1 98.75 92 GLY B N 1
ATOM 2755 C CA . GLY B 1 92 ? -1.698 -6.266 -14.781 1 98.75 92 GLY B CA 1
ATOM 2756 C C . GLY B 1 92 ? -1.115 -6.078 -16.172 1 98.75 92 GLY B C 1
ATOM 2757 O O . GLY B 1 92 ? -1.576 -5.227 -16.922 1 98.75 92 GLY B O 1
ATOM 2758 N N . GLU B 1 93 ? -0.159 -6.816 -16.484 1 98.31 93 GLU B N 1
ATOM 2759 C CA . GLU B 1 93 ? 0.537 -6.727 -17.766 1 98.31 93 GLU B CA 1
ATOM 2760 C C . GLU B 1 93 ? -0.177 -7.539 -18.844 1 98.31 93 GLU B C 1
ATOM 2762 O O . GLU B 1 93 ? -1.233 -8.117 -18.594 1 98.31 93 GLU B O 1
ATOM 2767 N N . GLU B 1 94 ? 0.312 -7.531 -20.047 1 97.69 94 GLU B N 1
ATOM 2768 C CA . GLU B 1 94 ? -0.381 -8.031 -21.219 1 97.69 94 GLU B CA 1
ATOM 2769 C C . GLU B 1 94 ? -0.75 -9.5 -21.078 1 97.69 94 GLU B C 1
ATOM 2771 O O . GLU B 1 94 ? -1.822 -9.93 -21.5 1 97.69 94 GLU B O 1
ATOM 2776 N N . ALA B 1 95 ? 0.09 -10.312 -20.469 1 97.12 95 ALA B N 1
ATOM 2777 C CA . ALA B 1 95 ? -0.131 -11.75 -20.359 1 97.12 95 ALA B CA 1
ATOM 2778 C C . ALA B 1 95 ? -1.436 -12.047 -19.625 1 97.12 95 ALA B C 1
ATOM 2780 O O . ALA B 1 95 ? -2.246 -12.852 -20.094 1 97.12 95 ALA B O 1
ATOM 2781 N N . ILE B 1 96 ? -1.714 -11.391 -18.5 1 98.25 96 ILE B N 1
ATOM 2782 C CA . ILE B 1 96 ? -2.908 -11.656 -17.719 1 98.25 96 ILE B CA 1
ATOM 2783 C C . ILE B 1 96 ? -4.133 -11.062 -18.406 1 98.25 96 ILE B C 1
ATOM 2785 O O . ILE B 1 96 ? -5.227 -11.625 -18.344 1 98.25 96 ILE B O 1
ATOM 2789 N N . LYS B 1 97 ? -3.986 -9.914 -19.047 1 98.38 97 LYS B N 1
ATOM 2790 C CA . LYS B 1 97 ? -5.086 -9.328 -19.812 1 98.38 97 LYS B CA 1
ATOM 2791 C C . LYS B 1 97 ? -5.539 -10.266 -20.922 1 98.38 97 LYS B C 1
ATOM 2793 O O . LYS B 1 97 ? -6.738 -10.477 -21.125 1 98.38 97 LYS B O 1
ATOM 2798 N N . ASN B 1 98 ? -4.59 -10.828 -21.594 1 97.38 98 ASN B N 1
ATOM 2799 C CA . ASN B 1 98 ? -4.895 -11.75 -22.672 1 97.38 98 ASN B CA 1
ATOM 2800 C C . ASN B 1 98 ? -5.566 -13.023 -22.141 1 97.38 98 ASN B C 1
ATOM 2802 O O . ASN B 1 98 ? -6.465 -13.562 -22.781 1 97.38 98 ASN B O 1
ATOM 2806 N N . GLN B 1 99 ? -5.078 -13.508 -21.062 1 97.12 99 GLN B N 1
ATOM 2807 C CA . GLN B 1 99 ? -5.68 -14.688 -20.453 1 97.12 99 GLN B CA 1
ATOM 2808 C C . GLN B 1 99 ? -7.141 -14.445 -20.094 1 97.12 99 GLN B C 1
ATOM 2810 O O . GLN B 1 99 ? -7.996 -15.305 -20.312 1 97.12 99 GLN B O 1
ATOM 2815 N N . VAL B 1 100 ? -7.457 -13.281 -19.578 1 98.38 100 VAL B N 1
ATOM 2816 C CA . VAL B 1 100 ? -8.812 -12.906 -19.188 1 98.38 100 VAL B CA 1
ATOM 2817 C C . VAL B 1 100 ? -9.703 -12.828 -20.422 1 98.38 100 VAL B C 1
ATOM 2819 O O . VAL B 1 100 ? -10.812 -13.359 -20.438 1 98.38 100 VAL B O 1
ATOM 2822 N N . LYS B 1 101 ? -9.164 -12.258 -21.5 1 98.19 101 LYS B N 1
ATOM 2823 C CA . LYS B 1 101 ? -9.914 -12.141 -22.734 1 98.19 101 LYS B CA 1
ATOM 2824 C C . LYS B 1 101 ? -10.164 -13.516 -23.359 1 98.19 101 LYS B C 1
ATOM 2826 O O . LYS B 1 101 ? -11.281 -13.812 -23.797 1 98.19 101 LYS B O 1
ATOM 2831 N N . THR B 1 102 ? -9.148 -14.297 -23.359 1 97.19 102 THR B N 1
ATOM 2832 C CA . THR B 1 102 ? -9.234 -15.617 -23.969 1 97.19 102 THR B CA 1
ATOM 2833 C C . THR B 1 102 ? -10.242 -16.484 -23.219 1 97.19 102 THR B C 1
ATOM 2835 O O . THR B 1 102 ? -10.891 -17.344 -23.828 1 97.19 102 THR B O 1
ATOM 2838 N N . ALA B 1 103 ? -10.406 -16.25 -21.953 1 97.19 103 ALA B N 1
ATOM 2839 C CA . ALA B 1 103 ? -11.328 -17 -21.125 1 97.19 103 ALA B CA 1
ATOM 2840 C C . ALA B 1 103 ? -12.773 -16.562 -21.344 1 97.19 103 ALA B C 1
ATOM 2842 O O . ALA B 1 103 ? -13.703 -17.172 -20.828 1 97.19 103 ALA B O 1
ATOM 2843 N N . GLY B 1 104 ? -13 -15.461 -22.109 1 97.75 104 GLY B N 1
ATOM 2844 C CA . GLY B 1 104 ? -14.344 -15.055 -22.484 1 97.75 104 GLY B CA 1
ATOM 2845 C C . GLY B 1 104 ? -14.844 -13.852 -21.734 1 97.75 104 GLY B C 1
ATOM 2846 O O . GLY B 1 104 ? -16 -13.445 -21.891 1 97.75 104 GLY B O 1
ATOM 2847 N N . PHE B 1 105 ? -13.992 -13.25 -20.922 1 98.56 105 PHE B N 1
ATOM 2848 C CA . PHE B 1 105 ? -14.391 -12.07 -20.172 1 98.56 105 PHE B CA 1
ATOM 2849 C C . PHE B 1 105 ? -14.148 -10.805 -20.984 1 98.56 105 PHE B C 1
ATOM 2851 O O . PHE B 1 105 ? -13.344 -10.805 -21.922 1 98.56 105 PHE B O 1
ATOM 2858 N N . THR B 1 106 ? -14.836 -9.727 -20.625 1 98.56 106 THR B N 1
ATOM 2859 C CA . THR B 1 106 ? -14.664 -8.414 -21.234 1 98.56 106 THR B CA 1
ATOM 2860 C C . THR B 1 106 ? -13.844 -7.5 -20.328 1 98.56 106 THR B C 1
ATOM 2862 O O . THR B 1 106 ? -14.188 -7.316 -19.156 1 98.56 106 THR B O 1
ATOM 2865 N N . LEU B 1 107 ? -12.797 -6.977 -20.859 1 98.62 107 LEU B N 1
ATOM 2866 C CA . LEU B 1 107 ? -12.039 -5.984 -20.109 1 98.62 107 LEU B CA 1
ATOM 2867 C C . LEU B 1 107 ? -12.812 -4.676 -20 1 98.62 107 LEU B C 1
ATOM 2869 O O . LEU B 1 107 ? -13.258 -4.121 -21 1 98.62 107 LEU B O 1
ATOM 2873 N N . ASP B 1 108 ? -13.023 -4.199 -18.75 1 98.5 108 ASP B N 1
ATOM 2874 C CA . ASP B 1 108 ? -13.789 -2.982 -18.5 1 98.5 108 ASP B CA 1
ATOM 2875 C C . ASP B 1 108 ? -13.188 -2.182 -17.344 1 98.5 108 ASP B C 1
ATOM 2877 O O . ASP B 1 108 ? -13.258 -2.6 -16.188 1 98.5 108 ASP B O 1
ATOM 2881 N N . SER B 1 109 ? -12.68 -1.025 -17.609 1 97.31 109 SER B N 1
ATOM 2882 C CA . SER B 1 109 ? -12.047 -0.205 -16.578 1 97.31 109 SER B CA 1
ATOM 2883 C C . SER B 1 109 ? -13.031 0.812 -16 1 97.31 109 SER B C 1
ATOM 2885 O O . SER B 1 109 ? -12.727 1.499 -15.031 1 97.31 109 SER B O 1
ATOM 2887 N N . GLU B 1 110 ? -14.227 0.909 -16.547 1 97.06 110 GLU B N 1
ATOM 2888 C CA . GLU B 1 110 ? -15.18 1.942 -16.156 1 97.06 110 GLU B CA 1
ATOM 2889 C C . GLU B 1 110 ? -16.234 1.387 -15.203 1 97.06 110 GLU B C 1
ATOM 2891 O O . GLU B 1 110 ? -16.531 1.992 -14.172 1 97.06 110 GLU B O 1
ATOM 2896 N N . ASN B 1 111 ? -16.766 0.227 -15.641 1 97.31 111 ASN B N 1
ATOM 2897 C CA . ASN B 1 111 ? -17.797 -0.384 -14.82 1 97.31 111 ASN B CA 1
ATOM 2898 C C . ASN B 1 111 ? -17.547 -1.873 -14.609 1 97.31 111 ASN B C 1
ATOM 2900 O O . ASN B 1 111 ? -18.375 -2.707 -14.969 1 97.31 111 ASN B O 1
ATOM 2904 N N . PRO B 1 112 ? -16.484 -2.193 -13.938 1 98.81 112 PRO B N 1
ATOM 2905 C CA . PRO B 1 112 ? -16.172 -3.611 -13.727 1 98.81 112 PRO B CA 1
ATOM 2906 C C . PRO B 1 112 ? -17 -4.234 -12.609 1 98.81 112 PRO B C 1
ATOM 2908 O O . PRO B 1 112 ? -17.406 -3.537 -11.672 1 98.81 112 PRO B O 1
ATOM 2911 N N . GLU B 1 113 ? -17.234 -5.496 -12.703 1 98.81 113 GLU B N 1
ATOM 2912 C CA . GLU B 1 113 ? -17.844 -6.285 -11.633 1 98.81 113 GLU B CA 1
ATOM 2913 C C . GLU B 1 113 ? -16.797 -6.891 -10.719 1 98.81 113 GLU B C 1
ATOM 2915 O O . GLU B 1 113 ? -17.094 -7.281 -9.586 1 98.81 113 GLU B O 1
ATOM 2920 N N . LEU B 1 114 ? -15.594 -6.973 -11.289 1 98.88 114 LEU B N 1
ATOM 2921 C CA . LEU B 1 114 ? -14.461 -7.59 -10.609 1 98.88 114 LEU B CA 1
ATOM 2922 C C . LEU B 1 114 ? -13.156 -6.902 -11 1 98.88 114 LEU B C 1
ATOM 2924 O O . LEU B 1 114 ? -12.961 -6.535 -12.156 1 98.88 114 LEU B O 1
ATOM 2928 N N . VAL B 1 115 ? -12.336 -6.617 -9.992 1 98.94 115 VAL B N 1
ATOM 2929 C CA . VAL B 1 115 ? -10.984 -6.125 -10.211 1 98.94 115 VAL B CA 1
ATOM 2930 C C . VAL B 1 115 ? -9.977 -7.25 -9.961 1 98.94 115 VAL B C 1
ATOM 2932 O O . VAL B 1 115 ? -9.883 -7.766 -8.844 1 98.94 115 VAL B O 1
ATOM 2935 N N . LEU B 1 116 ? -9.312 -7.695 -11.039 1 98.94 116 LEU B N 1
ATOM 2936 C CA . LEU B 1 116 ? -8.203 -8.641 -10.945 1 98.94 116 LEU B CA 1
ATOM 2937 C C . LEU B 1 116 ? -6.863 -7.91 -10.961 1 98.94 116 LEU B C 1
ATOM 2939 O O . LEU B 1 116 ? -6.48 -7.332 -11.984 1 98.94 116 LEU B O 1
ATOM 2943 N N . GLN B 1 117 ? -6.238 -7.949 -9.852 1 98.94 117 GLN B N 1
ATOM 2944 C CA . GLN B 1 117 ? -4.984 -7.219 -9.703 1 98.94 117 GLN B CA 1
ATOM 2945 C C . GLN B 1 117 ? -3.785 -8.164 -9.766 1 98.94 117 GLN B C 1
ATOM 2947 O O . GLN B 1 117 ? -3.77 -9.195 -9.094 1 98.94 117 GLN B O 1
ATOM 2952 N N . SER B 1 118 ? -2.838 -7.859 -10.57 1 98.88 118 SER B N 1
ATOM 2953 C CA . SER B 1 118 ? -1.54 -8.508 -10.727 1 98.88 118 SER B CA 1
ATOM 2954 C C . SER B 1 118 ? -0.406 -7.488 -10.719 1 98.88 118 SER B C 1
ATOM 2956 O O . SER B 1 118 ? -0.614 -6.324 -10.375 1 98.88 118 SER B O 1
ATOM 2958 N N . LEU B 1 119 ? 0.801 -7.973 -10.953 1 98.81 119 LEU B N 1
ATOM 2959 C CA . LEU B 1 119 ? 1.902 -7.035 -11.141 1 98.81 119 LEU B CA 1
ATOM 2960 C C . LEU B 1 119 ? 1.735 -6.258 -12.445 1 98.81 119 LEU B C 1
ATOM 2962 O O . LEU B 1 119 ? 1.384 -6.836 -13.477 1 98.81 119 LEU B O 1
ATOM 2966 N N . ASP B 1 120 ? 1.936 -5.027 -12.422 1 98.75 120 ASP B N 1
ATOM 2967 C CA . ASP B 1 120 ? 1.929 -4.133 -13.57 1 98.75 120 ASP B CA 1
ATOM 2968 C C . ASP B 1 120 ? 3.002 -3.055 -13.438 1 98.75 120 ASP B C 1
ATOM 2970 O O . ASP B 1 120 ? 2.785 -2.035 -12.781 1 98.75 120 ASP B O 1
ATOM 2974 N N . ARG B 1 121 ? 4.109 -3.203 -14.125 1 98.31 121 ARG B N 1
ATOM 2975 C CA . ARG B 1 121 ? 5.242 -2.291 -13.977 1 98.31 121 ARG B CA 1
ATOM 2976 C C . ARG B 1 121 ? 4.977 -0.975 -14.703 1 98.31 121 ARG B C 1
ATOM 2978 O O . ARG B 1 121 ? 5.773 -0.038 -14.609 1 98.31 121 ARG B O 1
ATOM 2985 N N . ASN B 1 122 ? 3.764 -0.805 -15.305 1 98.31 122 ASN B N 1
ATOM 2986 C CA . ASN B 1 122 ? 3.381 0.439 -15.961 1 98.31 122 ASN B CA 1
ATOM 2987 C C . ASN B 1 122 ? 2.168 1.079 -15.289 1 98.31 122 ASN B C 1
ATOM 2989 O O . ASN B 1 122 ? 1.597 2.037 -15.812 1 98.31 122 ASN B O 1
ATOM 2993 N N . VAL B 1 123 ? 1.745 0.59 -14.195 1 98.56 123 VAL B N 1
ATOM 2994 C CA . VAL B 1 123 ? 0.539 1.069 -13.531 1 98.56 123 VAL B CA 1
ATOM 2995 C C . VAL B 1 123 ? 0.735 2.518 -13.086 1 98.56 123 VAL B C 1
ATOM 2997 O O . VAL B 1 123 ? 1.844 2.918 -12.727 1 98.56 123 VAL B O 1
ATOM 3000 N N . THR B 1 124 ? -0.33 3.328 -13.117 1 98.38 124 THR B N 1
ATOM 3001 C CA . THR B 1 124 ? -0.311 4.723 -12.688 1 98.38 124 THR B CA 1
ATOM 3002 C C . THR B 1 124 ? -1.28 4.945 -11.531 1 98.38 124 THR B C 1
ATOM 3004 O O . THR B 1 124 ? -2.123 4.09 -11.25 1 98.38 124 THR B O 1
ATOM 3007 N N . TYR B 1 125 ? -1.169 6.125 -10.914 1 98.75 125 TYR B N 1
ATOM 3008 C CA . TYR B 1 125 ? -2.135 6.527 -9.898 1 98.75 125 TYR B CA 1
ATOM 3009 C C . TYR B 1 125 ? -3.553 6.496 -10.453 1 98.75 125 TYR B C 1
ATOM 3011 O O . TYR B 1 125 ? -4.484 6.066 -9.766 1 98.75 125 TYR B O 1
ATOM 3019 N N . LYS B 1 126 ? -3.729 6.934 -11.656 1 98.12 126 LYS B N 1
ATOM 3020 C CA . LYS B 1 126 ? -5.055 7.004 -12.266 1 98.12 126 LYS B CA 1
ATOM 3021 C C . LYS B 1 126 ? -5.672 5.617 -12.406 1 98.12 126 LYS B C 1
ATOM 3023 O O . LYS B 1 126 ? -6.875 5.441 -12.203 1 98.12 126 LYS B O 1
ATOM 3028 N N . ASP B 1 127 ? -4.859 4.641 -12.812 1 98.56 127 ASP B N 1
ATOM 3029 C CA . ASP B 1 127 ? -5.328 3.262 -12.867 1 98.56 127 ASP B CA 1
ATOM 3030 C C . ASP B 1 127 ? -5.805 2.781 -11.5 1 98.56 127 ASP B C 1
ATOM 3032 O O . ASP B 1 127 ? -6.867 2.166 -11.391 1 98.56 127 ASP B O 1
ATOM 3036 N N . LEU B 1 128 ? -5.008 3.119 -10.5 1 98.88 128 LEU B N 1
ATOM 3037 C CA . LEU B 1 128 ? -5.293 2.646 -9.148 1 98.88 128 LEU B CA 1
ATOM 3038 C C . LEU B 1 128 ? -6.477 3.4 -8.547 1 98.88 128 LEU B C 1
ATOM 3040 O O . LEU B 1 128 ? -7.234 2.844 -7.746 1 98.88 128 LEU B O 1
ATOM 3044 N N . GLU B 1 129 ? -6.625 4.664 -8.953 1 98.75 129 GLU B N 1
ATOM 3045 C CA . GLU B 1 129 ? -7.809 5.43 -8.578 1 98.75 129 GLU B CA 1
ATOM 3046 C C . GLU B 1 129 ? -9.086 4.766 -9.086 1 98.75 129 GLU B C 1
ATOM 3048 O O . GLU B 1 129 ? -10.047 4.602 -8.344 1 98.75 129 GLU B O 1
ATOM 3053 N N . LYS B 1 130 ? -9.078 4.355 -10.367 1 98.69 130 LYS B N 1
ATOM 3054 C CA . LYS B 1 130 ? -10.234 3.674 -10.938 1 98.69 130 LYS B CA 1
ATOM 3055 C C . LYS B 1 130 ? -10.516 2.361 -10.211 1 98.69 130 LYS B C 1
ATOM 3057 O O . LYS B 1 130 ? -11.664 2.049 -9.906 1 98.69 130 LYS B O 1
ATOM 3062 N N . ALA B 1 131 ? -9.469 1.621 -9.945 1 98.94 131 ALA B N 1
ATOM 3063 C CA . ALA B 1 131 ? -9.617 0.355 -9.234 1 98.94 131 ALA B CA 1
ATOM 3064 C C . ALA B 1 131 ? -10.188 0.575 -7.836 1 98.94 131 ALA B C 1
ATOM 3066 O O . ALA B 1 131 ? -11.055 -0.18 -7.387 1 98.94 131 ALA B O 1
ATOM 3067 N N . THR B 1 132 ? -9.68 1.622 -7.152 1 98.94 132 THR B N 1
ATOM 3068 C CA . THR B 1 132 ? -10.141 1.96 -5.812 1 98.94 132 THR B CA 1
ATOM 3069 C C . THR B 1 132 ? -11.641 2.236 -5.816 1 98.94 132 THR B C 1
ATOM 3071 O O . THR B 1 132 ? -12.383 1.682 -5 1 98.94 132 THR B O 1
ATOM 3074 N N . LEU B 1 133 ? -12.062 3.074 -6.738 1 98.75 133 LEU B N 1
ATOM 3075 C CA . LEU B 1 133 ? -13.469 3.451 -6.809 1 98.75 133 LEU B CA 1
ATOM 3076 C C . LEU B 1 133 ? -14.336 2.244 -7.145 1 98.75 133 LEU B C 1
ATOM 3078 O O . LEU B 1 133 ? -15.422 2.08 -6.582 1 98.75 133 LEU B O 1
ATOM 3082 N N . ALA B 1 134 ? -13.852 1.343 -8.047 1 98.81 134 ALA B N 1
ATOM 3083 C CA . ALA B 1 134 ? -14.594 0.142 -8.422 1 98.81 134 ALA B CA 1
ATOM 3084 C C . ALA B 1 134 ? -14.75 -0.799 -7.23 1 98.81 134 ALA B C 1
ATOM 3086 O O . ALA B 1 134 ? -15.852 -1.291 -6.961 1 98.81 134 ALA B O 1
ATOM 3087 N N . ILE B 1 135 ? -13.695 -1.042 -6.492 1 98.88 135 ILE B N 1
ATOM 3088 C CA . ILE B 1 135 ? -13.711 -1.947 -5.348 1 98.88 135 ILE B CA 1
ATOM 3089 C C . ILE B 1 135 ? -14.609 -1.382 -4.254 1 98.88 135 ILE B C 1
ATOM 3091 O O . ILE B 1 135 ? -15.43 -2.102 -3.684 1 98.88 135 ILE B O 1
ATOM 3095 N N . ARG B 1 136 ? -14.492 -0.094 -4 1 98.31 136 ARG B N 1
ATOM 3096 C CA . ARG B 1 136 ? -15.336 0.552 -3.006 1 98.31 136 ARG B CA 1
ATOM 3097 C C . ARG B 1 136 ? -16.797 0.513 -3.43 1 98.31 136 ARG B C 1
ATOM 3099 O O . ARG B 1 136 ? -17.703 0.467 -2.586 1 98.31 136 ARG B O 1
ATOM 3106 N N . GLY B 1 137 ? -17 0.53 -4.734 1 97.81 137 GLY B N 1
ATOM 3107 C CA . GLY B 1 137 ? -18.344 0.486 -5.273 1 97.81 137 GLY B CA 1
ATOM 3108 C C . GLY B 1 137 ? -18.953 -0.906 -5.258 1 97.81 137 GLY B C 1
ATOM 3109 O O . GLY B 1 137 ? -20.094 -1.095 -5.664 1 97.81 137 GLY B O 1
ATOM 3110 N N . GLY B 1 138 ? -18.172 -1.928 -4.891 1 98.06 138 GLY B N 1
ATOM 3111 C CA . GLY B 1 138 ? -18.75 -3.248 -4.707 1 98.06 138 GLY B CA 1
ATOM 3112 C C . GLY B 1 138 ? -18.125 -4.305 -5.594 1 98.06 138 GLY B C 1
ATOM 3113 O O . GLY B 1 138 ? -18.453 -5.492 -5.477 1 98.06 138 GLY B O 1
ATOM 3114 N N . ALA B 1 139 ? -17.219 -3.947 -6.484 1 98.75 139 ALA B N 1
ATOM 3115 C CA . ALA B 1 139 ? -16.562 -4.941 -7.324 1 98.75 139 ALA B CA 1
ATOM 3116 C C . ALA B 1 139 ? -15.773 -5.941 -6.48 1 98.75 139 ALA B C 1
ATOM 3118 O O . ALA B 1 139 ? -15.141 -5.566 -5.488 1 98.75 139 ALA B O 1
ATOM 3119 N N . THR B 1 140 ? -15.805 -7.223 -6.871 1 98.88 140 THR B N 1
ATOM 3120 C CA . THR B 1 140 ? -14.984 -8.242 -6.223 1 98.88 140 THR B CA 1
ATOM 3121 C C . THR B 1 140 ? -13.5 -7.938 -6.422 1 98.88 140 THR B C 1
ATOM 3123 O O . THR B 1 140 ? -13.086 -7.496 -7.5 1 98.88 140 THR B O 1
ATOM 3126 N N . TYR B 1 141 ? -12.742 -8.102 -5.461 1 98.94 141 TYR B N 1
ATOM 3127 C CA . TYR B 1 141 ? -11.312 -7.785 -5.508 1 98.94 141 TYR B CA 1
ATOM 3128 C C . TYR B 1 141 ? -10.469 -9.047 -5.363 1 98.94 141 TYR B C 1
ATOM 3130 O O . TYR B 1 141 ? -10.422 -9.648 -4.285 1 98.94 141 TYR B O 1
ATOM 3138 N N . ILE B 1 142 ? -9.789 -9.484 -6.438 1 98.94 142 ILE B N 1
ATOM 3139 C CA . ILE B 1 142 ? -8.953 -10.68 -6.496 1 98.94 142 ILE B CA 1
ATOM 3140 C C . ILE B 1 142 ? -7.531 -10.297 -6.906 1 98.94 142 ILE B C 1
ATOM 3142 O O . ILE B 1 142 ? -7.34 -9.453 -7.785 1 98.94 142 ILE B O 1
ATOM 3146 N N . VAL B 1 143 ? -6.512 -10.852 -6.297 1 98.94 143 VAL B N 1
ATOM 3147 C CA . VAL B 1 143 ? -5.121 -10.609 -6.66 1 98.94 143 VAL B CA 1
ATOM 3148 C C . VAL B 1 143 ? -4.438 -11.922 -7.023 1 98.94 143 VAL B C 1
ATOM 3150 O O . VAL B 1 143 ? -4.707 -12.961 -6.41 1 98.94 143 VAL B O 1
ATOM 3153 N N . THR B 1 144 ? -3.564 -11.875 -7.977 1 98.88 144 THR B N 1
ATOM 3154 C CA . THR B 1 144 ? -2.889 -13.094 -8.414 1 98.88 144 THR B CA 1
ATOM 3155 C C . THR B 1 144 ? -1.905 -13.578 -7.352 1 98.88 144 THR B C 1
ATOM 3157 O O . THR B 1 144 ? -1.802 -14.781 -7.094 1 98.88 144 THR B O 1
ATOM 3160 N N . ASN B 1 145 ? -1.187 -12.703 -6.805 1 98.56 145 ASN B N 1
ATOM 3161 C CA . ASN B 1 145 ? -0.24 -13.016 -5.738 1 98.56 145 ASN B CA 1
ATOM 3162 C C . ASN B 1 145 ? 0.093 -11.781 -4.906 1 98.56 145 ASN B C 1
ATOM 3164 O O . ASN B 1 145 ? -0.25 -10.656 -5.289 1 98.56 145 ASN B O 1
ATOM 3168 N N . ILE B 1 146 ? 0.749 -11.977 -3.771 1 98.56 146 ILE B N 1
ATOM 3169 C CA . ILE B 1 146 ? 1.026 -10.859 -2.881 1 98.56 146 ILE B CA 1
ATOM 3170 C C . ILE B 1 146 ? 2.527 -10.773 -2.613 1 98.56 146 ILE B C 1
ATOM 3172 O O . ILE B 1 146 ? 2.947 -10.328 -1.541 1 98.56 146 ILE B O 1
ATOM 3176 N N . ASP B 1 147 ? 3.363 -11.273 -3.598 1 97.88 147 ASP B N 1
ATOM 3177 C CA . ASP B 1 147 ? 4.805 -11.102 -3.461 1 97.88 147 ASP B CA 1
ATOM 3178 C C . ASP B 1 147 ? 5.168 -9.625 -3.293 1 97.88 147 ASP B C 1
ATOM 3180 O O . ASP B 1 147 ? 4.809 -8.797 -4.129 1 97.88 147 ASP B O 1
ATOM 3184 N N . SER B 1 148 ? 5.945 -9.328 -2.258 1 98.19 148 SER B N 1
ATOM 3185 C CA . SER B 1 148 ? 6.246 -7.93 -1.971 1 98.19 148 SER B CA 1
ATOM 3186 C C . SER B 1 148 ? 7.238 -7.359 -2.979 1 98.19 148 SER B C 1
ATOM 3188 O O . SER B 1 148 ? 7.105 -6.211 -3.404 1 98.19 148 SER B O 1
ATOM 3190 N N . ASN B 1 149 ? 8.211 -8.227 -3.326 1 97.5 149 ASN B N 1
ATOM 3191 C CA . ASN B 1 149 ? 9.289 -7.793 -4.203 1 97.5 149 ASN B CA 1
ATOM 3192 C C . ASN B 1 149 ? 9.641 -8.867 -5.23 1 97.5 149 ASN B C 1
ATOM 3194 O O . ASN B 1 149 ? 9.289 -10.031 -5.062 1 97.5 149 ASN B O 1
ATOM 3198 N N . LEU B 1 150 ? 10.297 -8.43 -6.234 1 94.19 150 LEU B N 1
ATOM 3199 C CA . LEU B 1 150 ? 10.922 -9.273 -7.254 1 94.19 150 LEU B CA 1
ATOM 3200 C C . LEU B 1 150 ? 12.422 -9.016 -7.32 1 94.19 150 LEU B C 1
ATOM 3202 O O . LEU B 1 150 ? 12.867 -7.871 -7.215 1 94.19 150 LEU B O 1
ATOM 3206 N N . PRO B 1 151 ? 13.109 -10.078 -7.445 1 89.69 151 PRO B N 1
ATOM 3207 C CA . PRO B 1 151 ? 14.547 -9.867 -7.66 1 89.69 151 PRO B CA 1
ATOM 3208 C C . PRO B 1 151 ? 14.852 -9.188 -8.992 1 89.69 151 PRO B C 1
ATOM 3210 O O . PRO B 1 151 ? 14.172 -9.453 -9.992 1 89.69 151 PRO B O 1
ATOM 3213 N N . SER B 1 152 ? 15.789 -8.297 -8.984 1 90.31 152 SER B N 1
ATOM 3214 C CA . SER B 1 152 ? 16.297 -7.641 -10.188 1 90.31 152 SER B CA 1
ATOM 3215 C C . SER B 1 152 ? 17.781 -7.332 -10.062 1 90.31 152 SER B C 1
ATOM 3217 O O . SER B 1 152 ? 18.375 -7.496 -8.992 1 90.31 152 SER B O 1
ATOM 3219 N N . GLU B 1 153 ? 18.359 -6.953 -11.133 1 90.19 153 GLU B N 1
ATOM 3220 C CA . GLU B 1 153 ? 19.781 -6.586 -11.125 1 90.19 153 GLU B CA 1
ATOM 3221 C C . GLU B 1 153 ? 20.031 -5.367 -10.242 1 90.19 153 GLU B C 1
ATOM 3223 O O . GLU B 1 153 ? 21.109 -5.207 -9.688 1 90.19 153 GLU B O 1
ATOM 3228 N N . LYS B 1 154 ? 19.062 -4.566 -10.07 1 91.12 154 LYS B N 1
ATOM 3229 C CA . LYS B 1 154 ? 19.203 -3.344 -9.281 1 91.12 154 LYS B CA 1
ATOM 3230 C C . LYS B 1 154 ? 18.906 -3.605 -7.809 1 91.12 154 LYS B C 1
ATOM 3232 O O . LYS B 1 154 ? 19.141 -2.746 -6.957 1 91.12 154 LYS B O 1
ATOM 3237 N N . GLY B 1 155 ? 18.453 -4.738 -7.523 1 93.62 155 GLY B N 1
ATOM 3238 C CA . GLY B 1 155 ? 17.938 -5.066 -6.203 1 93.62 155 GLY B CA 1
ATOM 3239 C C . GLY B 1 155 ? 16.469 -5.488 -6.219 1 93.62 155 GLY B C 1
ATOM 3240 O O . GLY B 1 155 ? 15.875 -5.641 -7.285 1 93.62 155 GLY B O 1
ATOM 3241 N N . PRO B 1 156 ? 15.922 -5.727 -5.074 1 96.06 156 PRO B N 1
ATOM 3242 C CA . PRO B 1 156 ? 14.516 -6.129 -5.008 1 96.06 156 PRO B CA 1
ATOM 3243 C C . PRO B 1 156 ? 13.562 -5 -5.375 1 96.06 156 PRO B C 1
ATOM 3245 O O . PRO B 1 156 ? 13.5 -3.984 -4.676 1 96.06 156 PRO B O 1
ATOM 3248 N N . VAL B 1 157 ? 12.867 -5.141 -6.426 1 98.12 157 VAL B N 1
ATOM 3249 C CA . VAL B 1 157 ? 11.922 -4.125 -6.879 1 98.12 157 VAL B CA 1
ATOM 3250 C C . VAL B 1 157 ? 10.508 -4.508 -6.449 1 98.12 157 VAL B C 1
ATOM 3252 O O . VAL B 1 157 ? 10.242 -5.664 -6.113 1 98.12 157 VAL B O 1
ATOM 3255 N N . PRO B 1 158 ? 9.547 -3.555 -6.453 1 98.81 158 PRO B N 1
ATOM 3256 C CA . PRO B 1 158 ? 8.203 -3.85 -5.961 1 98.81 158 PRO B CA 1
ATOM 3257 C C . PRO B 1 158 ? 7.496 -4.934 -6.773 1 98.81 158 PRO B C 1
ATOM 3259 O O . PRO B 1 158 ? 7.57 -4.934 -8.008 1 98.81 158 PRO B O 1
ATOM 3262 N N . GLY B 1 159 ? 6.867 -5.848 -6.055 1 98.62 159 GLY B N 1
ATOM 3263 C CA . GLY B 1 159 ? 6.051 -6.863 -6.695 1 98.62 159 GLY B CA 1
ATOM 3264 C C . GLY B 1 159 ? 4.566 -6.539 -6.68 1 98.62 159 GLY B C 1
ATOM 3265 O O . GLY B 1 159 ? 4.18 -5.402 -6.402 1 98.62 159 GLY B O 1
ATOM 3266 N N . SER B 1 160 ? 3.764 -7.582 -6.977 1 98.81 160 SER B N 1
ATOM 3267 C CA . SER B 1 160 ? 2.312 -7.438 -6.992 1 98.81 160 SER B CA 1
ATOM 3268 C C . SER B 1 160 ? 1.781 -7.027 -5.625 1 98.81 160 SER B C 1
ATOM 3270 O O . SER B 1 160 ? 0.815 -6.27 -5.531 1 98.81 160 SER B O 1
ATOM 3272 N N . GLY B 1 161 ? 2.4 -7.504 -4.586 1 98.88 161 GLY B N 1
ATOM 3273 C CA . GLY B 1 161 ? 1.978 -7.215 -3.227 1 98.88 161 GLY B CA 1
ATOM 3274 C C . GLY B 1 161 ? 2.057 -5.738 -2.877 1 98.88 161 GLY B C 1
ATOM 3275 O O . GLY B 1 161 ? 1.287 -5.25 -2.051 1 98.88 161 GLY B O 1
ATOM 3276 N N . ALA B 1 162 ? 3.037 -5.039 -3.467 1 98.94 162 ALA B N 1
ATOM 3277 C CA . ALA B 1 162 ? 3.137 -3.598 -3.236 1 98.94 162 ALA B CA 1
ATOM 3278 C C . ALA B 1 162 ? 1.901 -2.873 -3.764 1 98.94 162 ALA B C 1
ATOM 3280 O O . ALA B 1 162 ? 1.377 -1.97 -3.105 1 98.94 162 ALA B O 1
ATOM 3281 N N . ILE B 1 163 ? 1.431 -3.281 -4.941 1 98.94 163 ILE B N 1
ATOM 3282 C CA . ILE B 1 163 ? 0.211 -2.715 -5.512 1 98.94 163 ILE B CA 1
ATOM 3283 C C . ILE B 1 163 ? -0.98 -3.057 -4.621 1 98.94 163 ILE B C 1
ATOM 3285 O O . ILE B 1 163 ? -1.849 -2.215 -4.383 1 98.94 163 ILE B O 1
ATOM 3289 N N . THR B 1 164 ? -0.984 -4.266 -4.086 1 98.94 164 THR B N 1
ATOM 3290 C CA . THR B 1 164 ? -2.021 -4.68 -3.146 1 98.94 164 THR B CA 1
ATOM 3291 C C . THR B 1 164 ? -2.023 -3.781 -1.912 1 98.94 164 THR B C 1
ATOM 3293 O O . THR B 1 164 ? -3.088 -3.42 -1.405 1 98.94 164 THR B O 1
ATOM 3296 N N . GLY B 1 165 ? -0.797 -3.473 -1.408 1 98.94 165 GLY B N 1
ATOM 3297 C CA . GLY B 1 165 ? -0.703 -2.568 -0.275 1 98.94 165 GLY B CA 1
ATOM 3298 C C . GLY B 1 165 ? -1.382 -1.233 -0.519 1 98.94 165 GLY B C 1
ATOM 3299 O O . GLY B 1 165 ? -2.102 -0.729 0.346 1 98.94 165 GLY B O 1
ATOM 3300 N N . PHE B 1 166 ? -1.172 -0.679 -1.723 1 98.94 166 PHE B N 1
ATOM 3301 C CA . PHE B 1 166 ? -1.819 0.563 -2.125 1 98.94 166 PHE B CA 1
ATOM 3302 C C . PHE B 1 166 ? -3.336 0.423 -2.082 1 98.94 166 PHE B C 1
ATOM 3304 O O . PHE B 1 166 ? -4.023 1.237 -1.46 1 98.94 166 PHE B O 1
ATOM 3311 N N . LEU B 1 167 ? -3.852 -0.611 -2.67 1 98.94 167 LEU B N 1
ATOM 3312 C CA . LEU B 1 167 ? -5.293 -0.761 -2.84 1 98.94 167 LEU B CA 1
ATOM 3313 C C . LEU B 1 167 ? -5.961 -1.119 -1.516 1 98.94 167 LEU B C 1
ATOM 3315 O O . LEU B 1 167 ? -7.098 -0.709 -1.258 1 98.94 167 LEU B O 1
ATOM 3319 N N . LYS B 1 168 ? -5.277 -1.911 -0.678 1 98.94 168 LYS B N 1
ATOM 3320 C CA . LYS B 1 168 ? -5.848 -2.234 0.626 1 98.94 168 LYS B CA 1
ATOM 3321 C C . LYS B 1 168 ? -6.07 -0.973 1.456 1 98.94 168 LYS B C 1
ATOM 3323 O O . LYS B 1 168 ? -7.117 -0.816 2.086 1 98.94 168 LYS B O 1
ATOM 3328 N N . VAL B 1 169 ? -5.074 -0.092 1.448 1 98.88 169 VAL B N 1
ATOM 3329 C CA . VAL B 1 169 ? -5.188 1.144 2.215 1 98.88 169 VAL B CA 1
ATOM 3330 C C . VAL B 1 169 ? -6.309 2.008 1.642 1 98.88 169 VAL B C 1
ATOM 3332 O O . VAL B 1 169 ? -7.125 2.551 2.389 1 98.88 169 VAL B O 1
ATOM 3335 N N . ALA B 1 170 ? -6.43 2.082 0.341 1 98.81 170 ALA B N 1
ATOM 3336 C CA . ALA B 1 170 ? -7.352 2.992 -0.334 1 98.81 170 ALA B CA 1
ATOM 3337 C C . ALA B 1 170 ? -8.781 2.465 -0.28 1 98.81 170 ALA B C 1
ATOM 3339 O O . ALA B 1 170 ? -9.742 3.236 -0.377 1 98.81 170 ALA B O 1
ATOM 3340 N N . THR B 1 171 ? -8.961 1.124 -0.144 1 98.81 171 THR B N 1
ATOM 3341 C CA . THR B 1 171 ? -10.297 0.548 -0.257 1 98.81 171 THR B CA 1
ATOM 3342 C C . THR B 1 171 ? -10.758 -0.007 1.087 1 98.81 171 THR B C 1
ATOM 3344 O O . THR B 1 171 ? -11.953 -0.211 1.3 1 98.81 171 THR B O 1
ATOM 3347 N N . GLN B 1 172 ? -9.781 -0.368 1.954 1 98.06 172 GLN B N 1
ATOM 3348 C CA . GLN B 1 172 ? -10.039 -1.07 3.207 1 98.06 172 GLN B CA 1
ATOM 3349 C C . GLN B 1 172 ? -10.695 -2.426 2.955 1 98.06 172 GLN B C 1
ATOM 3351 O O . GLN B 1 172 ? -11.508 -2.887 3.756 1 98.06 172 GLN B O 1
ATOM 3356 N N . VAL B 1 173 ? -10.43 -2.996 1.82 1 98.69 173 VAL B N 1
ATOM 3357 C CA . VAL B 1 173 ? -10.961 -4.301 1.444 1 98.69 173 VAL B CA 1
ATOM 3358 C C . VAL B 1 173 ? -9.82 -5.312 1.344 1 98.69 173 VAL B C 1
ATOM 3360 O O . VAL B 1 173 ? -8.773 -5.023 0.763 1 98.69 173 VAL B O 1
ATOM 3363 N N . GLU B 1 174 ? -9.961 -6.457 2.01 1 98.75 174 GLU B N 1
ATOM 3364 C CA . GLU B 1 174 ? -9.031 -7.566 1.856 1 98.75 174 GLU B CA 1
ATOM 3365 C C . GLU B 1 174 ? -9.32 -8.359 0.583 1 98.75 174 GLU B C 1
ATOM 3367 O O . GLU B 1 174 ? -10.445 -8.812 0.37 1 98.75 174 GLU B O 1
ATOM 3372 N N . PRO B 1 175 ? -8.352 -8.531 -0.234 1 98.88 175 PRO B N 1
ATOM 3373 C CA . PRO B 1 175 ? -8.602 -9.281 -1.467 1 98.88 175 PRO B CA 1
ATO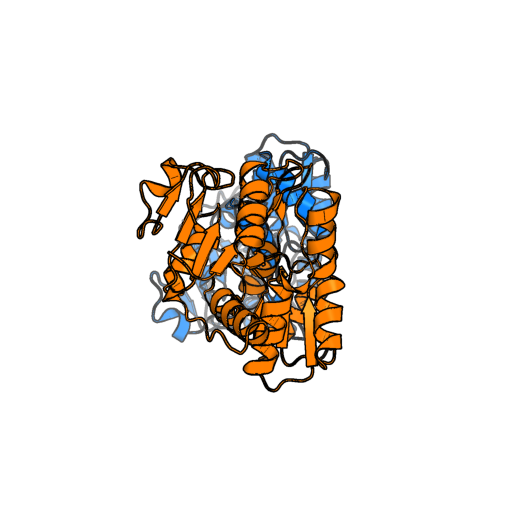M 3374 C C . PRO B 1 175 ? -8.625 -10.789 -1.243 1 98.88 175 PRO B C 1
ATOM 3376 O O . PRO B 1 175 ? -8.141 -11.273 -0.218 1 98.88 175 PRO B O 1
ATOM 3379 N N . ILE B 1 176 ? -9.242 -11.445 -2.223 1 98.88 176 ILE B N 1
ATOM 3380 C CA . ILE B 1 176 ? -9.023 -12.883 -2.359 1 98.88 176 ILE B CA 1
ATOM 3381 C C . ILE B 1 176 ? -7.668 -13.141 -3.014 1 98.88 176 ILE B C 1
ATOM 3383 O O . ILE B 1 176 ? -7.418 -12.688 -4.133 1 98.88 176 ILE B O 1
ATOM 3387 N N . VAL B 1 177 ? -6.82 -13.797 -2.336 1 98.94 177 VAL B N 1
ATOM 3388 C CA . VAL B 1 177 ? -5.477 -14.078 -2.836 1 98.94 177 VAL B CA 1
ATOM 3389 C C . VAL B 1 177 ? -5.445 -15.461 -3.482 1 98.94 177 VAL B C 1
ATOM 3391 O O . VAL B 1 177 ? -5.816 -16.453 -2.855 1 98.94 177 VAL B O 1
ATOM 3394 N N . ILE B 1 178 ? -4.93 -15.5 -4.707 1 98.88 178 ILE B N 1
ATOM 3395 C CA . ILE B 1 178 ? -4.969 -16.734 -5.48 1 98.88 178 ILE B CA 1
ATOM 3396 C C . ILE B 1 178 ? -3.668 -17.516 -5.273 1 98.88 178 ILE B C 1
ATOM 3398 O O . ILE B 1 178 ? -3.693 -18.719 -4.98 1 98.88 178 ILE B O 1
ATOM 3402 N N . GLY B 1 179 ? -2.541 -16.844 -5.43 1 98.88 179 GLY B N 1
ATOM 3403 C CA . GLY B 1 179 ? -1.237 -17.484 -5.434 1 98.88 179 GLY B CA 1
ATOM 3404 C C . GLY B 1 179 ? -0.771 -17.891 -4.047 1 98.88 179 GLY B C 1
ATOM 3405 O O . GLY B 1 179 ? -1.462 -17.641 -3.057 1 98.88 179 GLY B O 1
ATOM 3406 N N . LYS B 1 180 ? 0.465 -18.516 -4.051 1 98.81 180 LYS B N 1
ATOM 3407 C CA . LYS B 1 180 ? 1.083 -18.922 -2.793 1 98.81 180 LYS B CA 1
ATOM 3408 C C . LYS B 1 180 ? 1.36 -17.719 -1.902 1 98.81 180 LYS B C 1
ATOM 3410 O O . LYS B 1 180 ? 1.804 -16.672 -2.385 1 98.81 180 LYS B O 1
ATOM 3415 N N . PRO B 1 181 ? 0.952 -17.906 -0.59 1 98.38 181 PRO B N 1
ATOM 3416 C CA . PRO B 1 181 ? 0.75 -19.109 0.219 1 98.38 181 PRO B CA 1
ATOM 3417 C C . PRO B 1 181 ? -0.709 -19.562 0.257 1 98.38 181 PRO B C 1
ATOM 3419 O O . PRO B 1 181 ? -1.055 -20.5 0.986 1 98.38 181 PRO B O 1
ATOM 3422 N N . SER B 1 182 ? -1.601 -18.906 -0.503 1 98.56 182 SER B N 1
ATOM 3423 C CA . SER B 1 182 ? -3.004 -19.312 -0.506 1 98.56 182 SER B CA 1
ATOM 3424 C C . SER B 1 182 ? -3.162 -20.75 -0.967 1 98.56 182 SER B C 1
ATOM 3426 O O . SER B 1 182 ? -2.48 -21.188 -1.896 1 98.56 182 SER B O 1
ATOM 3428 N N . SER B 1 183 ? -4.121 -21.406 -0.365 1 98.44 183 SER B N 1
ATOM 3429 C CA . SER B 1 183 ? -4.398 -22.781 -0.754 1 98.44 183 SER B CA 1
ATOM 3430 C C . SER B 1 183 ? -5.188 -22.844 -2.059 1 98.44 183 SER B C 1
ATOM 3432 O O . SER B 1 183 ? -5.297 -23.906 -2.678 1 98.44 183 SER B O 1
ATOM 3434 N N . ILE B 1 184 ? -5.695 -21.75 -2.51 1 98.75 184 ILE B N 1
ATOM 3435 C CA . ILE B 1 184 ? -6.555 -21.703 -3.688 1 98.75 184 ILE B CA 1
ATOM 3436 C C . ILE B 1 184 ? -5.777 -22.203 -4.91 1 98.75 184 ILE B C 1
ATOM 3438 O O . ILE B 1 184 ? -6.289 -23 -5.699 1 98.75 184 ILE B O 1
ATOM 3442 N N . ILE B 1 185 ? -4.551 -21.75 -5.004 1 98.81 185 ILE B N 1
ATOM 3443 C CA . ILE B 1 185 ? -3.777 -22.141 -6.18 1 98.81 185 ILE B CA 1
ATOM 3444 C C . ILE B 1 185 ? -3.465 -23.625 -6.125 1 98.81 185 ILE B C 1
ATOM 3446 O O . ILE B 1 185 ? -3.383 -24.297 -7.164 1 98.81 185 ILE B O 1
ATOM 3450 N N . MET B 1 186 ? -3.312 -24.234 -4.949 1 98.75 186 MET B N 1
ATOM 3451 C CA . MET B 1 186 ? -3.059 -25.656 -4.816 1 98.75 186 MET B CA 1
ATOM 3452 C C . MET B 1 186 ? -4.27 -26.469 -5.262 1 98.75 186 MET B C 1
ATOM 3454 O O . MET B 1 186 ? -4.129 -27.453 -6 1 98.75 186 MET B O 1
ATOM 3458 N N . GLU B 1 187 ? -5.398 -26.031 -4.809 1 98.5 187 GLU B N 1
ATOM 3459 C CA . GLU B 1 187 ? -6.641 -26.688 -5.195 1 98.5 187 GLU B CA 1
ATOM 3460 C C . GLU B 1 187 ? -6.859 -26.609 -6.707 1 98.5 187 GLU B C 1
ATOM 3462 O O . GLU B 1 187 ? -7.195 -27.609 -7.344 1 98.5 187 GLU B O 1
ATOM 3467 N N . SER B 1 188 ? -6.652 -25.438 -7.258 1 98.44 188 SER B N 1
ATOM 3468 C CA . SER B 1 188 ? -6.816 -25.234 -8.695 1 98.44 188 SER B CA 1
ATOM 3469 C C . SER B 1 188 ? -5.805 -26.047 -9.492 1 98.44 188 SER B C 1
ATOM 3471 O O . SER B 1 188 ? -6.133 -26.594 -10.547 1 98.44 188 SER B O 1
ATOM 3473 N N . ALA B 1 189 ? -4.605 -26.078 -8.992 1 98.75 189 ALA B N 1
ATOM 3474 C CA . ALA B 1 189 ? -3.561 -26.859 -9.648 1 98.75 189 ALA B CA 1
ATOM 3475 C C . ALA B 1 189 ? -3.906 -28.344 -9.648 1 98.75 189 ALA B C 1
ATOM 3477 O O . ALA B 1 189 ? -3.652 -29.047 -10.633 1 98.75 189 ALA B O 1
ATOM 3478 N N . LEU B 1 190 ? -4.449 -28.859 -8.555 1 98.62 190 LEU B N 1
ATOM 3479 C CA . LEU B 1 190 ? -4.875 -30.25 -8.477 1 98.62 190 LEU B CA 1
ATOM 3480 C C . LEU B 1 190 ? -5.969 -30.547 -9.5 1 98.62 190 LEU B C 1
ATOM 3482 O O . LEU B 1 190 ? -5.918 -31.562 -10.188 1 98.62 190 LEU B O 1
ATOM 3486 N N . ASP B 1 191 ? -6.938 -29.641 -9.562 1 98.06 191 ASP B N 1
ATOM 3487 C CA . ASP B 1 191 ? -7.996 -29.797 -10.555 1 98.06 191 ASP B CA 1
ATOM 3488 C C . ASP B 1 191 ? -7.426 -29.812 -11.969 1 98.06 191 ASP B C 1
ATOM 3490 O O . ASP B 1 191 ? -7.816 -30.656 -12.789 1 98.06 191 ASP B O 1
ATOM 3494 N N . TYR B 1 192 ? -6.551 -28.922 -12.227 1 98.06 192 TYR B N 1
ATOM 3495 C CA . TYR B 1 192 ? -5.906 -28.844 -13.531 1 98.06 192 TYR B CA 1
ATOM 3496 C C . TYR B 1 192 ? -5.164 -30.141 -13.852 1 98.06 192 TYR B C 1
ATOM 3498 O O . TYR B 1 192 ? -5.285 -30.672 -14.961 1 98.06 192 TYR B O 1
ATOM 3506 N N . LEU B 1 193 ? -4.414 -30.641 -12.875 1 98.38 193 LEU B N 1
ATOM 3507 C CA . LEU B 1 193 ? -3.676 -31.875 -13.07 1 98.38 193 LEU B CA 1
ATOM 3508 C C . LEU B 1 193 ? -4.621 -33.031 -13.414 1 98.38 193 LEU B C 1
ATOM 3510 O O . LEU B 1 193 ? -4.332 -33.812 -14.312 1 98.38 193 LEU B O 1
ATOM 3514 N N . ASN B 1 194 ? -5.68 -33.062 -12.711 1 98.12 194 ASN B N 1
ATOM 3515 C CA . ASN B 1 194 ? -6.648 -34.156 -12.93 1 98.12 194 ASN B CA 1
ATOM 3516 C C . ASN B 1 194 ? -7.289 -34.031 -14.312 1 98.12 194 ASN B C 1
ATOM 3518 O O . ASN B 1 194 ? -7.684 -35.062 -14.891 1 98.12 194 ASN B O 1
ATOM 3522 N N . THR B 1 195 ? -7.395 -32.844 -14.844 1 97.12 195 THR B N 1
ATOM 3523 C CA . THR B 1 195 ? -7.91 -32.688 -16.203 1 97.12 195 THR B CA 1
ATOM 3524 C C . THR B 1 195 ? -6.91 -33.219 -17.219 1 97.12 195 THR B C 1
ATOM 3526 O O . THR B 1 195 ? -7.301 -33.719 -18.281 1 97.12 195 THR B O 1
ATOM 3529 N N . LYS B 1 196 ? -5.668 -33.156 -16.891 1 96.38 196 LYS B N 1
ATOM 3530 C CA . LYS B 1 196 ? -4.613 -33.625 -17.781 1 96.38 196 LYS B CA 1
ATOM 3531 C C . LYS B 1 196 ? -4.461 -35.125 -17.719 1 96.38 196 LYS B C 1
ATOM 3533 O O . LYS B 1 196 ? -4.027 -35.75 -18.688 1 96.38 196 LYS B O 1
ATOM 3538 N N . PHE B 1 197 ? -4.84 -35.688 -16.562 1 96.56 197 PHE B N 1
ATOM 3539 C CA . PHE B 1 197 ? -4.777 -37.125 -16.328 1 96.56 197 PHE B CA 1
ATOM 3540 C C . PHE B 1 197 ? -6.125 -37.656 -15.867 1 96.56 197 PHE B C 1
ATOM 3542 O O . PHE B 1 197 ? -6.25 -38.125 -14.742 1 96.56 197 PHE B O 1
ATOM 3549 N N . PRO B 1 198 ? -7.043 -37.719 -16.703 1 94.31 198 PRO B N 1
ATOM 3550 C CA . PRO B 1 198 ? -8.422 -38 -16.312 1 94.31 198 PRO B CA 1
ATOM 3551 C C . PRO B 1 198 ? -8.578 -39.406 -15.695 1 94.31 198 PRO B C 1
ATOM 3553 O O . PRO B 1 198 ? -9.523 -39.625 -14.938 1 94.31 198 PRO B O 1
ATOM 3556 N N . ASN B 1 199 ? -7.652 -40.25 -15.898 1 94.69 199 ASN B N 1
ATOM 3557 C CA . ASN B 1 199 ? -7.781 -41.625 -15.406 1 94.69 199 ASN B CA 1
ATOM 3558 C C . ASN B 1 199 ? -7.078 -41.812 -14.062 1 94.69 199 ASN B C 1
ATOM 3560 O O . ASN B 1 199 ? -7.211 -42.844 -13.422 1 94.69 199 ASN B O 1
ATOM 3564 N N . SER B 1 200 ? -6.324 -40.906 -13.562 1 92.31 200 SER B N 1
ATOM 3565 C CA . SER B 1 200 ? -5.523 -41.062 -12.352 1 92.31 200 SER B CA 1
ATOM 3566 C C . SER B 1 200 ? -6.293 -40.594 -11.117 1 92.31 200 SER B C 1
ATOM 3568 O O . SER B 1 200 ? -6.117 -41.125 -10.031 1 92.31 200 SER B O 1
ATOM 3570 N N . HIS B 1 201 ? -7.18 -39.531 -11.188 1 94.56 201 HIS B N 1
ATOM 3571 C CA . HIS B 1 201 ? -7.965 -38.969 -10.094 1 94.56 201 HIS B CA 1
ATOM 3572 C C . HIS B 1 201 ? -7.09 -38.656 -8.883 1 94.56 201 HIS B C 1
ATOM 3574 O O . HIS B 1 201 ? -7.375 -39.125 -7.77 1 94.56 201 HIS B O 1
ATOM 3580 N N . PHE B 1 202 ? -6.098 -37.875 -8.984 1 97.88 202 PHE B N 1
ATOM 3581 C CA . PHE B 1 202 ? -5.184 -37.469 -7.918 1 97.88 202 PHE B CA 1
ATOM 3582 C C . PHE B 1 202 ? -5.93 -36.75 -6.801 1 97.88 202 PHE B C 1
ATOM 3584 O O . PHE B 1 202 ? -6.836 -35.969 -7.066 1 97.88 202 PHE B O 1
ATOM 3591 N N . SER B 1 203 ? -5.621 -37.062 -5.539 1 98.06 203 SER B N 1
ATOM 3592 C CA . SER B 1 203 ? -6.023 -36.281 -4.371 1 98.06 203 SER B CA 1
ATOM 3593 C C . SER B 1 203 ? -4.832 -35.562 -3.762 1 98.06 203 SER B C 1
ATOM 3595 O O . SER B 1 203 ? -3.689 -35.75 -4.172 1 98.06 203 SER B O 1
ATOM 3597 N N . LYS B 1 204 ? -5.051 -34.656 -2.816 1 97.94 204 LYS B N 1
ATOM 3598 C CA . LYS B 1 204 ? -3.98 -33.844 -2.215 1 97.94 204 LYS B CA 1
ATOM 3599 C C . LYS B 1 204 ? -2.969 -34.75 -1.501 1 97.94 204 LYS B C 1
ATOM 3601 O O . LYS B 1 204 ? -1.791 -34.406 -1.396 1 97.94 204 LYS B O 1
ATOM 3606 N N . GLU B 1 205 ? -3.395 -35.969 -1.101 1 97.81 205 GLU B N 1
ATOM 3607 C CA . GLU B 1 205 ? -2.514 -36.906 -0.399 1 97.81 205 GLU B CA 1
ATOM 3608 C C . GLU B 1 205 ? -1.523 -37.531 -1.358 1 97.81 205 GLU B C 1
ATOM 3610 O O . GLU B 1 205 ? -0.51 -38.094 -0.929 1 97.81 205 GLU B O 1
ATOM 3615 N N . ASP B 1 206 ? -1.856 -37.469 -2.627 1 98.06 206 ASP B N 1
ATOM 3616 C CA . ASP B 1 206 ? -1.03 -38.125 -3.645 1 98.06 206 ASP B CA 1
ATOM 3617 C C . ASP B 1 206 ? 0.111 -37.219 -4.086 1 98.06 206 ASP B C 1
ATOM 3619 O O . ASP B 1 206 ? 1.029 -37.656 -4.781 1 98.06 206 ASP B O 1
ATOM 3623 N N . ILE B 1 207 ? 0.068 -35.938 -3.691 1 98.56 207 ILE B N 1
ATOM 3624 C CA . ILE B 1 207 ? 0.925 -34.938 -4.305 1 98.56 207 ILE B CA 1
ATOM 3625 C C . ILE B 1 207 ? 1.75 -34.219 -3.229 1 98.56 207 ILE B C 1
ATOM 3627 O O . ILE B 1 207 ? 1.258 -33.969 -2.125 1 98.56 207 ILE B O 1
ATOM 3631 N N . ALA B 1 208 ? 3.004 -33.969 -3.531 1 98.75 208 ALA B N 1
ATOM 3632 C CA . ALA B 1 208 ? 3.84 -33.125 -2.652 1 98.75 208 ALA B CA 1
ATOM 3633 C C . ALA B 1 208 ? 4.18 -31.797 -3.301 1 98.75 208 ALA B C 1
ATOM 3635 O O . ALA B 1 208 ? 4.445 -31.734 -4.504 1 98.75 208 ALA B O 1
ATOM 3636 N N . MET B 1 209 ? 4.137 -30.75 -2.521 1 98.94 209 MET B N 1
ATOM 3637 C CA . MET B 1 209 ? 4.582 -29.422 -2.951 1 98.94 209 MET B CA 1
ATOM 3638 C C . MET B 1 209 ? 6.066 -29.219 -2.656 1 98.94 209 MET B C 1
ATOM 3640 O O . MET B 1 209 ? 6.48 -29.25 -1.497 1 98.94 209 MET B O 1
ATOM 3644 N N . VAL B 1 210 ? 6.832 -29.031 -3.701 1 98.94 210 VAL B N 1
ATOM 3645 C CA . VAL B 1 210 ? 8.266 -28.797 -3.598 1 98.94 210 VAL B CA 1
ATOM 3646 C C . VAL B 1 210 ? 8.555 -27.297 -3.693 1 98.94 210 VAL B C 1
ATOM 3648 O O . VAL B 1 210 ? 8.109 -26.641 -4.633 1 98.94 210 VAL B O 1
ATOM 3651 N N . GLY B 1 211 ? 9.258 -26.766 -2.746 1 98.69 211 GLY B N 1
ATOM 3652 C CA . GLY B 1 211 ? 9.594 -25.344 -2.836 1 98.69 211 GLY B CA 1
ATOM 3653 C C . GLY B 1 211 ? 10.711 -24.938 -1.89 1 98.69 211 GLY B C 1
ATOM 3654 O O . GLY B 1 211 ? 11.086 -25.703 -1.003 1 98.69 211 GLY B O 1
ATOM 3655 N N . ASP B 1 212 ? 11.25 -23.75 -2.07 1 98.5 212 ASP B N 1
ATOM 3656 C CA . ASP B 1 212 ? 12.383 -23.25 -1.302 1 98.5 212 ASP B CA 1
ATOM 3657 C C . ASP B 1 212 ? 11.945 -22.188 -0.299 1 98.5 212 ASP B C 1
ATOM 3659 O O . ASP B 1 212 ? 12.719 -21.812 0.588 1 98.5 212 ASP B O 1
ATOM 3663 N N . ASN B 1 213 ? 10.758 -21.672 -0.429 1 97.75 213 ASN B N 1
ATOM 3664 C CA . ASN B 1 213 ? 10.273 -20.594 0.41 1 97.75 213 ASN B CA 1
ATOM 3665 C C . ASN B 1 213 ? 9.219 -21.078 1.402 1 97.75 213 ASN B C 1
ATOM 3667 O O . ASN B 1 213 ? 8.109 -21.438 1.009 1 97.75 213 ASN B O 1
ATOM 3671 N N . TYR B 1 214 ? 9.539 -21.062 2.684 1 98.19 214 TYR B N 1
ATOM 3672 C CA . TYR B 1 214 ? 8.633 -21.562 3.713 1 98.19 214 TYR B CA 1
ATOM 3673 C C . TYR B 1 214 ? 7.332 -20.766 3.732 1 98.19 214 TYR B C 1
ATOM 3675 O O . TYR B 1 214 ? 6.246 -21.328 3.846 1 98.19 214 TYR B O 1
ATOM 3683 N N . GLN B 1 215 ? 7.414 -19.469 3.539 1 96.81 215 GLN B N 1
ATOM 3684 C CA . GLN B 1 215 ? 6.273 -18.578 3.738 1 96.81 215 GLN B CA 1
ATOM 3685 C C . GLN B 1 215 ? 5.289 -18.688 2.58 1 96.81 215 GLN B C 1
ATOM 3687 O O . GLN B 1 215 ? 4.109 -18.359 2.729 1 96.81 215 GLN B O 1
ATOM 3692 N N . THR B 1 216 ? 5.836 -19.109 1.411 1 97.75 216 THR B N 1
ATOM 3693 C CA . THR B 1 216 ? 4.941 -19.188 0.263 1 97.75 216 THR B CA 1
ATOM 3694 C C . THR B 1 216 ? 4.68 -20.656 -0.12 1 97.75 216 THR B C 1
ATOM 3696 O O . THR B 1 216 ? 3.646 -21.219 0.244 1 97.75 216 THR B O 1
ATOM 3699 N N . ASP B 1 217 ? 5.664 -21.375 -0.558 1 98.62 217 ASP B N 1
ATOM 3700 C CA . ASP B 1 217 ? 5.5 -22.734 -1.073 1 98.62 217 ASP B CA 1
ATOM 3701 C C . ASP B 1 217 ? 5.02 -23.688 0.023 1 98.62 217 ASP B C 1
ATOM 3703 O O . ASP B 1 217 ? 3.998 -24.359 -0.136 1 98.62 217 ASP B O 1
ATOM 3707 N N . ILE B 1 218 ? 5.754 -23.719 1.132 1 98.62 218 ILE B N 1
ATOM 3708 C CA . ILE B 1 218 ? 5.5 -24.688 2.193 1 98.62 218 ILE B CA 1
ATOM 3709 C C . ILE B 1 218 ? 4.188 -24.359 2.896 1 98.62 218 ILE B C 1
ATOM 3711 O O . ILE B 1 218 ? 3.363 -25.234 3.148 1 98.62 218 ILE B O 1
ATOM 3715 N N . GLN B 1 219 ? 3.969 -23.094 3.072 1 98.56 219 GLN B N 1
ATOM 3716 C CA . GLN B 1 219 ? 2.717 -22.688 3.705 1 98.56 219 GLN B CA 1
ATOM 3717 C C . GLN B 1 219 ? 1.521 -23 2.812 1 98.56 219 GLN B C 1
ATOM 3719 O O . GLN B 1 219 ? 0.454 -23.375 3.305 1 98.56 219 GLN B O 1
ATOM 3724 N N . ALA B 1 220 ? 1.665 -22.812 1.472 1 98.75 220 ALA B N 1
ATOM 3725 C CA . ALA B 1 220 ? 0.579 -23.172 0.562 1 98.75 220 ALA B CA 1
ATOM 3726 C C . ALA B 1 220 ? 0.222 -24.656 0.69 1 98.75 220 ALA B C 1
ATOM 3728 O O . ALA B 1 220 ? -0.957 -25 0.743 1 98.75 220 ALA B O 1
ATOM 3729 N N . GLY B 1 221 ? 1.235 -25.484 0.748 1 98.69 221 GLY B N 1
ATOM 3730 C CA . GLY B 1 221 ? 1.01 -26.906 0.935 1 98.69 221 GLY B CA 1
ATOM 3731 C C . GLY B 1 221 ? 0.36 -27.234 2.266 1 98.69 221 GLY B C 1
ATOM 3732 O O . GLY B 1 221 ? -0.631 -27.969 2.312 1 98.69 221 GLY B O 1
ATOM 3733 N N . ILE B 1 222 ? 0.9 -26.656 3.35 1 98.31 222 ILE B N 1
ATOM 3734 C CA . ILE B 1 222 ? 0.399 -26.906 4.699 1 98.31 222 ILE B CA 1
ATOM 3735 C C . ILE B 1 222 ? -1.064 -26.469 4.789 1 98.31 222 ILE B C 1
ATOM 3737 O O . ILE B 1 222 ? -1.914 -27.234 5.25 1 98.31 222 ILE B O 1
ATOM 3741 N N . GLN B 1 223 ? -1.368 -25.328 4.277 1 98.12 223 GLN B N 1
ATOM 3742 C CA . GLN B 1 223 ? -2.721 -24.797 4.367 1 98.12 223 GLN B CA 1
ATOM 3743 C C . GLN B 1 223 ? -3.705 -25.641 3.562 1 98.12 223 GLN B C 1
ATOM 3745 O O . GLN B 1 223 ? -4.875 -25.75 3.93 1 98.12 223 GLN B O 1
ATOM 3750 N N . TYR B 1 224 ? -3.238 -26.188 2.51 1 98.44 224 TYR B N 1
ATOM 3751 C CA . TYR B 1 224 ? -4.098 -27 1.664 1 98.44 224 TYR B CA 1
ATOM 3752 C C . TYR B 1 224 ? -4.219 -28.422 2.219 1 98.44 224 TYR B C 1
ATOM 3754 O O . TYR B 1 224 ? -5.102 -29.172 1.813 1 98.44 224 TYR B O 1
ATOM 3762 N N . GLY B 1 225 ? -3.281 -28.797 3.1 1 98.12 225 GLY B N 1
ATOM 3763 C CA . GLY B 1 225 ? -3.246 -30.141 3.625 1 98.12 225 GLY B CA 1
ATOM 3764 C C . GLY B 1 225 ? -2.451 -31.109 2.758 1 98.12 225 GLY B C 1
ATOM 3765 O O . GLY B 1 225 ? -2.779 -32.281 2.668 1 98.12 225 GLY B O 1
ATOM 3766 N N . MET B 1 226 ? -1.527 -30.594 2.053 1 97.94 226 MET B N 1
ATOM 3767 C CA . MET B 1 226 ? -0.631 -31.328 1.17 1 97.94 226 MET B CA 1
ATOM 3768 C C . MET B 1 226 ? 0.744 -31.5 1.807 1 97.94 226 MET B C 1
ATOM 3770 O O . MET B 1 226 ? 1.225 -30.609 2.504 1 97.94 226 MET B O 1
ATOM 3774 N N . ASP B 1 227 ? 1.377 -32.625 1.6 1 98.69 227 ASP B N 1
ATOM 3775 C CA . ASP B 1 227 ? 2.754 -32.812 2.055 1 98.69 227 ASP B CA 1
ATOM 3776 C C . ASP B 1 227 ? 3.695 -31.859 1.314 1 98.69 227 ASP B C 1
ATOM 3778 O O . ASP B 1 227 ? 3.418 -31.453 0.182 1 98.69 227 ASP B O 1
ATOM 3782 N N . THR B 1 228 ? 4.758 -31.484 2.008 1 98.81 228 THR B N 1
ATOM 3783 C CA . THR B 1 228 ? 5.684 -30.516 1.439 1 98.81 228 THR B CA 1
ATOM 3784 C C . THR B 1 228 ? 7.117 -31.031 1.494 1 98.81 228 THR B C 1
ATOM 3786 O O . THR B 1 228 ? 7.488 -31.75 2.422 1 98.81 228 THR B O 1
ATOM 3789 N N . ILE B 1 229 ? 7.84 -30.766 0.477 1 98.75 229 ILE B N 1
ATOM 3790 C CA . ILE B 1 229 ? 9.273 -31.016 0.393 1 98.75 229 ILE B CA 1
ATOM 3791 C C . ILE B 1 229 ? 10.016 -29.688 0.284 1 98.75 229 ILE B C 1
ATOM 3793 O O . ILE B 1 229 ? 10.078 -29.078 -0.792 1 98.75 229 ILE B O 1
ATOM 3797 N N . MET B 1 230 ? 10.602 -29.281 1.369 1 98.62 230 MET B N 1
ATOM 3798 C CA . MET B 1 230 ? 11.352 -28.031 1.398 1 98.62 230 MET B CA 1
ATOM 3799 C C . MET B 1 230 ? 12.797 -28.25 0.971 1 98.62 230 MET B C 1
ATOM 3801 O O . MET B 1 230 ? 13.469 -29.156 1.478 1 98.62 230 MET B O 1
ATOM 3805 N N . VAL B 1 231 ? 13.219 -27.453 0.028 1 98.69 231 VAL B N 1
ATOM 3806 C CA . VAL B 1 231 ? 14.617 -27.484 -0.382 1 98.69 231 VAL B CA 1
ATOM 3807 C C . VAL B 1 231 ? 15.328 -26.219 0.115 1 98.69 231 VAL B C 1
ATOM 3809 O O . VAL B 1 231 ? 14.688 -25.203 0.361 1 98.69 231 VAL B O 1
ATOM 3812 N N . LEU B 1 232 ? 16.641 -26.266 0.291 1 97.94 232 LEU B N 1
ATOM 3813 C CA . LEU B 1 232 ? 17.406 -25.156 0.838 1 97.94 232 LEU B CA 1
ATOM 3814 C C . LEU B 1 232 ? 18.25 -24.484 -0.247 1 97.94 232 LEU B C 1
ATOM 3816 O O . LEU B 1 232 ? 19.375 -24.047 0.015 1 97.94 232 LEU B O 1
ATOM 3820 N N . THR B 1 233 ? 17.703 -24.438 -1.447 1 97.19 233 THR B N 1
ATOM 3821 C CA . THR B 1 233 ? 18.453 -23.922 -2.598 1 97.19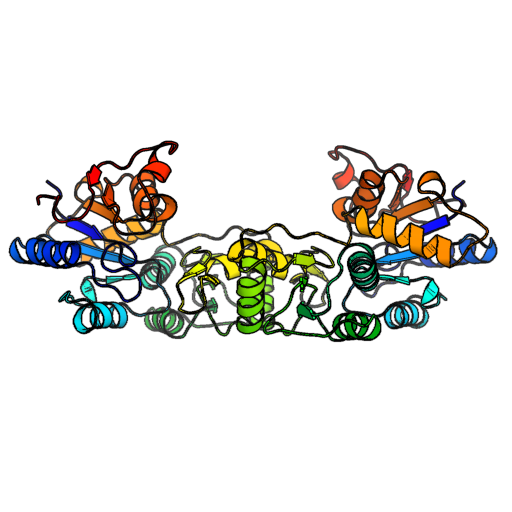 233 THR B CA 1
ATOM 3822 C C . THR B 1 233 ? 18.094 -22.469 -2.883 1 97.19 233 THR B C 1
ATOM 3824 O O . THR B 1 233 ? 18.703 -21.828 -3.73 1 97.19 233 THR B O 1
ATOM 3827 N N . GLY B 1 234 ? 17.094 -21.984 -2.123 1 95.69 234 GLY B N 1
ATOM 3828 C CA . GLY B 1 234 ? 16.609 -20.672 -2.473 1 95.69 234 GLY B CA 1
ATOM 3829 C C . GLY B 1 234 ? 16.453 -19.75 -1.274 1 95.69 234 GLY B C 1
ATOM 3830 O O . GLY B 1 234 ? 17.422 -19.516 -0.544 1 95.69 234 GLY B O 1
ATOM 3831 N N . PHE B 1 235 ? 15.344 -19.359 -0.913 1 92.62 235 PHE B N 1
ATOM 3832 C CA . PHE B 1 235 ? 15.023 -18.219 -0.06 1 92.62 235 PHE B CA 1
ATOM 3833 C C . PHE B 1 235 ? 15.18 -18.578 1.411 1 92.62 235 PHE B C 1
ATOM 3835 O O . PHE B 1 235 ? 15.898 -17.906 2.148 1 92.62 235 PHE B O 1
ATOM 3842 N N . SER B 1 236 ? 14.57 -19.625 1.886 1 94.56 236 SER B N 1
ATOM 3843 C CA . SER B 1 236 ? 14.555 -19.969 3.303 1 94.56 236 SER B CA 1
ATOM 3844 C C . SER B 1 236 ? 15.805 -20.766 3.686 1 94.56 236 SER B C 1
ATOM 3846 O O . SER B 1 236 ? 16.359 -21.5 2.861 1 94.56 236 SER B O 1
ATOM 3848 N N . THR B 1 237 ? 16.234 -20.578 4.934 1 95.25 237 THR B N 1
ATOM 3849 C CA . THR B 1 237 ? 17.375 -21.297 5.492 1 95.25 237 THR B CA 1
ATOM 3850 C C . THR B 1 237 ? 16.938 -22.188 6.652 1 95.25 237 THR B C 1
ATOM 3852 O O . THR B 1 237 ? 15.781 -22.156 7.066 1 95.25 237 THR B O 1
ATOM 3855 N N . LYS B 1 238 ? 17.875 -22.922 7.098 1 95.06 238 LYS B N 1
ATOM 3856 C CA . LYS B 1 238 ? 17.594 -23.75 8.266 1 95.06 238 LYS B CA 1
ATOM 3857 C C . LYS B 1 238 ? 17.188 -22.891 9.461 1 95.06 238 LYS B C 1
ATOM 3859 O O . LYS B 1 238 ? 16.359 -23.297 10.273 1 95.06 238 LYS B O 1
ATOM 3864 N N . GLU B 1 239 ? 17.781 -21.797 9.555 1 94.69 239 GLU B N 1
ATOM 3865 C CA . GLU B 1 239 ? 17.5 -20.875 10.656 1 94.69 239 GLU B CA 1
ATOM 3866 C C . GLU B 1 239 ? 16.047 -20.406 10.609 1 94.69 239 GLU B C 1
ATOM 3868 O O . GLU B 1 239 ? 15.406 -20.234 11.648 1 94.69 239 GLU B O 1
ATOM 3873 N N . THR B 1 240 ? 15.531 -20.188 9.359 1 92.12 240 THR B N 1
ATOM 3874 C CA . THR B 1 240 ? 14.148 -19.781 9.164 1 92.12 240 THR B CA 1
ATOM 3875 C C . THR B 1 240 ? 13.188 -20.797 9.758 1 92.12 240 THR B C 1
ATOM 3877 O O . THR B 1 240 ? 12.094 -20.453 10.211 1 92.12 240 THR B O 1
ATOM 3880 N N . LEU B 1 241 ? 13.602 -22.016 9.836 1 95.44 241 LEU B N 1
ATOM 3881 C CA . LEU B 1 241 ? 12.719 -23.125 10.18 1 95.44 241 LEU B CA 1
ATOM 3882 C C . LEU B 1 241 ? 12.719 -23.359 11.688 1 95.44 241 LEU B C 1
ATOM 3884 O O . LEU B 1 241 ? 11.859 -24.078 12.203 1 95.44 241 LEU B O 1
ATOM 3888 N N . LEU B 1 242 ? 13.688 -22.766 12.422 1 93.69 242 LEU B N 1
ATOM 3889 C CA . LEU B 1 242 ? 13.852 -23 13.844 1 93.69 242 LEU B CA 1
ATOM 3890 C C . LEU B 1 242 ? 12.625 -22.547 14.625 1 93.69 242 LEU B C 1
ATOM 3892 O O . LEU B 1 242 ? 12.266 -23.141 15.641 1 93.69 242 LEU B O 1
ATOM 3896 N N . ASN B 1 243 ? 11.859 -21.547 14.156 1 90.69 243 ASN B N 1
ATOM 3897 C CA . ASN B 1 243 ? 10.797 -20.969 14.961 1 90.69 243 ASN B CA 1
ATOM 3898 C C . ASN B 1 243 ? 9.461 -20.969 14.219 1 90.69 243 ASN B C 1
ATOM 3900 O O . ASN B 1 243 ? 8.555 -20.219 14.562 1 90.69 243 ASN B O 1
ATOM 3904 N N . VAL B 1 244 ? 9.414 -21.875 13.281 1 94.94 244 VAL B N 1
ATOM 3905 C CA . VAL B 1 244 ? 8.148 -21.891 12.555 1 94.94 244 VAL B CA 1
ATOM 3906 C C . VAL B 1 244 ? 7.137 -22.766 13.289 1 94.94 244 VAL B C 1
ATOM 3908 O O . VAL B 1 244 ? 7.512 -23.656 14.039 1 94.94 244 VAL B O 1
ATOM 3911 N N . GLU B 1 245 ? 5.859 -22.484 13.141 1 93.88 245 GLU B N 1
ATOM 3912 C CA . GLU B 1 245 ? 4.777 -23.172 13.836 1 93.88 245 GLU B CA 1
ATOM 3913 C C . GLU B 1 245 ? 4.645 -24.609 13.344 1 93.88 245 GLU B C 1
ATOM 3915 O O . GLU B 1 245 ? 4.469 -25.531 14.141 1 93.88 245 GLU B O 1
ATOM 3920 N N . GLU B 1 246 ? 4.625 -24.828 12.047 1 97.25 246 GLU B N 1
ATOM 3921 C CA . GLU B 1 246 ? 4.512 -26.156 11.422 1 97.25 246 GLU B CA 1
ATOM 3922 C C . GLU B 1 246 ? 5.695 -26.422 10.5 1 97.25 246 GLU B C 1
ATOM 3924 O O . GLU B 1 246 ? 5.969 -25.641 9.586 1 97.25 246 GLU B O 1
ATOM 3929 N N . GLN B 1 247 ? 6.336 -27.469 10.758 1 98 247 GLN B N 1
ATOM 3930 C CA . GLN B 1 247 ? 7.5 -27.844 9.969 1 98 247 GLN B CA 1
ATOM 3931 C C . GLN B 1 247 ? 7.082 -28.422 8.617 1 98 247 GLN B C 1
ATOM 3933 O O . GLN B 1 247 ? 6 -29 8.492 1 98 247 GLN B O 1
ATOM 3938 N N . PRO B 1 248 ? 7.965 -28.219 7.562 1 98.44 248 PRO B N 1
ATOM 3939 C CA . PRO B 1 248 ? 7.703 -28.969 6.336 1 98.44 248 PRO B CA 1
ATOM 3940 C C . PRO B 1 248 ? 7.641 -30.469 6.57 1 98.44 248 PRO B C 1
ATOM 3942 O O . PRO B 1 248 ? 8.266 -30.984 7.504 1 98.44 248 PRO B O 1
ATOM 3945 N N . THR B 1 249 ? 6.852 -31.219 5.723 1 98.56 249 THR B N 1
ATOM 3946 C CA . THR B 1 249 ? 6.805 -32.688 5.836 1 98.56 249 THR B CA 1
ATOM 3947 C C . THR B 1 249 ? 8.195 -33.281 5.672 1 98.56 249 THR B C 1
ATOM 3949 O O . THR B 1 249 ? 8.57 -34.188 6.398 1 98.56 249 THR B O 1
ATOM 3952 N N . HIS B 1 250 ? 8.922 -32.812 4.68 1 98.31 250 HIS B N 1
ATOM 3953 C CA . HIS B 1 250 ? 10.289 -33.219 4.398 1 98.31 250 HIS B CA 1
ATOM 3954 C C . HIS B 1 250 ? 11.203 -32 4.203 1 98.31 250 HIS B C 1
ATOM 3956 O O . HIS B 1 250 ? 10.766 -30.969 3.707 1 98.31 250 HIS B O 1
ATOM 3962 N N . LEU B 1 251 ? 12.406 -32.156 4.641 1 98.25 251 LEU B N 1
ATOM 3963 C CA . LEU B 1 251 ? 13.453 -31.156 4.438 1 98.25 251 LEU B CA 1
ATOM 3964 C C . LEU B 1 251 ? 14.703 -31.781 3.836 1 98.25 251 LEU B C 1
ATOM 3966 O O . LEU B 1 251 ? 15.25 -32.75 4.391 1 98.25 251 LEU B O 1
ATOM 3970 N N . VAL B 1 252 ? 15.086 -31.312 2.684 1 98.25 252 VAL B N 1
ATOM 3971 C CA . VAL B 1 252 ? 16.297 -31.812 2.057 1 98.25 252 VAL B CA 1
ATOM 3972 C C . VAL B 1 252 ? 17.172 -30.641 1.597 1 98.25 252 VAL B C 1
ATOM 3974 O O . VAL B 1 252 ? 16.656 -29.547 1.308 1 98.25 252 VAL B O 1
ATOM 3977 N N . GLU B 1 253 ? 18.469 -30.812 1.513 1 97.94 253 GLU B N 1
ATOM 3978 C CA . GLU B 1 253 ? 19.375 -29.766 1.077 1 97.94 253 GLU B CA 1
ATOM 3979 C C . GLU B 1 253 ? 19.094 -29.344 -0.36 1 97.94 253 GLU B C 1
ATOM 3981 O O . GLU B 1 253 ? 19.109 -28.156 -0.679 1 97.94 253 GLU B O 1
ATOM 3986 N N . ASP B 1 254 ? 18.922 -30.297 -1.176 1 98.19 254 ASP B N 1
ATOM 3987 C CA . ASP B 1 254 ? 18.531 -30.125 -2.572 1 98.19 254 ASP B CA 1
ATOM 3988 C C . ASP B 1 254 ? 17.875 -31.391 -3.119 1 98.19 254 ASP B C 1
ATOM 3990 O O . ASP B 1 254 ? 17.703 -32.375 -2.389 1 98.19 254 ASP B O 1
ATOM 3994 N N . LEU B 1 255 ? 17.484 -31.391 -4.398 1 98.56 255 LEU B N 1
ATOM 3995 C CA . LEU B 1 255 ? 16.625 -32.438 -4.922 1 98.56 255 LEU B CA 1
ATOM 3996 C C . LEU B 1 255 ? 17.438 -33.656 -5.305 1 98.56 255 LEU B C 1
ATOM 3998 O O . LEU B 1 255 ? 16.875 -34.719 -5.645 1 98.56 255 LEU B O 1
ATOM 4002 N N . SER B 1 256 ? 18.812 -33.594 -5.203 1 98.25 256 SER B N 1
ATOM 4003 C CA . SER B 1 256 ? 19.641 -34.781 -5.336 1 98.25 256 SER B CA 1
ATOM 4004 C C . SER B 1 256 ? 19.469 -35.719 -4.141 1 98.25 256 SER B C 1
ATOM 4006 O O . SER B 1 256 ? 19.781 -36.906 -4.219 1 98.25 256 SER B O 1
ATOM 4008 N N . LYS B 1 257 ? 18.922 -35.125 -3.084 1 98.12 257 LYS B N 1
ATOM 4009 C CA . LYS B 1 257 ? 18.75 -35.875 -1.853 1 98.12 257 LYS B CA 1
ATOM 4010 C C . LYS B 1 257 ? 17.328 -36.438 -1.739 1 98.12 257 LYS B C 1
ATOM 4012 O O . LYS B 1 257 ? 16.938 -36.969 -0.694 1 98.12 257 LYS B O 1
ATOM 4017 N N . TRP B 1 258 ? 16.516 -36.344 -2.785 1 98.25 258 TRP B N 1
ATOM 4018 C CA . TRP B 1 258 ? 15.148 -36.844 -2.777 1 98.25 258 TRP B CA 1
ATOM 4019 C C . TRP B 1 258 ? 14.984 -38.031 -3.717 1 98.25 258 TRP B C 1
ATOM 4021 O O . TRP B 1 258 ? 15.273 -37.938 -4.91 1 98.25 258 TRP B O 1
ATOM 4031 N N . ASN B 1 259 ? 14.508 -39.125 -3.15 1 95.88 259 ASN B N 1
ATOM 4032 C CA . ASN B 1 259 ? 14.273 -40.312 -3.953 1 95.88 259 ASN B CA 1
ATOM 4033 C C . ASN B 1 259 ? 12.805 -40.469 -4.32 1 95.88 259 ASN B C 1
ATOM 4035 O O . ASN B 1 259 ? 11.93 -40.375 -3.455 1 95.88 259 ASN B O 1
ATOM 4039 N N . ILE B 1 260 ? 12.578 -40.719 -5.625 1 95.88 260 ILE B N 1
ATOM 4040 C CA . ILE B 1 260 ? 11.195 -40.875 -6.074 1 95.88 260 ILE B CA 1
ATOM 4041 C C . ILE B 1 260 ? 10.828 -42.375 -6.09 1 95.88 260 ILE B C 1
ATOM 4043 O O . ILE B 1 260 ? 11.703 -43.219 -6.227 1 95.88 260 ILE B O 1
#

Foldseek 3Di:
DFQEEEEEPDLFQAPVQGGDVLNQVLLVVCVVVVRYYAHEYLDQQDQLQRVQVCCVPRHVHNDHSLRYDYLLNLQLVCCVVPPPFAEEAEAHHDRSVVSNVVSRHHYDLQAGQAYEFFWDPPDDPVSLVSVLVNVLVHRAYEYSAQDQFDQDPVGTHGGSNVSVVVSCVSNVDDHHYCAFPALSVVVSVLVSVCVVVVPPNDDLANYEFEEADCRGRQNNSVVNVHAYEHEPSGDDDPVNQPDDPDHGNHYDPHNNPPDD/DFQEEEEEPDLFQAPVQGGDVLNQVLLVVCVVVVRYYAHEYLDQQDQLQRVQVCCVPRHVHNDHSLRYDYLLNLQLVCCVVPPPFAEEAEAHHDRSVVVNVVSRHHYDLQAGQAYEFFWDPPDDPVSLVSVLVNVLVHRAYEYSAQDQFDQDPVGTHGGSNVSVVVSCVSNVDDHHYCAFPALSSVVSVLVSVCVVVVPPNDDLANYEFEDADCRGRQNNSVVNVHAYEHEPRGDDDPVNQPDDPDHGNHYDPHNNPPDD

Solvent-accessible surface area (backbone atoms only — not comparable to full-atom values): 26162 Å² total; per-residue (Å²): 133,67,63,31,37,38,30,36,43,82,18,43,42,25,48,89,89,40,68,33,69,43,34,34,50,41,51,50,51,30,58,75,66,69,40,54,59,32,36,47,36,55,55,35,66,52,45,39,50,56,51,22,49,47,31,41,74,69,45,72,31,90,58,49,35,89,36,39,45,28,11,35,58,38,39,51,54,49,42,68,73,74,44,98,68,52,33,32,22,68,44,43,36,69,42,38,51,49,50,43,44,72,72,70,38,40,83,25,77,84,74,33,55,27,37,43,36,40,49,36,80,79,44,37,39,62,58,50,35,44,49,30,45,38,42,64,70,64,20,47,48,36,28,21,30,59,46,30,51,37,86,49,96,89,40,61,34,62,26,24,18,8,56,46,27,20,45,30,48,36,44,73,50,82,61,49,58,25,12,58,35,32,33,53,34,54,55,46,49,49,53,51,49,30,68,76,37,72,86,69,66,74,53,56,85,34,29,31,32,33,19,14,34,58,78,26,46,37,34,14,17,54,70,60,61,24,46,19,38,36,31,52,66,35,76,35,51,74,74,65,58,73,77,50,93,72,75,65,74,35,78,37,66,44,46,76,74,57,85,129,133,68,62,29,36,39,30,36,44,80,19,42,41,25,48,87,89,40,68,32,68,43,34,34,51,41,53,50,52,30,58,74,68,70,41,54,58,32,35,48,36,54,55,34,65,52,45,37,52,58,50,20,49,47,31,42,74,70,45,71,33,90,59,50,36,90,35,39,44,28,11,37,56,37,38,51,52,49,42,71,74,73,46,100,69,53,33,33,21,69,45,44,34,69,42,39,52,48,51,42,45,74,73,69,38,41,83,27,78,84,74,32,52,27,37,43,35,40,48,38,82,78,45,39,38,61,58,50,36,44,49,31,46,37,42,63,72,65,20,46,48,37,27,21,30,59,47,30,52,36,87,51,95,90,42,61,34,62,26,24,16,10,57,46,28,20,46,29,46,36,43,72,50,84,59,49,58,25,11,57,36,32,34,54,34,54,54,47,49,49,53,52,50,30,67,76,36,71,86,70,66,72,52,56,84,33,31,31,32,34,19,13,34,58,78,27,44,38,36,14,18,55,70,58,61,23,46,18,38,36,29,53,65,35,76,36,50,76,75,64,57,74,77,50,94,72,77,62,74,36,79,37,67,42,47,76,75,57,84,129

pLDDT: mean 97.7, std 1.9, range [86.12, 98.94]

Radius of gyration: 27.44 Å; Cα contacts (8 Å, |Δi|>4): 1173; chains: 2; bounding box: 44×83×52 Å

InterPro domains:
  IPR006354 HAD-superfamily hydrolase, subfamily IIA, hypothetical 1 [TIGR01457] (2-258)
  IPR006357 HAD-superfamily hydrolase, subfamily IIA [PF13344] (6-106)
  IPR006357 HAD-superfamily hydrolase, subfamily IIA [TIGR01460] (6-234)
  IPR023214 HAD superfamily [G3DSA:3.40.50.1000] (4-250)
  IPR023214 HAD superfamily [G3DSA:3.40.50.1000] (83-178)
  IPR036412 HAD-like superfamily [SSF56784] (1-257)

Sequence (520 aa):
MYKAYFIDLDGTMYKGKERIPTAEAFIKRLQEANIPFLFVTNNATKTPEQVAQNLRENYGTNVEAAEVYTSGVAAVDYIKSHYPVERIMVIGEEAIKNQVKTAGFTLDSENPELVLQSLDRNVTYKDLEKATLAIRGGATYIVTNIDSNLPSEKGPVPGSGAITGFLKVATQVEPIVIGKPSSIIMESALDYLNTKFPNSHFSKEDIAMVGDNYQTDIQAGIQYGMDTIMVLTGFSTKETLLNVEEQPTHLVEDLSKWNIMYKAYFIDLDGTMYKGKERIPTAEAFIKRLQEANIPFLFVTNNATKTPEQVAQNLRENYGTNVEAAEVYTSGVAAVDYIKSHYPVERIMVIGEEAIKNQVKTAGFTLDSENPELVLQSLDRNVTYKDLEKATLAIRGGATYIVTNIDSNLPSEKGPVPGSGAITGFLKVATQVEPIVIGKPSSIIMESALDYLNTKFPNSHFSKEDIAMVGDNYQTDIQAGIQYGMDTIMVLTGFSTKETLLNVEEQPTHLVEDLSKWNI